Protein 6U3W (pdb70)

Secondary structure (DSSP, 8-state):
-HHHHHHHH---HHHHHHHT-HHHHHHHHHHHH-B---GGGHHHHHHHHHHTEEEE--SSTTSPPEEEE-BSS-TTS-GGG--B----HHHHHHHHHHHHHHHHTT-HHHHHHHHHHHHHHHHT--B-SHHHHHHHHHHHHHHHHHHHHHHHHHHHHTPPTT-HHHHHHHHHHHTTS---HHHHHHHHHHHHHHHHHTTBHHHHHHHHHHHHTT--SSHHHHHHHHHHHHHHHH--BSS--S--TTS-EEE-TTT--EEETTS-EEE-TTT--EEEGGGTTSBPTTTSSBBTT--------B-/--TTHHHHHHHHTT-HHHHHHHHHTTTT---HHHHHHHHHHHHHTT----S-SSSHHHHHHHHHHHHHHH---HHHHHHHTTS---HHHHHHHHHHHHHTT-HHHHHHHHHHTTS-TTSTTHHHHHHHHHHHHHHTT-HHHHHHHHHHHHHT---TTHHHHHHHHHHHHHHHTT-STTTHHHHHHHHHHHHS-SHHHHHHHHHHHHHTT-HHHHHHHHHHHHSHHHHTTTHHHHHHHHHHHHHHHHHHHHHHT---HHHHHHHHHH-TTSHHHHHHHHHHHHHHHHHHHT-

Organism: Saccharomyces cerevisiae (strain ATCC 204508 / S288c) (NCBI:txid559292)

CATH classification: 1.25.40.10

Sequence (594 aa):
METAIWIKNSKLPAVLVAAGAFDAAVQALSKQVGVVKLEPLKKYFTNIYEGCRTYIPSTPCELPAQLGYVRAYDDTVSEDQILPYVPGLDVVNEKMNEGYKNFKLNKPDIAIECFREAIYRITLLMVDDAEDEKLAHKILETAREYILGLSIELERRSLKEGNTVRMLELAAYFTKAKLSPIHRTNALQVAMSQHFKHKNFLQASYFAGEFLKIISSGPRAEQARKIKNKADSMASDAIPIDFDPYAKFDICAATYKPIYEDTPSVSDPLTGSKYVITEKDKIDRIAMISKIGAPASGLRIRVPMDYFNIKQNYYTGNFVQCLQEIEKFSKVTDNTLLFYKAKTLLALGQYQSQDPTSKLGKVLDLYVQFLDTKNIEELENLLKDKQNSPYELYLLATAQAILGDLDKSLETCVEGIDNDEAEGTTELLLLAIEVALLNNNVSTASTIFDNYTNAIVSGDNEMILNLAESYIKFATNKETATSNFYYYEELSQTFPTWKTQLGLLNLHLQQRNIAEAQGIVELLLSDYYSVEQKENAVLYKPTFLANQITLALMQGLDTEDLTNQLVKLDHEHAFIKHHQEIDAKFDELVRKYD

InterPro domains:
  IPR001680 WD40 repeat [PF00400] (43-81)
  IPR001680 WD40 repeat [PF00400] (86-123)
  IPR001680 WD40 repeat [PF00400] (128-165)
  IPR001680 WD40 repeat [PF00400] (203-236)
  IPR001680 WD40 repeat [PF00400] (246-281)
  IPR001680 WD40 repeat [PS50082] (49-90)
  IPR001680 WD40 repeat [PS50082] (91-132)
  IPR001680 WD40 repeat [PS50082] (133-174)
  IPR001680 WD40 repeat [PS50082] (205-246)
  IPR001680 WD40 repeat [PS50082] (249-290)
  IPR001680 WD40 repeat [SM00320] (4-39)
  IPR001680 WD40 repeat [SM00320] (42-81)
  IPR001680 WD40 repeat [SM00320] (84-123)
  IPR001680 WD40 repeat [SM00320] (126-165)
  IPR001680 WD40 repeat [SM00320] (198-237)
  IPR001680 WD40 repeat [SM00320] (242-281)
  IPR001680 WD40 repeat [SM00320] (284-322)
  IPR006692 COPA/B, second beta-propeller domain [PF04053] (343-586)
  IPR010714 Coatomer, alpha subunit, C-terminal [PF06957] (829-1199)
  IPR011044 Quinoprotein amine dehydrogenase, beta chain-like [SSF50969] (445-598)

Radius of gyration: 31.62 Å; Cα contacts (8 Å, |Δi|>4): 936; chains: 2; bounding box: 93×69×72 Å

Foldseek 3Di:
DLLVLACVLDQQLLSCLLSVVPVSSQVQCCFAQFFDACVVLPVVSVCSNVVFKDWAADVVNVPGTDIDGHFCDPPPDDSSRGHGNQDAVVVLVVLQVVLVVCLVVVNLVVSLVSLLVSLSSLLNAADADPVSVVVSLVSLLQSLLSLLLSVLVVVLVPDDPVVLQSNLLSLQQSLVRPHDLVSSLVSLLSNLVSQLVQQALVSNLVSLVSNCVSPPDDDSVVVSVVSNVVSVVSVDGPHDHPDDPPADFHAASPPGDTAHPPQDWWARSRSGHIHHPVQAQPAGPSNRGRGTRDNHNHRDRHD/DCLCQQLLLCVVLVVLVVNLVSLCVCPPDDDLVSQLSNQVSCVLLVRHDQDPCPDLLSVLSVLLVVCVPVLDCVVLCVSPPPHDDALSSLLSSLVSCVLNVNLVVSLVSLVVHQPDPPGPNNLVSLLVNLVSCVVVVNLVVSVVSLVVSVVPDCDPRSVVSSVNSVLVSCLSVVNPLVHDSLCVLVVSCVVPPAPRSLVSNLSSCVVVLVLVVNVVSLVVCVDCVNVPVVVRNCLVCVLVSLVSVQSSCVSVVHDNPVSVVVNCVSPVPPPSNVVVVVVVVVVVVVVVVPD

Structure (mmCIF, N/CA/C/O backbone):
data_6U3W
#
_entry.id   6U3W
#
_cell.length_a   72.264
_cell.length_b   84.594
_cell.length_c   117.842
_cell.angle_alpha   90.000
_cell.angle_beta   90.000
_cell.angle_gamma   90.000
#
_symmetry.space_group_name_H-M   'P 21 21 21'
#
loop_
_entity.id
_entity.type
_entity.pdbx_description
1 polymer 'Coatomer subunit alpha'
2 polymer 'Coatomer subunit epsilon'
3 non-polymer GLYCEROL
4 water water
#
loop_
_atom_site.group_PDB
_atom_site.id
_atom_site.type_symbol
_atom_site.label_atom_id
_atom_site.label_alt_id
_atom_site.label_comp_id
_atom_site.label_asym_id
_atom_site.label_entity_id
_atom_site.label_seq_id
_atom_site.pdbx_PDB_ins_code
_atom_site.Cartn_x
_atom_site.Cartn_y
_atom_site.Cartn_z
_atom_site.occupancy
_atom_site.B_iso_or_equiv
_atom_site.auth_seq_id
_atom_site.auth_comp_id
_atom_site.auth_asym_id
_atom_site.auth_atom_id
_atom_site.pdbx_PDB_model_num
ATOM 1 N N . MET A 1 1 ? 22.49380 107.90266 126.20135 1.000 52.68425 899 MET A N 1
ATOM 2 C CA . MET A 1 1 ? 23.32152 108.88545 125.51180 1.000 48.93499 899 MET A CA 1
ATOM 3 C C . MET A 1 1 ? 24.78468 108.49123 125.53258 1.000 45.86091 899 MET A C 1
ATOM 4 O O . MET A 1 1 ? 25.56573 108.98691 124.72398 1.000 49.57381 899 MET A O 1
ATOM 9 N N . GLU A 1 2 ? 25.15301 107.61329 126.47150 1.000 43.78203 900 GLU A N 1
ATOM 10 C CA . GLU A 1 2 ? 26.55607 107.23844 126.64245 1.000 45.09547 900 GLU A CA 1
ATOM 11 C C . GLU A 1 2 ? 27.10542 106.56582 125.38635 1.000 41.54590 900 GLU A C 1
ATOM 12 O O . GLU A 1 2 ? 28.17036 106.93431 124.87338 1.000 40.46701 900 GLU A O 1
ATOM 18 N N . THR A 1 3 ? 26.36970 105.58295 124.87767 1.000 40.97491 901 THR A N 1
ATOM 19 C CA . THR A 1 3 ? 26.77518 104.82352 123.70469 1.000 39.40721 901 THR A CA 1
ATOM 20 C C . THR A 1 3 ? 27.06093 105.73529 122.50775 1.000 43.78720 901 THR A C 1
ATOM 21 O O . THR A 1 3 ? 28.04676 105.53361 121.78073 1.000 41.48311 901 THR A O 1
ATOM 25 N N . ALA A 1 4 ? 26.22763 106.76359 122.30175 1.000 39.26794 902 ALA A N 1
ATOM 26 C CA . ALA A 1 4 ? 26.44311 107.65946 121.17009 1.000 42.15890 902 ALA A CA 1
ATOM 27 C C . ALA A 1 4 ? 27.61906 108.59728 121.40933 1.000 41.34742 902 ALA A C 1
ATOM 28 O O . ALA A 1 4 ? 28.30114 108.97995 120.45236 1.000 41.09648 902 ALA A O 1
ATOM 30 N N . ILE A 1 5 ? 27.88456 108.95893 122.67034 1.000 40.47320 903 ILE A N 1
ATOM 31 C CA . ILE A 1 5 ? 29.12681 109.65773 122.98779 1.000 47.74597 903 ILE A CA 1
ATOM 32 C C . ILE A 1 5 ? 30.31535 108.80131 122.56903 1.000 42.09806 903 ILE A C 1
ATOM 33 O O . ILE A 1 5 ? 31.20700 109.25466 121.84030 1.000 39.16446 903 ILE A O 1
ATOM 38 N N . TRP A 1 6 ? 30.31398 107.53467 123.00185 1.000 45.07456 904 TRP A N 1
ATOM 39 C CA . TRP A 1 6 ? 31.37544 106.58881 122.65493 1.000 41.25472 904 TRP A CA 1
ATOM 40 C C . TRP A 1 6 ? 31.62090 106.55893 121.15346 1.000 40.79658 904 TRP A C 1
ATOM 41 O O . TRP A 1 6 ? 32.74467 106.76725 120.68733 1.000 39.08471 904 TRP A O 1
ATOM 52 N N . ILE A 1 7 ? 30.56212 106.32256 120.38085 1.000 38.47168 905 ILE A N 1
ATOM 53 C CA . ILE A 1 7 ? 30.73016 106.18965 118.93676 1.000 38.99320 905 ILE A CA 1
ATOM 54 C C . ILE A 1 7 ? 31.21221 107.49973 118.31766 1.000 43.15971 905 ILE A C 1
ATOM 55 O O . ILE A 1 7 ? 32.01831 107.49133 117.37764 1.000 42.48047 905 ILE A O 1
ATOM 60 N N . LYS A 1 8 ? 30.74480 108.64815 118.83174 1.000 43.43582 906 LYS A N 1
ATOM 61 C CA . LYS A 1 8 ? 31.22510 109.91567 118.29609 1.000 41.44367 906 LYS A CA 1
ATOM 62 C C . LYS A 1 8 ? 32.70788 110.11697 118.57763 1.000 41.18602 906 LYS A C 1
ATOM 63 O O . LYS A 1 8 ? 33.40039 110.77541 117.78943 1.000 41.38723 906 LYS A O 1
ATOM 69 N N . ASN A 1 9 ? 33.21450 109.56373 119.68470 1.000 40.93887 907 ASN A N 1
ATOM 70 C CA . ASN A 1 9 ? 34.61018 109.78604 120.06051 1.000 42.57902 907 ASN A CA 1
ATOM 71 C C . ASN A 1 9 ? 35.58840 108.81829 119.40196 1.000 41.48440 907 ASN A C 1
ATOM 72 O O . ASN A 1 9 ? 36.77071 109.14528 119.25858 1.000 40.37748 907 ASN A O 1
ATOM 77 N N . SER A 1 10 ? 35.13764 107.63906 118.99849 1.000 40.52089 908 SER A N 1
ATOM 78 C CA . SER A 1 10 ? 36.04430 106.68617 118.37890 1.000 44.65375 908 SER A CA 1
ATOM 79 C C . SER A 1 10 ? 35.24971 105.64923 117.60742 1.000 42.15899 908 SER A C 1
ATOM 80 O O . SER A 1 10 ? 34.23553 105.14687 118.09645 1.000 37.22472 908 SER A O 1
ATOM 83 N N . LYS A 1 11 ? 35.72047 105.34404 116.40032 1.000 40.34744 909 LYS A N 1
ATOM 84 C CA . LYS A 1 11 ? 35.15859 104.27387 115.59140 1.000 40.95832 909 LYS A CA 1
ATOM 85 C C . LYS A 1 11 ? 35.98724 102.99648 115.65509 1.000 36.41097 909 LYS A C 1
ATOM 86 O O . LYS A 1 11 ? 35.83456 102.13666 114.78616 1.000 34.31528 909 LYS A O 1
ATOM 92 N N . LEU A 1 12 ? 36.87217 102.86655 116.64245 1.000 35.86197 910 LEU A N 1
ATOM 93 C CA . LEU A 1 12 ? 37.61426 101.62404 116.81077 1.000 35.61066 910 LEU A CA 1
ATOM 94 C C . LEU A 1 12 ? 36.64022 100.46068 116.95273 1.000 38.69599 910 LEU A C 1
ATOM 95 O O . LEU A 1 12 ? 35.59904 100.60413 117.60793 1.000 34.74424 910 LEU A O 1
ATOM 100 N N . PRO A 1 13 ? 36.93648 99.30576 116.34059 1.000 39.10633 911 PRO A N 1
ATOM 101 C CA . PRO A 1 13 ? 36.06679 98.13231 116.53037 1.000 34.61957 911 PRO A CA 1
ATOM 102 C C . PRO A 1 13 ? 35.75483 97.83886 117.99116 1.000 35.63105 911 PRO A C 1
ATOM 103 O O . PRO A 1 13 ? 34.61501 97.47594 118.30101 1.000 37.18842 911 PRO A O 1
ATOM 107 N N . ALA A 1 14 ? 36.72314 97.99934 118.89768 1.000 32.48110 912 ALA A N 1
ATOM 108 C CA . ALA A 1 14 ? 36.44389 97.79157 120.31777 1.000 38.50258 912 ALA A CA 1
ATOM 109 C C . ALA A 1 14 ? 35.32254 98.70994 120.79921 1.000 38.43737 912 ALA A C 1
ATOM 110 O O . ALA A 1 14 ? 34.42433 98.27773 121.53550 1.000 37.85346 912 ALA A O 1
ATOM 112 N N . VAL A 1 15 ? 35.33644 99.97030 120.35630 1.000 36.02180 913 VAL A N 1
ATOM 113 C CA . VAL A 1 15 ? 34.36680 100.95202 120.84331 1.000 39.33317 913 VAL A CA 1
ATOM 114 C C . VAL A 1 15 ? 32.99465 100.69806 120.23687 1.000 36.39900 913 VAL A C 1
ATOM 115 O O . VAL A 1 15 ? 31.97419 100.75587 120.93389 1.000 37.74940 913 VAL A O 1
ATOM 119 N N . LEU A 1 16 ? 32.95484 100.41237 118.93362 1.000 36.21749 914 LEU A N 1
ATOM 120 C CA . LEU A 1 16 ? 31.73453 99.96755 118.26641 1.000 37.83905 914 LEU A CA 1
ATOM 121 C C . LEU A 1 16 ? 31.11154 98.77052 118.97897 1.000 39.54495 914 LEU A C 1
ATOM 122 O O . LEU A 1 16 ? 29.89018 98.71080 119.17735 1.000 38.94102 914 LEU A O 1
ATOM 127 N N . VAL A 1 17 ? 31.94101 97.79669 119.35505 1.000 36.61105 915 VAL A N 1
ATOM 128 C CA . VAL A 1 17 ? 31.43579 96.61777 120.04121 1.000 37.07972 915 VAL A CA 1
ATOM 129 C C . VAL A 1 17 ? 30.83122 97.01461 121.37795 1.000 36.01610 915 VAL A C 1
ATOM 130 O O . VAL A 1 17 ? 29.69103 96.65140 121.69373 1.000 36.10750 915 VAL A O 1
ATOM 134 N N . ALA A 1 18 ? 31.57497 97.79954 122.16284 1.000 36.16536 916 ALA A N 1
ATOM 135 C CA . ALA A 1 18 ? 31.06772 98.26516 123.45055 1.000 34.61137 916 ALA A CA 1
ATOM 136 C C . ALA A 1 18 ? 29.75334 99.01371 123.29613 1.000 37.22515 916 ALA A C 1
ATOM 137 O O . ALA A 1 18 ? 28.85473 98.87845 124.12866 1.000 39.23099 916 ALA A O 1
ATOM 139 N N . ALA A 1 19 ? 29.61297 99.79619 122.22860 1.000 36.43675 917 ALA A N 1
ATOM 140 C CA . ALA A 1 19 ? 28.37605 100.52620 122.00459 1.000 36.72895 917 ALA A CA 1
ATOM 141 C C . ALA A 1 19 ? 27.21631 99.63344 121.56552 1.000 41.33765 917 ALA A C 1
ATOM 142 O O . ALA A 1 19 ? 26.07274 100.10383 121.54094 1.000 41.84626 917 ALA A O 1
ATOM 144 N N . GLY A 1 20 ? 27.46520 98.37052 121.22250 1.000 38.19498 918 GLY A N 1
ATOM 145 C CA . GLY A 1 20 ? 26.42867 97.54459 120.64219 1.000 36.08866 918 GLY A CA 1
ATOM 146 C C . GLY A 1 20 ? 26.33638 97.63907 119.14100 1.000 34.69778 918 GLY A C 1
ATOM 147 O O . GLY A 1 20 ? 25.44290 97.02505 118.54325 1.000 33.34567 918 GLY A O 1
ATOM 148 N N . ALA A 1 21 ? 27.22891 98.39362 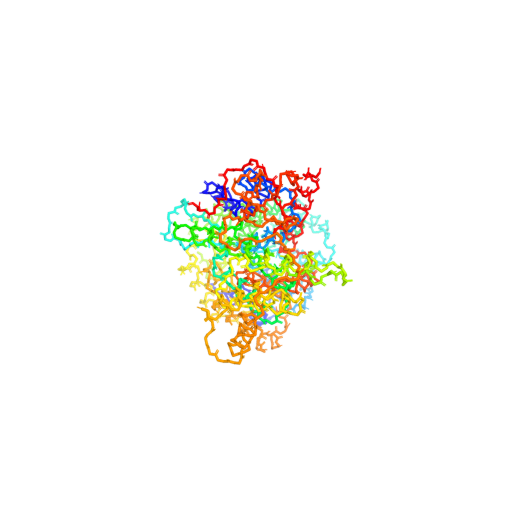118.50878 1.000 35.03449 919 ALA A N 1
ATOM 149 C CA . ALA A 1 21 ? 27.22817 98.50711 117.05681 1.000 37.39715 919 ALA A CA 1
ATOM 150 C C . ALA A 1 21 ? 28.03048 97.34796 116.45723 1.000 39.27209 919 ALA A C 1
ATOM 151 O O . ALA A 1 21 ? 29.07412 97.52336 115.81735 1.000 37.48521 919 ALA A O 1
ATOM 153 N N . PHE A 1 22 ? 27.51172 96.13272 116.71337 1.000 41.87523 920 PHE A N 1
ATOM 154 C CA . PHE A 1 22 ? 28.16614 94.90302 116.25868 1.000 41.23396 920 PHE A CA 1
ATOM 155 C C . PHE A 1 22 ? 28.35551 94.89300 114.74712 1.000 41.40311 920 PHE A C 1
ATOM 156 O O . PHE A 1 22 ? 29.40489 94.45573 114.24738 1.000 39.99773 920 PHE A O 1
ATOM 164 N N . ASP A 1 23 ? 27.35225 95.37409 113.99908 1.000 40.75511 921 ASP A N 1
ATOM 165 C CA . ASP A 1 23 ? 27.44008 95.30684 112.54580 1.000 43.70270 921 ASP A CA 1
ATOM 166 C C . ASP A 1 23 ? 28.54172 96.21624 112.02860 1.000 41.77861 921 ASP A C 1
ATOM 167 O O . ASP A 1 23 ? 29.33214 95.81826 111.16183 1.000 42.35430 921 ASP A O 1
ATOM 172 N N . ALA A 1 24 ? 28.59954 97.44601 112.54464 1.000 38.75661 922 ALA A N 1
ATOM 173 C CA . ALA A 1 24 ? 29.63420 98.38091 112.12150 1.000 39.71142 922 ALA A CA 1
ATOM 174 C C . ALA A 1 24 ? 31.02130 97.86745 112.49887 1.000 38.88757 922 ALA A C 1
ATOM 175 O O . ALA A 1 24 ? 31.98526 98.05867 111.75009 1.000 42.53043 922 ALA A O 1
ATOM 177 N N . ALA A 1 25 ? 31.13113 97.19393 113.65078 1.000 35.22787 923 ALA A N 1
ATOM 178 C CA . ALA A 1 25 ? 32.40186 96.60586 114.07512 1.000 40.83314 923 ALA A CA 1
ATOM 179 C C . ALA A 1 25 ? 32.83664 95.47352 113.15290 1.000 37.14587 923 ALA A C 1
ATOM 180 O O . ALA A 1 25 ? 34.02046 95.34656 112.82976 1.000 37.61785 923 ALA A O 1
ATOM 182 N N . VAL A 1 26 ? 31.89872 94.62279 112.74683 1.000 39.42155 924 VAL A N 1
ATOM 183 C CA . VAL A 1 26 ? 32.22903 93.55005 111.81804 1.000 38.39721 924 VAL A CA 1
ATOM 184 C C . VAL A 1 26 ? 32.67122 94.12292 110.46940 1.000 42.63094 924 VAL A C 1
ATOM 185 O O . VAL A 1 26 ? 33.65506 93.65780 109.86977 1.000 40.00643 924 VAL A O 1
ATOM 189 N N . GLN A 1 27 ? 31.98507 95.16765 109.98754 1.000 39.85782 925 GLN A N 1
ATOM 190 C CA . GLN A 1 27 ? 32.39180 95.78244 108.72030 1.000 42.31232 925 GLN A CA 1
ATOM 191 C C . GLN A 1 27 ? 33.78211 96.40305 108.82080 1.000 41.02066 925 GLN A C 1
ATOM 192 O O . GLN A 1 27 ? 34.60647 96.28341 107.89029 1.000 43.36631 925 GLN A O 1
ATOM 198 N N . ALA A 1 28 ? 34.06861 97.05622 109.95195 1.000 39.88786 926 ALA A N 1
ATOM 199 C CA . ALA A 1 28 ? 35.38796 97.64606 110.14563 1.000 41.38552 926 ALA A CA 1
ATOM 200 C C . ALA A 1 28 ? 36.46710 96.57201 110.21351 1.000 39.12935 926 ALA A C 1
ATOM 201 O O . ALA A 1 28 ? 37.55493 96.73760 109.64506 1.000 40.26406 926 ALA A O 1
ATOM 203 N N . LEU A 1 29 ? 36.18968 95.46020 110.89427 1.000 36.73678 927 LEU A N 1
ATOM 204 C CA . LEU A 1 29 ? 37.18795 94.39535 110.93814 1.000 39.82127 927 LEU A CA 1
ATOM 205 C C . LEU A 1 29 ? 37.40916 93.78525 109.56053 1.000 39.85109 927 LEU A C 1
ATOM 206 O O . LEU A 1 29 ? 38.53927 93.40008 109.22599 1.000 39.10275 927 LEU A O 1
ATOM 211 N N . SER A 1 30 ? 36.35498 93.72886 108.74442 1.000 36.86492 928 SER A N 1
ATOM 212 C CA . SER A 1 30 ? 36.48383 93.20566 107.39539 1.000 34.63404 928 SER A CA 1
ATOM 213 C C . SER A 1 30 ? 37.45359 94.03613 106.58064 1.000 40.96397 928 SER A C 1
ATOM 214 O O . SER A 1 30 ? 38.34899 93.49249 105.92083 1.000 40.04496 928 SER A O 1
ATOM 217 N N . LYS A 1 31 ? 37.28348 95.36273 106.61133 1.000 36.51603 929 LYS A N 1
ATOM 218 C CA . LYS A 1 31 ? 38.18323 96.22896 105.84598 1.000 37.76541 929 LYS A CA 1
ATOM 219 C C . LYS A 1 31 ? 39.58300 96.28528 106.44282 1.000 37.59349 929 LYS A C 1
ATOM 220 O O . LYS A 1 31 ? 40.55971 96.47267 105.70740 1.000 37.49325 929 LYS A O 1
ATOM 226 N N . GLN A 1 32 ? 39.70551 96.18318 107.76439 1.000 34.66489 930 GLN A N 1
ATOM 227 C CA . GLN A 1 32 ? 40.98429 96.47600 108.39153 1.000 35.59298 930 GLN A CA 1
ATOM 228 C C . GLN A 1 32 ? 41.88939 95.26305 108.49585 1.000 35.70520 930 GLN A C 1
ATOM 229 O O . GLN A 1 32 ? 43.08996 95.37767 108.23400 1.000 36.27128 930 GLN A O 1
ATOM 235 N N . VAL A 1 33 ? 41.35221 94.10328 108.86228 1.000 34.67972 931 VAL A N 1
ATOM 236 C CA . VAL A 1 33 ? 42.20623 92.93650 109.06011 1.000 34.95289 931 VAL A CA 1
ATOM 237 C C . VAL A 1 33 ? 41.61738 91.72931 108.35038 1.000 30.50945 931 VAL A C 1
ATOM 238 O O . VAL A 1 33 ? 41.98775 90.58684 108.62496 1.000 36.50333 931 VAL A O 1
ATOM 242 N N . GLY A 1 34 ? 40.71909 91.97830 107.40857 1.000 35.62728 932 GLY A N 1
ATOM 243 C CA . GLY A 1 34 ? 40.23557 90.90554 106.56611 1.000 36.52867 932 GLY A CA 1
ATOM 244 C C . GLY A 1 34 ? 39.40815 89.86942 107.28072 1.000 30.99066 932 GLY A C 1
ATOM 245 O O . GLY A 1 34 ? 39.34116 88.73021 106.81757 1.000 29.80696 932 GLY A O 1
ATOM 246 N N . VAL A 1 35 ? 38.77039 90.23476 108.39902 1.000 32.38814 933 VAL A N 1
ATOM 247 C CA . VAL A 1 35 ? 37.98806 89.26447 109.16384 1.000 37.79720 933 VAL A CA 1
ATOM 248 C C . VAL A 1 35 ? 36.79223 88.79885 108.34748 1.000 35.66739 933 VAL A C 1
ATOM 249 O O . VAL A 1 35 ? 36.10477 89.60055 107.70468 1.000 39.43358 933 VAL A O 1
ATOM 253 N N . VAL A 1 36 ? 36.52650 87.49446 108.39394 1.000 41.12125 934 VAL A N 1
ATOM 254 C CA . VAL A 1 36 ? 35.57462 86.85937 107.49476 1.000 39.71363 934 VAL A CA 1
ATOM 255 C C . VAL A 1 36 ? 34.76378 85.77977 108.21559 1.000 40.22065 934 VAL A C 1
ATOM 256 O O . VAL A 1 36 ? 33.58279 85.59107 107.91263 1.000 43.07753 934 VAL A O 1
ATOM 260 N N . LYS A 1 37 ? 35.36474 85.06788 109.17885 1.000 39.55929 935 LYS A N 1
ATOM 261 C CA . LYS A 1 37 ? 34.64414 84.06778 109.97345 1.000 40.23680 935 LYS A CA 1
ATOM 262 C C . LYS A 1 37 ? 34.46023 84.63091 111.37192 1.000 43.47134 935 LYS A C 1
ATOM 263 O O . LYS A 1 37 ? 35.44193 84.97707 112.04021 1.000 42.95400 935 LYS A O 1
ATOM 269 N N . LEU A 1 38 ? 33.20983 84.72277 111.81081 1.000 43.42156 936 LEU A N 1
ATOM 270 C CA . LEU A 1 38 ? 32.89416 85.52338 112.97988 1.000 40.40418 936 LEU A CA 1
ATOM 271 C C . LEU A 1 38 ? 32.80709 84.72334 114.25777 1.000 36.66616 936 LEU A C 1
ATOM 272 O O . LEU A 1 38 ? 33.14606 85.25696 115.31664 1.000 40.56072 936 LEU A O 1
ATOM 277 N N . GLU A 1 39 ? 32.37597 83.46417 114.18132 1.000 40.14125 937 GLU A N 1
ATOM 278 C CA . GLU A 1 39 ? 32.10489 82.66440 115.37888 1.000 41.52838 937 GLU A CA 1
ATOM 279 C C . GLU A 1 39 ? 33.21609 82.72226 116.41828 1.000 39.38500 937 GLU A C 1
ATOM 280 O O . GLU A 1 39 ? 32.90735 82.99532 117.59206 1.000 38.67571 937 GLU A O 1
ATOM 286 N N . PRO A 1 40 ? 34.50008 82.52387 116.07801 1.000 35.55458 938 PRO A N 1
ATOM 287 C CA . PRO A 1 40 ? 35.54057 82.56270 117.12408 1.000 39.65473 938 PRO A CA 1
ATOM 288 C C . PRO A 1 40 ? 35.64180 83.90383 117.87023 1.000 37.58450 938 PRO A C 1
ATOM 289 O O . PRO A 1 40 ? 36.27859 83.94062 118.92954 1.000 37.44225 938 PRO A O 1
ATOM 293 N N . LEU A 1 41 ? 35.02444 84.97879 117.37085 1.000 35.61278 939 LEU A N 1
ATOM 294 C CA . LEU A 1 41 ? 35.03320 86.27511 118.03830 1.000 38.80023 939 LEU A CA 1
ATOM 295 C C . LEU A 1 41 ? 33.81441 86.52466 118.91582 1.000 38.74240 939 LEU A C 1
ATOM 296 O O . LEU A 1 41 ? 33.80706 87.51677 119.65021 1.000 36.47963 939 LEU A O 1
ATOM 301 N N . LYS A 1 42 ? 32.79180 85.66816 118.85922 1.000 36.53356 940 LYS A N 1
ATOM 302 C CA . LYS A 1 42 ? 31.55248 85.94807 119.57929 1.000 37.50429 940 LYS A CA 1
ATOM 303 C C . LYS A 1 42 ? 31.82566 86.30262 121.03773 1.000 40.24952 940 LYS A C 1
ATOM 304 O O . LYS A 1 42 ? 31.48539 87.39658 121.50826 1.000 40.75394 940 LYS A O 1
ATOM 310 N N . LYS A 1 43 ? 32.48098 85.38911 121.75494 1.000 40.82121 941 LYS A N 1
ATOM 311 C CA . LYS A 1 43 ? 32.78117 85.58974 123.16806 1.000 36.35577 941 LYS A CA 1
ATOM 312 C C . LYS A 1 43 ? 33.45442 86.93861 123.39592 1.000 40.63841 941 LYS A C 1
ATOM 313 O O . LYS A 1 43 ? 33.08210 87.68681 124.30560 1.000 43.21081 941 LYS A O 1
ATOM 319 N N . TYR A 1 44 ? 34.38333 87.30442 122.51817 1.000 36.18726 942 TYR A N 1
ATOM 320 C CA . TYR A 1 44 ? 35.12619 88.53949 122.71656 1.000 40.21190 942 TYR A CA 1
ATOM 321 C C . TYR A 1 44 ? 34.22928 89.75893 122.54245 1.000 42.33203 942 TYR A C 1
ATOM 322 O O . TYR A 1 44 ? 34.23227 90.64731 123.40937 1.000 43.99267 942 TYR A O 1
ATOM 331 N N . PHE A 1 45 ? 33.38026 89.77112 121.50174 1.000 35.76272 943 PHE A N 1
ATOM 332 C CA . PHE A 1 45 ? 32.35975 90.81345 121.39804 1.000 36.28272 943 PHE A CA 1
ATOM 333 C C . PHE A 1 45 ? 31.57001 90.87737 122.69036 1.000 39.04703 943 PHE A C 1
ATOM 334 O O . PHE A 1 45 ? 31.48589 91.92483 123.34318 1.000 41.07313 943 PHE A O 1
ATOM 342 N N . THR A 1 46 ? 31.08336 89.71466 123.12340 1.000 39.71208 944 THR A N 1
ATOM 343 C CA . THR A 1 46 ? 30.30964 89.61785 124.35062 1.000 40.60142 944 THR A CA 1
ATOM 344 C C . THR A 1 46 ? 31.09912 90.17105 125.52385 1.000 41.36817 944 THR A C 1
ATOM 345 O O . THR A 1 46 ? 30.61493 91.05886 126.24590 1.000 41.47733 944 THR A O 1
ATOM 349 N N . ASN A 1 47 ? 32.35539 89.71571 125.67187 1.000 36.59769 945 ASN A N 1
ATOM 350 C CA . ASN A 1 47 ? 33.15512 90.12813 126.81720 1.000 39.60937 945 ASN A CA 1
ATOM 351 C C . ASN A 1 47 ? 33.25686 91.64368 126.87073 1.000 36.93412 945 ASN A C 1
ATOM 352 O O . ASN A 1 47 ? 33.15002 92.23477 127.94714 1.000 35.61489 945 ASN A O 1
ATOM 357 N N . ILE A 1 48 ? 33.45337 92.29060 125.71616 1.000 34.84981 946 ILE A N 1
ATOM 358 C CA . ILE A 1 48 ? 33.63618 93.73945 125.72850 1.000 38.14002 946 ILE A CA 1
ATOM 359 C C . ILE A 1 48 ? 32.34844 94.42138 126.16066 1.000 35.10436 946 ILE A C 1
ATOM 360 O O . ILE A 1 48 ? 32.34684 95.25046 127.08008 1.000 33.50409 946 ILE A O 1
ATOM 365 N N . TYR A 1 49 ? 31.22168 94.00170 125.57121 1.000 36.85289 947 TYR A N 1
ATOM 366 C CA . TYR A 1 49 ? 29.95665 94.69145 125.81052 1.000 38.26267 947 TYR A CA 1
ATOM 367 C C . TYR A 1 49 ? 29.55006 94.59076 127.26969 1.000 37.48032 947 TYR A C 1
ATOM 368 O O . TYR A 1 49 ? 29.07413 95.56741 127.86166 1.000 35.91154 947 TYR A O 1
ATOM 377 N N . GLU A 1 50 ? 29.72510 93.41414 127.86694 1.000 34.57680 948 GLU A N 1
ATOM 378 C CA . GLU A 1 50 ? 29.35152 93.24513 129.25843 1.000 33.98442 948 GLU A CA 1
ATOM 379 C C . GLU A 1 50 ? 30.43679 93.72743 130.21277 1.000 41.97924 948 GLU A C 1
ATOM 380 O O . GLU A 1 50 ? 30.14084 93.98674 131.38880 1.000 40.63047 948 GLU A O 1
ATOM 386 N N . GLY A 1 51 ? 31.67225 93.91980 129.72771 1.000 39.29779 949 GLY A N 1
ATOM 387 C CA . GLY A 1 51 ? 32.72420 94.34869 130.63051 1.000 37.19685 949 GLY A CA 1
ATOM 388 C C . GLY A 1 51 ? 32.66044 95.81396 131.01920 1.000 43.93378 949 GLY A C 1
ATOM 389 O O . GLY A 1 51 ? 33.22710 96.19274 132.04719 1.000 38.51145 949 GLY A O 1
ATOM 390 N N . CYS A 1 52 ? 31.98399 96.64845 130.22430 1.000 37.85895 950 CYS A N 1
ATOM 391 C CA . CYS A 1 52 ? 31.88236 98.07356 130.51049 1.000 38.48212 950 CYS A CA 1
ATOM 392 C C . CYS A 1 52 ? 30.50216 98.47416 131.03204 1.000 39.53204 950 CYS A C 1
ATOM 393 O O . CYS A 1 52 ? 30.12716 99.64532 130.92507 1.000 39.99689 950 CYS A O 1
ATOM 396 N N . ARG A 1 53 ? 29.75418 97.52680 131.60610 1.000 38.83622 951 ARG A N 1
ATOM 397 C CA . ARG A 1 53 ? 28.38700 97.71156 132.07188 1.000 34.62630 951 ARG A CA 1
ATOM 398 C C . ARG A 1 53 ? 28.23539 97.09496 133.45524 1.000 40.74840 951 ARG A C 1
ATOM 399 O O . ARG A 1 53 ? 28.80084 96.03375 133.72853 1.000 42.38083 951 ARG A O 1
ATOM 407 N N . THR A 1 54 ? 27.45958 97.74335 134.32420 1.000 37.93012 952 THR A N 1
ATOM 408 C CA . THR A 1 54 ? 27.20968 97.18029 135.64552 1.000 38.50184 952 THR A CA 1
ATOM 409 C C . THR A 1 54 ? 25.80728 97.58191 136.09010 1.000 39.45964 952 THR A C 1
ATOM 410 O O . THR A 1 54 ? 25.21228 98.51005 135.54400 1.000 39.79039 952 THR A O 1
ATOM 414 N N . TYR A 1 55 ? 25.26582 96.85798 137.07450 1.000 44.82889 953 TYR A N 1
ATOM 415 C CA . TYR A 1 55 ? 23.84494 96.94849 137.41081 1.000 40.77826 953 TYR A CA 1
ATOM 416 C C . TYR A 1 55 ? 23.65232 97.21211 138.89380 1.000 40.21809 953 TYR A C 1
ATOM 417 O O . TYR A 1 55 ? 24.15549 96.45740 139.72994 1.000 43.46624 953 TYR A O 1
ATOM 426 N N . ILE A 1 56 ? 22.91859 98.27858 139.20545 1.000 35.75673 954 ILE A N 1
ATOM 427 C CA . ILE A 1 56 ? 22.64727 98.71648 140.57688 1.000 35.55019 954 ILE A CA 1
ATOM 428 C C . ILE A 1 56 ? 21.19133 98.40377 140.90640 1.000 34.69535 954 ILE A C 1
ATOM 429 O O . ILE A 1 56 ? 20.32152 98.52332 140.03158 1.000 34.30558 954 ILE A O 1
ATOM 434 N N . PRO A 1 57 ? 20.87194 97.98129 142.12626 1.000 39.38425 955 PRO A N 1
ATOM 435 C CA . PRO A 1 57 ? 19.46839 97.66200 142.43734 1.000 39.42113 955 PRO A CA 1
ATOM 436 C C . PRO A 1 57 ? 18.58432 98.90168 142.42084 1.000 34.12190 955 PRO A C 1
ATOM 437 O O . PRO A 1 57 ? 18.99194 99.98056 142.84484 1.000 36.72076 955 PRO A O 1
ATOM 441 N N . SER A 1 58 ? 17.35869 98.72956 141.93572 1.000 33.88287 956 SER A N 1
ATOM 442 C CA . SER A 1 58 ? 16.36036 99.78721 141.92598 1.000 38.35950 956 SER A CA 1
ATOM 443 C C . SER A 1 58 ? 15.53682 99.75453 143.21747 1.000 38.43571 956 SER A C 1
ATOM 444 O O . SER A 1 58 ? 15.66976 98.85269 144.04566 1.000 39.06786 956 SER A O 1
ATOM 447 N N . THR A 1 59 ? 14.68870 100.76740 143.38167 1.000 31.03286 957 THR A N 1
ATOM 448 C CA . THR A 1 59 ? 13.83551 100.93482 144.55788 1.000 35.24812 957 THR A CA 1
ATOM 449 C C . THR A 1 59 ? 12.39545 101.03450 144.07512 1.000 38.37168 957 THR A C 1
ATOM 450 O O . THR A 1 59 ? 11.99097 102.08735 143.55015 1.000 36.84257 957 THR A O 1
ATOM 454 N N . PRO A 1 60 ? 11.58962 99.96302 144.19367 1.000 36.47402 958 PRO A N 1
ATOM 455 C CA . PRO A 1 60 ? 11.85853 98.66283 144.80338 1.000 35.26010 958 PRO A CA 1
ATOM 456 C C . PRO A 1 60 ? 12.63398 97.69569 143.91247 1.000 44.01798 958 PRO A C 1
ATOM 457 O O . PRO A 1 60 ? 12.87049 97.93809 142.71048 1.000 42.75347 958 PRO A O 1
ATOM 461 N N . CYS A 1 61 ? 12.98357 96.56523 144.52671 1.000 39.87791 959 CYS A N 1
ATOM 462 C CA . CYS A 1 61 ? 13.81732 95.56106 143.88302 1.000 44.35438 959 CYS A CA 1
ATOM 463 C C . CYS A 1 61 ? 13.10348 94.86024 142.71970 1.000 45.28660 959 CYS A C 1
ATOM 464 O O . CYS A 1 61 ? 13.77309 94.40665 141.78424 1.000 42.35510 959 CYS A O 1
ATOM 467 N N . GLU A 1 62 ? 11.76389 94.75188 142.76412 1.000 40.49701 960 GLU A N 1
ATOM 468 C CA . GLU A 1 62 ? 10.98522 94.25622 141.62049 1.000 39.84719 960 GLU A CA 1
ATOM 469 C C . GLU A 1 62 ? 11.22621 95.06220 140.34080 1.000 41.08855 960 GLU A C 1
ATOM 470 O O . GLU A 1 62 ? 11.02042 94.55336 139.23680 1.000 45.02796 960 GLU A O 1
ATOM 476 N N . LEU A 1 63 ? 11.55608 96.33277 140.46157 1.000 39.91874 961 LEU A N 1
ATOM 477 C CA . LEU A 1 63 ? 11.84719 97.12008 139.27933 1.000 42.21148 961 LEU A CA 1
ATOM 478 C C . LEU A 1 63 ? 13.15083 96.61904 138.66456 1.000 41.07634 961 LEU A C 1
ATOM 479 O O . LEU A 1 63 ? 14.07716 96.25602 139.39563 1.000 42.06071 961 LEU A O 1
ATOM 484 N N . PRO A 1 64 ? 13.24640 96.55125 137.34236 1.000 34.05365 962 PRO A N 1
ATOM 485 C CA . PRO A 1 64 ? 14.50892 96.13087 136.72499 1.000 37.46327 962 PRO A CA 1
ATOM 486 C C . PRO A 1 64 ? 15.67235 96.96748 137.25593 1.000 41.28888 962 PRO A C 1
ATOM 487 O O . PRO A 1 64 ? 15.54292 98.18265 137.45059 1.000 35.64739 962 PRO A O 1
ATOM 491 N N . ALA A 1 65 ? 16.79943 96.29708 137.53267 1.000 33.27412 963 ALA A N 1
ATOM 492 C CA . ALA A 1 65 ? 18.00190 96.99320 137.98685 1.000 37.36597 963 ALA A CA 1
ATOM 493 C C . ALA A 1 65 ? 18.44592 98.02759 136.95240 1.000 35.56131 963 ALA A C 1
ATOM 494 O O . ALA A 1 65 ? 18.16773 97.90004 135.75994 1.000 35.77524 963 ALA A O 1
ATOM 496 N N . GLN A 1 66 ? 19.15109 99.05815 137.41826 1.000 32.57678 964 GLN A N 1
ATOM 497 C CA . GLN A 1 66 ? 19.53198 100.17844 136.57735 1.000 31.69298 964 GLN A CA 1
ATOM 498 C C . GLN A 1 66 ? 20.95379 99.99590 136.05225 1.000 37.92598 964 GLN A C 1
ATOM 499 O O . GLN A 1 66 ? 21.83948 99.51962 136.77568 1.000 35.86077 964 GLN A O 1
ATOM 505 N N . LEU A 1 67 ? 21.15046 100.36935 134.77751 1.000 33.64803 965 LEU A N 1
ATOM 506 C CA . LEU A 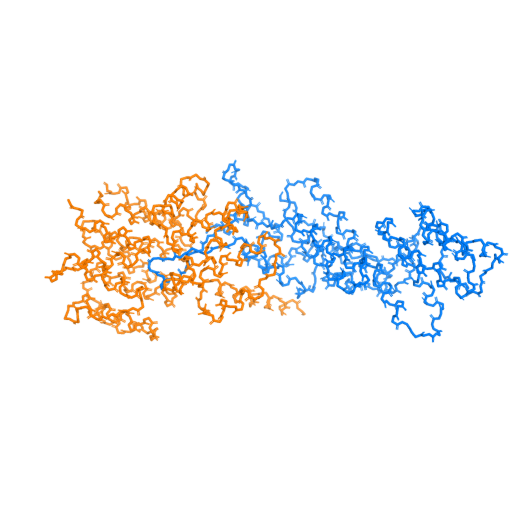1 67 ? 22.40276 100.18115 134.05123 1.000 34.40598 965 LEU A CA 1
ATOM 507 C C . LEU A 1 67 ? 23.31021 101.39875 134.19906 1.000 39.67753 965 LEU A C 1
ATOM 508 O O . LEU A 1 67 ? 22.87631 102.53765 133.99415 1.000 38.46200 965 LEU A O 1
ATOM 513 N N . GLY A 1 68 ? 24.56807 101.15509 134.57508 1.000 41.41678 966 GLY A N 1
ATOM 514 C CA . GLY A 1 68 ? 25.58976 102.17814 134.54744 1.000 38.90079 966 GLY A CA 1
ATOM 515 C C . GLY A 1 68 ? 26.77968 101.68476 133.74142 1.000 39.95399 966 GLY A C 1
ATOM 516 O O . GLY A 1 68 ? 26.90324 100.49228 133.44202 1.000 39.02908 966 GLY A O 1
ATOM 517 N N . TYR A 1 69 ? 27.66067 102.61333 133.40407 1.000 40.90301 967 TYR A N 1
ATOM 518 C CA . TYR A 1 69 ? 28.75207 102.31664 132.48488 1.000 44.92033 967 TYR A CA 1
ATOM 519 C C . TYR A 1 69 ? 30.09234 102.50285 133.17055 1.000 42.53386 967 TYR A C 1
ATOM 520 O O . TYR A 1 69 ? 30.26452 103.40738 133.99888 1.000 39.47624 967 TYR A O 1
ATOM 529 N N . VAL A 1 70 ? 31.03173 101.62391 132.83608 1.000 41.72505 968 VAL A N 1
ATOM 530 C CA . VAL A 1 70 ? 32.41997 101.78612 133.23861 1.000 37.71963 968 VAL A CA 1
ATOM 531 C C . VAL A 1 70 ? 33.16774 102.43442 132.08218 1.000 41.81469 968 VAL A C 1
ATOM 532 O O . VAL A 1 70 ? 33.22549 101.89102 130.96898 1.000 36.93820 968 VAL A O 1
ATOM 536 N N . ARG A 1 71 ? 33.72401 103.60546 132.34656 1.000 41.19049 969 ARG A N 1
ATOM 537 C CA . ARG A 1 71 ? 34.44119 104.35465 131.33958 1.000 39.98847 969 ARG A CA 1
ATOM 538 C C . ARG A 1 71 ? 35.91759 103.98909 131.36279 1.000 41.73290 969 ARG A C 1
ATOM 539 O O . ARG A 1 71 ? 36.41312 103.33114 132.28343 1.000 45.21723 969 ARG A O 1
ATOM 547 N N . ALA A 1 72 ? 36.61868 104.43794 130.32174 1.000 38.19448 970 ALA A N 1
ATOM 548 C CA . ALA A 1 72 ? 38.03755 104.16078 130.19337 1.000 39.78753 970 ALA A CA 1
ATOM 549 C C . ALA A 1 72 ? 38.85906 104.99151 131.17252 1.000 45.62373 970 ALA A C 1
ATOM 550 O O . ALA A 1 72 ? 39.81544 104.48479 131.77260 1.000 45.35971 970 ALA A O 1
ATOM 552 N N . TYR A 1 73 ? 38.49334 106.25946 131.36003 1.000 44.32719 971 TYR A N 1
ATOM 553 C CA . TYR A 1 73 ? 39.24863 107.19985 132.17643 1.000 47.02286 971 TYR A CA 1
ATOM 554 C C . TYR A 1 73 ? 38.37234 107.80364 133.26967 1.000 46.65288 971 TYR A C 1
ATOM 555 O O . TYR A 1 73 ? 37.14198 107.78738 133.19230 1.000 45.57211 971 TYR A O 1
ATOM 564 N N . ASP A 1 74 ? 39.00901 108.38815 134.28091 1.000 51.91821 972 ASP A N 1
ATOM 565 C CA . ASP A 1 74 ? 38.23123 109.17915 135.22518 1.000 52.68753 972 ASP A CA 1
ATOM 566 C C . ASP A 1 74 ? 37.83551 110.51424 134.58383 1.000 53.05434 972 ASP A C 1
ATOM 567 O O . ASP A 1 74 ? 38.19856 110.82266 133.44507 1.000 53.56397 972 ASP A O 1
ATOM 572 N N . ASP A 1 75 ? 37.08318 111.32620 135.33227 1.000 56.81250 973 ASP A N 1
ATOM 573 C CA . ASP A 1 75 ? 36.44447 112.51270 134.76456 1.000 57.87690 973 ASP A CA 1
ATOM 574 C C . ASP A 1 75 ? 37.40997 113.64522 134.42635 1.000 57.14717 973 ASP A C 1
ATOM 575 O O . ASP A 1 75 ? 36.96683 114.64282 133.84473 1.000 59.64996 973 ASP A O 1
ATOM 580 N N . THR A 1 76 ? 38.69732 113.52606 134.75750 1.000 56.38770 974 THR A N 1
ATOM 581 C CA . THR A 1 76 ? 39.66404 114.59545 134.50907 1.000 58.82032 974 THR A CA 1
ATOM 582 C C . THR A 1 76 ? 40.10181 114.70661 133.05615 1.000 63.32169 974 THR A C 1
ATOM 583 O O . THR A 1 76 ? 40.98701 115.52273 132.77022 1.000 64.35066 974 THR A O 1
ATOM 587 N N . VAL A 1 77 ? 39.54325 113.91827 132.14254 1.000 55.96237 975 VAL A N 1
ATOM 588 C CA . VAL A 1 77 ? 39.91598 113.99923 130.74048 1.000 56.25390 975 VAL A CA 1
ATOM 589 C C . VAL A 1 77 ? 38.81696 114.74775 129.99074 1.000 56.83043 975 VAL A C 1
ATOM 590 O O . VAL A 1 77 ? 37.67328 114.84323 130.44662 1.000 53.33982 975 VAL A O 1
ATOM 594 N N . SER A 1 78 ? 39.17129 115.29068 128.81926 1.000 55.85253 976 SER A N 1
ATOM 595 C CA . SER A 1 78 ? 38.23983 116.08362 128.02252 1.000 51.51229 976 SER A CA 1
ATOM 596 C C . SER A 1 78 ? 37.06023 115.22474 127.56907 1.000 50.47455 976 SER A C 1
ATOM 597 O O . SER A 1 78 ? 37.08794 113.99306 127.64299 1.000 51.32456 976 SER A O 1
ATOM 600 N N . GLU A 1 79 ? 36.00160 115.90057 127.10325 1.000 49.99538 977 GLU A N 1
ATOM 601 C CA . GLU A 1 79 ? 34.76283 115.20640 126.75354 1.000 47.48149 977 GLU A CA 1
ATOM 602 C C . GLU A 1 79 ? 34.93691 114.29971 125.53279 1.000 49.58041 977 GLU A C 1
ATOM 603 O O . GLU A 1 79 ? 34.19231 113.32778 125.36914 1.000 49.16168 977 GLU A O 1
ATOM 609 N N . ASP A 1 80 ? 35.89919 114.59152 124.66546 1.000 44.37492 978 ASP A N 1
ATOM 610 C CA . ASP A 1 80 ? 36.10395 113.73462 123.50997 1.000 52.47637 978 ASP A CA 1
ATOM 611 C C . ASP A 1 80 ? 36.91077 112.47892 123.84747 1.000 49.60076 978 ASP A C 1
ATOM 612 O O . ASP A 1 80 ? 37.19350 111.67949 122.95242 1.000 48.66422 978 ASP A O 1
ATOM 617 N N . GLN A 1 81 ? 37.26611 112.28175 125.11626 1.000 44.69256 979 GLN A N 1
ATOM 618 C CA . GLN A 1 81 ? 37.86401 111.04574 125.59667 1.000 46.52317 979 GLN A CA 1
ATOM 619 C C . GLN A 1 81 ? 36.91910 110.24637 126.49518 1.000 43.48586 979 GLN A C 1
ATOM 620 O O . GLN A 1 81 ? 37.37319 109.40305 127.27800 1.000 44.77005 979 GLN A O 1
ATOM 626 N N . ILE A 1 82 ? 35.61925 110.52148 126.42955 1.000 43.39001 980 ILE A N 1
ATOM 627 C CA . ILE A 1 82 ? 34.62389 109.70452 127.11570 1.000 41.90681 980 ILE A CA 1
ATOM 628 C C . ILE A 1 82 ? 34.48253 108.42387 126.29944 1.000 40.95783 980 ILE A C 1
ATOM 629 O O . ILE A 1 82 ? 33.93277 108.43842 125.19434 1.000 34.67876 980 ILE A O 1
ATOM 634 N N . LEU A 1 83 ? 35.02278 107.32590 126.82735 1.000 38.88223 981 LEU A N 1
ATOM 635 C CA . LEU A 1 83 ? 35.25199 106.08796 126.09400 1.000 38.63034 981 LEU A CA 1
ATOM 636 C C . LEU A 1 83 ? 34.96389 104.89046 126.99291 1.000 40.19745 981 LEU A C 1
ATOM 637 O O . LEU A 1 83 ? 35.09838 104.98652 128.21989 1.000 38.03105 981 LEU A O 1
ATOM 642 N N . PRO A 1 84 ? 34.57137 103.75104 126.41890 1.000 37.47084 982 PRO A N 1
ATOM 643 C CA . PRO A 1 84 ? 34.26937 102.58855 127.26111 1.000 36.23580 982 PRO A CA 1
ATOM 644 C C . PRO A 1 84 ? 35.53421 102.00744 127.87128 1.000 36.11302 982 PRO A C 1
ATOM 645 O O . PRO A 1 84 ? 36.62807 102.12909 127.32270 1.000 37.17913 982 PRO A O 1
ATOM 649 N N . TYR A 1 85 ? 35.38141 101.38449 129.03336 1.000 38.71974 983 TYR A N 1
ATOM 650 C CA . TYR A 1 85 ? 36.47660 100.60642 129.59829 1.000 38.07229 983 TYR A CA 1
ATOM 651 C C . TYR A 1 85 ? 36.62986 99.30255 128.82079 1.000 41.32661 983 TYR A C 1
ATOM 652 O O . TYR A 1 85 ? 35.68423 98.51691 128.73267 1.000 38.82169 983 TYR A O 1
ATOM 661 N N . VAL A 1 86 ? 37.82287 99.06200 128.27214 1.000 41.36809 984 VAL A N 1
ATOM 662 C CA . VAL A 1 86 ? 38.12223 97.84017 127.53988 1.000 40.49682 984 VAL A CA 1
ATOM 663 C C . VAL A 1 86 ? 39.38374 97.22566 128.13987 1.000 40.37158 984 VAL A C 1
ATOM 664 O O . VAL A 1 86 ? 40.43151 97.87707 128.16858 1.000 38.38271 984 VAL A O 1
ATOM 668 N N . PRO A 1 87 ? 39.33085 95.98937 128.63677 1.000 41.49392 985 PRO A N 1
ATOM 669 C CA . PRO A 1 87 ? 40.53351 95.36084 129.20441 1.000 42.70464 985 PRO A CA 1
ATOM 670 C C . PRO A 1 87 ? 41.70201 95.39474 128.22651 1.000 40.61848 985 PRO A C 1
ATOM 671 O O . PRO A 1 87 ? 41.52662 95.30486 127.00978 1.000 38.36047 985 PRO A O 1
ATOM 675 N N . GLY A 1 88 ? 42.90445 95.55861 128.77211 1.000 43.52135 986 GLY A N 1
ATOM 676 C CA . GLY A 1 88 ? 44.03653 95.97674 127.97291 1.000 37.64355 986 GLY A CA 1
ATOM 677 C C . GLY A 1 88 ? 45.12556 94.93795 127.84153 1.000 38.99853 986 GLY A C 1
ATOM 678 O O . GLY A 1 88 ? 44.86339 93.73070 127.87817 1.000 37.95666 986 GLY A O 1
ATOM 679 N N . LEU A 1 89 ? 46.35931 95.41611 127.68714 1.000 37.70133 987 LEU A N 1
ATOM 680 C CA . LEU A 1 89 ? 47.49372 94.53958 127.44816 1.000 36.53597 987 LEU A CA 1
ATOM 681 C C . LEU A 1 89 ? 47.85438 93.66016 128.64034 1.000 40.13862 987 LEU A C 1
ATOM 682 O O . LEU A 1 89 ? 48.48411 92.61424 128.44050 1.000 37.93338 987 LEU A O 1
ATOM 687 N N . ASP A 1 90 ? 47.50387 94.04744 129.87072 1.000 34.39666 988 ASP A N 1
ATOM 688 C CA . ASP A 1 90 ? 47.91604 93.21530 131.00067 1.000 40.42248 988 ASP A CA 1
ATOM 689 C C . ASP A 1 90 ? 47.17633 91.87523 131.00016 1.000 37.30239 988 ASP A C 1
ATOM 690 O O . ASP A 1 90 ? 47.76950 90.82458 131.27803 1.000 43.11051 988 ASP A O 1
ATOM 695 N N . VAL A 1 91 ? 45.90457 91.87420 130.61562 1.000 35.06828 989 VAL A N 1
ATOM 696 C CA . VAL A 1 91 ? 45.21126 90.60379 130.45571 1.000 42.68984 989 VAL A CA 1
ATOM 697 C C . VAL A 1 91 ? 45.78538 89.82412 129.27035 1.000 38.59229 989 VAL A C 1
ATOM 698 O O . VAL A 1 91 ? 45.91521 88.59327 129.32457 1.000 34.91629 989 VAL A O 1
ATOM 702 N N . VAL A 1 92 ? 46.13494 90.52691 128.18780 1.000 34.27796 990 VAL A N 1
ATOM 703 C CA . VAL A 1 92 ? 46.73989 89.87219 127.03212 1.000 35.22206 990 VAL A CA 1
ATOM 704 C C . VAL A 1 92 ? 48.01259 89.14269 127.44597 1.000 37.85666 990 VAL A C 1
ATOM 705 O O . VAL A 1 92 ? 48.24018 87.98532 127.06238 1.000 36.43541 990 VAL A O 1
ATOM 709 N N . ASN A 1 93 ? 48.86084 89.81837 128.24002 1.000 36.61574 991 ASN A N 1
ATOM 710 C CA . ASN A 1 93 ? 50.08250 89.20821 128.75574 1.000 37.39790 991 ASN A CA 1
ATOM 711 C C . ASN A 1 93 ? 49.77620 88.02134 129.65370 1.000 36.13804 991 ASN A C 1
ATOM 712 O O . ASN A 1 93 ? 50.52788 87.04370 129.65491 1.000 36.93936 991 ASN A O 1
ATOM 717 N N . GLU A 1 94 ? 48.68893 88.08463 130.43242 1.000 31.73287 992 GLU A N 1
ATOM 718 C CA . GLU A 1 94 ? 48.31001 86.91639 131.23249 1.000 34.98422 992 GLU A CA 1
ATOM 719 C C . GLU A 1 94 ? 48.00952 85.71612 130.34535 1.000 34.73902 992 GLU A C 1
ATOM 720 O O . GLU A 1 94 ? 48.46796 84.59837 130.61161 1.000 39.62157 992 GLU A O 1
ATOM 726 N N . LYS A 1 95 ? 47.22482 85.93171 129.29354 1.000 30.97438 993 LYS A N 1
ATOM 727 C CA . LYS A 1 95 ? 46.91298 84.85525 128.36415 1.000 32.93137 993 LYS A CA 1
ATOM 728 C C . LYS A 1 95 ? 48.17231 84.31096 127.70704 1.000 36.28974 993 LYS A C 1
ATOM 729 O O . LYS A 1 95 ? 48.33618 83.08993 127.58748 1.000 34.65866 993 LYS A O 1
ATOM 735 N N . MET A 1 96 ? 49.08641 85.19766 127.29833 1.000 30.85050 994 MET A N 1
ATOM 736 C CA . MET A 1 96 ? 50.36713 84.72894 126.76441 1.000 37.50759 994 MET A CA 1
ATOM 737 C C . MET A 1 96 ? 51.13542 83.90160 127.78973 1.000 37.20284 994 MET A C 1
ATOM 738 O O . MET A 1 96 ? 51.76050 82.89665 127.43699 1.000 36.92411 994 MET A O 1
ATOM 743 N N . ASN A 1 97 ? 51.12868 84.32319 129.06153 1.000 37.31903 995 ASN A N 1
ATOM 744 C CA . ASN A 1 97 ? 51.87874 83.58122 130.07147 1.000 40.02817 995 ASN A CA 1
ATOM 745 C C . ASN A 1 97 ? 51.27252 82.21130 130.30362 1.000 36.08846 995 ASN A C 1
ATOM 746 O O . ASN A 1 97 ? 52.00172 81.23749 130.49738 1.000 38.55011 995 ASN A O 1
ATOM 751 N N . GLU A 1 98 ? 49.94225 82.11757 130.27923 1.000 35.96932 996 GLU A N 1
ATOM 752 C CA . GLU A 1 98 ? 49.31297 80.80787 130.34698 1.000 37.67411 996 GLU A CA 1
ATOM 753 C C . GLU A 1 98 ? 49.70232 79.97511 129.14235 1.000 37.88955 996 GLU A C 1
ATOM 754 O O . GLU A 1 98 ? 49.86125 78.75350 129.25738 1.000 38.15040 996 GLU A O 1
ATOM 760 N N . GLY A 1 99 ? 49.88650 80.62626 127.98690 1.000 36.63674 997 GLY A N 1
ATOM 761 C CA . GLY A 1 99 ? 50.34064 79.90402 126.81119 1.000 33.09452 997 GLY A CA 1
ATOM 762 C C . GLY A 1 99 ? 51.71687 79.31151 127.01839 1.000 35.59283 997 GLY A C 1
ATOM 763 O O . GLY A 1 99 ? 51.95530 78.13451 126.73578 1.000 33.39320 997 GLY A O 1
ATOM 764 N N . TYR A 1 100 ? 52.63080 80.12559 127.54241 1.000 35.61391 998 TYR A N 1
ATOM 765 C CA . TYR A 1 100 ? 53.99372 79.68473 127.82400 1.000 33.28273 998 TYR A CA 1
ATOM 766 C C . TYR A 1 100 ? 54.01203 78.56920 128.85991 1.000 36.17068 998 TYR A C 1
ATOM 767 O O . TYR A 1 100 ? 54.79180 77.61407 128.75279 1.000 34.67229 998 TYR A O 1
ATOM 776 N N . LYS A 1 101 ? 53.17143 78.69167 129.88465 1.000 37.86284 999 LYS A N 1
ATOM 777 C CA . LYS A 1 101 ? 53.05736 77.65446 130.89859 1.000 35.91108 999 LYS A CA 1
ATOM 778 C C . LYS A 1 101 ? 52.61776 76.33680 130.28138 1.000 39.04969 999 LYS A C 1
ATOM 779 O O . LYS A 1 101 ? 53.22815 75.29024 130.52806 1.000 44.91775 999 LYS A O 1
ATOM 785 N N . ASN A 1 102 ? 51.57375 76.36511 129.45383 1.000 34.39827 1000 ASN A N 1
ATOM 786 C CA . ASN A 1 102 ? 51.14541 75.12575 128.81505 1.000 38.13040 1000 ASN A CA 1
ATOM 787 C C . ASN A 1 102 ? 52.16225 74.61269 127.79148 1.000 39.41971 1000 ASN A C 1
ATOM 788 O O . ASN A 1 102 ? 52.20797 73.40661 127.52084 1.000 36.20696 1000 ASN A O 1
ATOM 793 N N . PHE A 1 103 ? 52.96465 75.50588 127.21048 1.000 36.24547 1001 PHE A N 1
ATOM 794 C CA . PHE A 1 103 ? 54.03648 75.09377 126.31850 1.000 35.09237 1001 PHE A CA 1
ATOM 795 C C . PHE A 1 103 ? 55.08833 74.28297 127.07261 1.000 40.11914 1001 PHE A C 1
ATOM 796 O O . PHE A 1 103 ? 55.49394 73.20357 126.62611 1.000 38.28263 1001 PHE A O 1
ATOM 804 N N . LYS A 1 104 ? 55.53959 74.79567 128.22336 1.000 41.78194 1002 LYS A N 1
ATOM 805 C CA . LYS A 1 104 ? 56.55831 74.10271 129.00941 1.000 41.25006 1002 LYS A CA 1
ATOM 806 C C . LYS A 1 104 ? 56.04918 72.76481 129.53560 1.000 43.08116 1002 LYS A C 1
ATOM 807 O O . LYS A 1 104 ? 56.81157 71.79640 129.61917 1.000 43.07961 1002 LYS A O 1
ATOM 813 N N . LEU A 1 105 ? 54.77004 72.69172 129.90500 1.000 41.58203 1003 LEU A N 1
ATOM 814 C CA . LEU A 1 105 ? 54.15147 71.44887 130.36050 1.000 39.30719 1003 LEU A CA 1
ATOM 815 C C . LEU A 1 105 ? 53.76501 70.51743 129.22755 1.000 39.55028 1003 LEU A C 1
ATOM 816 O O . LEU A 1 105 ? 53.09079 69.51559 129.47762 1.000 38.10752 1003 LEU A O 1
ATOM 821 N N . ASN A 1 106 ? 54.16319 70.82157 127.99644 1.000 39.83744 1004 ASN A N 1
ATOM 822 C CA . ASN A 1 106 ? 53.88847 69.94800 126.86004 1.000 38.81933 1004 ASN A CA 1
ATOM 823 C C . ASN A 1 106 ? 52.38465 69.70277 126.69531 1.000 40.15976 1004 ASN A C 1
ATOM 824 O O . ASN A 1 106 ? 51.92674 68.57290 126.48658 1.000 40.20169 1004 ASN A O 1
ATOM 829 N N . LYS A 1 107 ? 51.59714 70.77713 126.78765 1.000 40.87703 1005 LYS A N 1
ATOM 830 C CA . LYS A 1 107 ? 50.16778 70.73776 126.48202 1.000 40.01940 1005 LYS A CA 1
ATOM 831 C C . LYS A 1 107 ? 49.93514 71.68494 125.30726 1.000 36.38562 1005 LYS A C 1
ATOM 832 O O . LYS A 1 107 ? 49.43182 72.80256 125.48204 1.000 36.37068 1005 LYS A O 1
ATOM 838 N N . PRO A 1 108 ? 50.26235 71.25041 124.08690 1.000 35.46183 1006 PRO A N 1
ATOM 839 C CA . PRO A 1 108 ? 50.30129 72.19996 122.95959 1.000 34.68169 1006 PRO A CA 1
ATOM 840 C C . PRO A 1 108 ? 48.94042 72.69459 122.50204 1.000 38.59573 1006 PRO A C 1
ATOM 841 O O . PRO A 1 108 ? 48.83477 73.86173 122.09447 1.000 35.56957 1006 PRO A O 1
ATOM 845 N N . ASP A 1 109 ? 47.90612 71.84361 122.53181 1.000 33.94955 1007 ASP A N 1
ATOM 846 C CA . ASP A 1 109 ? 46.55700 72.28989 122.18878 1.000 35.37668 1007 ASP A CA 1
ATOM 847 C C . ASP A 1 109 ? 46.09166 73.40209 123.11462 1.000 36.66001 1007 ASP A C 1
ATOM 848 O O . ASP A 1 109 ? 45.48024 74.38749 122.67047 1.000 36.02958 1007 ASP A O 1
ATOM 853 N N . ILE A 1 110 ? 46.35158 73.25895 124.41152 1.000 33.77967 1008 ILE A N 1
ATOM 854 C CA . ILE A 1 110 ? 45.89179 74.27976 125.34195 1.000 32.92430 1008 ILE A CA 1
ATOM 855 C C . ILE A 1 110 ? 46.72586 75.54569 125.17691 1.000 34.68715 1008 ILE A C 1
ATOM 856 O O . ILE A 1 110 ? 46.19386 76.66327 125.20240 1.000 37.18555 1008 ILE A O 1
ATOM 861 N N . ALA A 1 111 ? 48.03670 75.39264 124.95877 1.000 32.94809 1009 ALA A N 1
ATOM 862 C CA . ALA A 1 111 ? 48.87464 76.54563 124.63871 1.000 31.29140 1009 ALA A CA 1
ATOM 863 C C . ALA A 1 111 ? 48.32296 77.30361 123.43619 1.000 31.19410 1009 ALA A C 1
ATOM 864 O O . ALA A 1 111 ? 48.20969 78.53247 123.46172 1.000 32.34612 1009 ALA A O 1
ATOM 866 N N . ILE A 1 112 ? 47.96195 76.57369 122.37814 1.000 31.57854 1010 ILE A N 1
ATOM 867 C CA . ILE A 1 112 ? 47.40080 77.19242 121.18239 1.000 31.76126 1010 ILE A CA 1
ATOM 868 C C . ILE A 1 112 ? 46.13321 77.96454 121.51892 1.000 32.94411 1010 ILE A C 1
ATOM 869 O O . ILE A 1 112 ? 45.92194 79.07551 121.01959 1.000 34.17943 1010 ILE A O 1
ATOM 874 N N . GLU A 1 113 ? 45.25114 77.37343 122.33114 1.000 32.69524 1011 GLU A N 1
ATOM 875 C CA . GLU A 1 113 ? 44.05348 78.09443 122.76220 1.000 34.25640 1011 GLU A CA 1
ATOM 876 C C . GLU A 1 113 ? 44.41727 79.41106 123.43942 1.000 34.64206 1011 GLU A C 1
ATOM 877 O O . GLU A 1 113 ? 43.78824 80.44371 123.18209 1.000 31.35491 1011 GLU A O 1
ATOM 883 N N . CYS A 1 114 ? 45.44044 79.39299 124.30165 1.000 30.89098 1012 CYS A N 1
ATOM 884 C CA . CYS A 1 114 ? 45.83541 80.61415 125.00123 1.000 31.49957 1012 CYS A CA 1
ATOM 885 C C . CYS A 1 114 ? 46.37817 81.66700 124.03193 1.000 34.61869 1012 CYS A C 1
ATOM 886 O O . CYS A 1 114 ? 46.04725 82.85522 124.14971 1.000 35.02883 1012 CYS A O 1
ATOM 889 N N . PHE A 1 115 ? 47.21280 81.24757 123.06538 1.000 33.22652 1013 PHE A N 1
ATOM 890 C CA . PHE A 1 115 ? 47.79672 82.20699 122.12779 1.000 32.58170 1013 PHE A CA 1
ATOM 891 C C . PHE A 1 115 ? 46.72257 82.75232 121.19700 1.000 33.24336 1013 PHE A C 1
ATOM 892 O O . PHE A 1 115 ? 46.72262 83.94674 120.85165 1.000 33.82466 1013 PHE A O 1
ATOM 900 N N . ARG A 1 116 ? 45.76374 81.90217 120.83076 1.000 27.69215 1014 ARG A N 1
ATOM 901 C CA . ARG A 1 116 ? 44.65052 82.36583 120.02360 1.000 33.36606 1014 ARG A CA 1
ATOM 902 C C . ARG A 1 116 ? 43.81127 83.37016 120.78380 1.000 31.71029 1014 ARG A C 1
ATOM 903 O O . ARG A 1 116 ? 43.40371 84.39507 120.22292 1.000 32.42358 1014 ARG A O 1
ATOM 911 N N . GLU A 1 117 ? 43.54981 83.10438 122.06158 1.000 31.87986 1015 GLU A N 1
ATOM 912 C CA . GLU A 1 117 ? 42.79390 84.07223 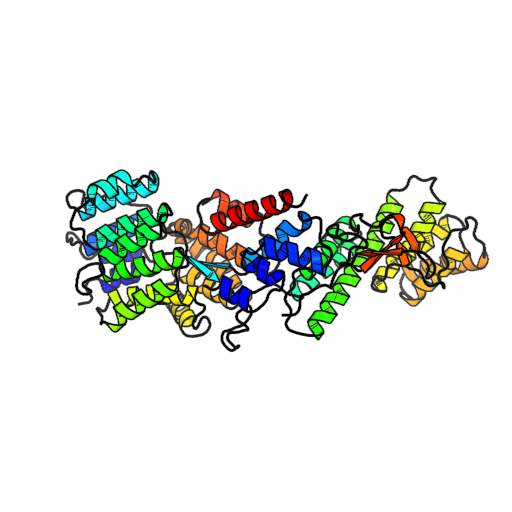122.84382 1.000 35.40060 1015 GLU A CA 1
ATOM 913 C C . GLU A 1 117 ? 43.52297 85.41407 122.90428 1.000 33.04627 1015 GLU A C 1
ATOM 914 O O . GLU A 1 117 ? 42.90064 86.47720 122.77164 1.000 31.41188 1015 GLU A O 1
ATOM 920 N N . ALA A 1 118 ? 44.83745 85.39542 123.10373 1.000 27.02656 1016 ALA A N 1
ATOM 921 C CA . ALA A 1 118 ? 45.52350 86.68140 123.15048 1.000 36.80560 1016 ALA A CA 1
ATOM 922 C C . ALA A 1 118 ? 45.43134 87.40693 121.80829 1.000 31.95932 1016 ALA A C 1
ATOM 923 O O . ALA A 1 118 ? 45.28445 88.63963 121.77480 1.000 30.27304 1016 ALA A O 1
ATOM 925 N N . ILE A 1 119 ? 45.46741 86.65530 120.69859 1.000 29.74510 1017 ILE A N 1
ATOM 926 C CA . ILE A 1 119 ? 45.28931 87.26547 119.37926 1.000 31.25721 1017 ILE A CA 1
ATOM 927 C C . ILE A 1 119 ? 43.89911 87.89985 119.25286 1.000 32.67393 1017 ILE A C 1
ATOM 928 O O . ILE A 1 119 ? 43.75380 89.02692 118.76726 1.000 33.11467 1017 ILE A O 1
ATOM 933 N N . TYR A 1 120 ? 42.85483 87.18508 119.67969 1.000 35.02419 1018 TYR A N 1
ATOM 934 C CA . TYR A 1 120 ? 41.49896 87.73084 119.58317 1.000 34.31590 1018 TYR A CA 1
ATOM 935 C C . TYR A 1 120 ? 41.33512 88.97835 120.45103 1.000 34.00554 1018 TYR A C 1
ATOM 936 O O . TYR A 1 120 ? 40.66008 89.93745 120.05147 1.000 36.13128 1018 TYR A O 1
ATOM 945 N N . ARG A 1 121 ? 41.94397 88.98466 121.64341 1.000 32.24064 1019 ARG A N 1
ATOM 946 C CA . ARG A 1 121 ? 41.91292 90.17525 122.48883 1.000 33.17938 1019 ARG A CA 1
ATOM 947 C C . ARG A 1 121 ? 42.64014 91.34852 121.83786 1.000 36.25755 1019 ARG A C 1
ATOM 948 O O . ARG A 1 121 ? 42.19884 92.49888 121.96482 1.000 36.81067 1019 ARG A O 1
ATOM 956 N N . ILE A 1 122 ? 43.76319 91.08706 121.15550 1.000 32.70830 1020 ILE A N 1
ATOM 957 C CA . ILE A 1 122 ? 44.49725 92.17740 120.50853 1.000 31.97870 1020 ILE A CA 1
ATOM 958 C C . ILE A 1 122 ? 43.70207 92.72890 119.32735 1.000 31.25925 1020 ILE A C 1
ATOM 959 O O . ILE A 1 122 ? 43.70627 93.93467 119.05813 1.000 35.20307 1020 ILE A O 1
ATOM 964 N N . THR A 1 123 ? 43.00093 91.85859 118.61223 1.000 30.68589 1021 THR A N 1
ATOM 965 C CA . THR A 1 123 ? 42.17044 92.30064 117.49938 1.000 34.76238 1021 THR A CA 1
ATOM 966 C C . THR A 1 123 ? 41.12855 93.32502 117.93213 1.000 35.19566 1021 THR A C 1
ATOM 967 O O . THR A 1 123 ? 40.72006 94.16817 117.13152 1.000 35.18391 1021 THR A O 1
ATOM 971 N N . LEU A 1 124 ? 40.69193 93.26695 119.18165 1.000 33.58397 1022 LEU A N 1
ATOM 972 C CA . LEU A 1 124 ? 39.72400 94.19554 119.73715 1.000 34.20854 1022 LEU A CA 1
ATOM 973 C C . LEU A 1 124 ? 40.32587 95.00304 120.88511 1.000 36.67643 1022 LEU A C 1
ATOM 974 O O . LEU A 1 124 ? 39.69204 95.19433 121.92652 1.000 37.91000 1022 LEU A O 1
ATOM 979 N N . LEU A 1 125 ? 41.55895 95.48086 120.72473 1.000 33.78839 1023 LEU A N 1
ATOM 980 C CA . LEU A 1 125 ? 42.14745 96.31443 121.76989 1.000 37.34954 1023 LEU A CA 1
ATOM 981 C C . LEU A 1 125 ? 41.75008 97.77341 121.59695 1.000 34.42824 1023 LEU A C 1
ATOM 982 O O . LEU A 1 125 ? 41.36846 98.21625 120.51471 1.000 30.88034 1023 LEU A O 1
ATOM 987 N N . MET A 1 126 ? 41.89351 98.53084 122.68595 1.000 35.72216 1024 MET A N 1
ATOM 988 C CA . MET A 1 126 ? 41.87340 99.99086 122.65511 1.000 39.27991 1024 MET A CA 1
ATOM 989 C C . MET A 1 126 ? 43.06847 100.49569 123.45223 1.000 39.16469 1024 MET A C 1
ATOM 990 O O . MET A 1 126 ? 43.06056 100.42743 124.68429 1.000 42.06931 1024 MET A O 1
ATOM 995 N N . VAL A 1 127 ? 44.08938 100.99798 122.76306 1.000 40.09877 1025 VAL A N 1
ATOM 996 C CA . VAL A 1 127 ? 45.20351 101.67496 123.41133 1.000 37.15069 1025 VAL A CA 1
ATOM 997 C C . VAL A 1 127 ? 45.18338 103.15510 123.02942 1.000 39.75782 1025 VAL A C 1
ATOM 998 O O . VAL A 1 127 ? 44.52945 103.57183 122.06973 1.000 43.98804 1025 VAL A O 1
ATOM 1002 N N . ASP A 1 128 ? 45.93262 103.95578 123.78447 1.000 43.30004 1026 ASP A N 1
ATOM 1003 C CA . ASP A 1 128 ? 45.95446 105.41360 123.62727 1.000 47.34129 1026 ASP A CA 1
ATOM 1004 C C . ASP A 1 128 ? 47.38151 105.92383 123.52441 1.000 50.06855 1026 ASP A C 1
ATOM 1005 O O . ASP A 1 128 ? 47.71553 106.99272 124.03779 1.000 54.28032 1026 ASP A O 1
ATOM 1010 N N . ASP A 1 129 ? 48.23242 105.18322 122.82689 1.000 49.75221 1027 ASP A N 1
ATOM 1011 C CA . ASP A 1 129 ? 49.65145 105.17557 123.13362 1.000 49.35406 1027 ASP A CA 1
ATOM 1012 C C . ASP A 1 129 ? 50.43778 104.51487 121.99735 1.000 50.16600 1027 ASP A C 1
ATOM 1013 O O . ASP A 1 129 ? 50.07943 103.41582 121.56730 1.000 49.57534 1027 ASP A O 1
ATOM 1018 N N . ALA A 1 130 ? 51.49636 105.15862 121.48789 1.000 49.39124 1028 ALA A N 1
ATOM 1019 C CA . ALA A 1 130 ? 52.26795 104.55018 120.40092 1.000 46.55642 1028 ALA A CA 1
ATOM 1020 C C . ALA A 1 130 ? 53.03579 103.32212 120.87543 1.000 46.91305 1028 ALA A C 1
ATOM 1021 O O . ALA A 1 130 ? 53.13908 102.32566 120.14207 1.000 43.14737 1028 ALA A O 1
ATOM 1023 N N . GLU A 1 131 ? 53.56653 103.37543 122.10521 1.000 43.25060 1029 GLU A N 1
ATOM 1024 C CA . GLU A 1 131 ? 54.31605 102.25379 122.65918 1.000 46.51161 1029 GLU A CA 1
ATOM 1025 C C . GLU A 1 131 ? 53.42341 101.04110 122.91825 1.000 48.41876 1029 GLU A C 1
ATOM 1026 O O . GLU A 1 131 ? 53.83990 99.90263 122.67064 1.000 44.72240 1029 GLU A O 1
ATOM 1032 N N . ASP A 1 132 ? 52.20701 101.25521 123.44196 1.000 43.98468 1030 ASP A N 1
ATOM 1033 C CA . ASP A 1 132 ? 51.28745 100.13628 123.63026 1.000 39.09431 1030 ASP A CA 1
ATOM 1034 C C . ASP A 1 132 ? 50.85094 99.55816 122.30358 1.000 41.07978 1030 ASP A C 1
ATOM 1035 O O . ASP A 1 132 ? 50.65275 98.34391 122.20203 1.000 38.84705 1030 ASP A O 1
ATOM 1040 N N . GLU A 1 133 ? 50.73566 100.39981 121.26995 1.000 38.46034 1031 GLU A N 1
ATOM 1041 C CA . GLU A 1 133 ? 50.35744 99.90187 119.95029 1.000 42.34819 1031 GLU A CA 1
ATOM 1042 C C . GLU A 1 133 ? 51.44392 99.00057 119.37025 1.000 39.55933 1031 GLU A C 1
ATOM 1043 O O . GLU A 1 133 ? 51.15933 97.89896 118.86456 1.000 41.40322 1031 GLU A O 1
ATOM 1049 N N . LYS A 1 134 ? 52.69681 99.45497 119.43424 1.000 36.45437 1032 LYS A N 1
ATOM 1050 C CA . LYS A 1 134 ? 53.80271 98.61826 118.98522 1.000 40.35357 1032 LYS A CA 1
ATOM 1051 C C . LYS A 1 134 ? 53.89019 97.34138 119.80501 1.000 37.99367 1032 LYS A C 1
ATOM 1052 O O . LYS A 1 134 ? 54.10685 96.25882 119.24925 1.000 44.19058 1032 LYS A O 1
ATOM 1058 N N . LEU A 1 135 ? 53.71012 97.43823 121.12267 1.000 34.99667 1033 LEU A N 1
ATOM 1059 C CA . LEU A 1 135 ? 53.77394 96.23872 121.94737 1.000 38.75405 1033 LEU A CA 1
ATOM 1060 C C . LEU A 1 135 ? 52.67648 95.25622 121.56050 1.000 40.41229 1033 LEU A C 1
ATOM 1061 O O . LEU A 1 135 ? 52.90573 94.03732 121.52815 1.000 39.33497 1033 LEU A O 1
ATOM 1066 N N . ALA A 1 136 ? 51.48360 95.77262 121.23802 1.000 36.14994 1034 ALA A N 1
ATOM 1067 C CA . ALA A 1 136 ? 50.38056 94.90656 120.83723 1.000 37.64227 1034 ALA A CA 1
ATOM 1068 C C . ALA A 1 136 ? 50.71116 94.17216 119.54445 1.000 34.36197 1034 ALA A C 1
ATOM 1069 O O . ALA A 1 136 ? 50.44209 92.97184 119.41499 1.000 33.79701 1034 ALA A O 1
ATOM 1071 N N . HIS A 1 137 ? 51.33667 94.86929 118.59542 1.000 31.60786 1035 HIS A N 1
ATOM 1072 C CA . HIS A 1 137 ? 51.70657 94.21041 117.34625 1.000 36.57332 1035 HIS A CA 1
ATOM 1073 C C . HIS A 1 137 ? 52.77004 93.14582 117.57637 1.000 35.04050 1035 HIS A C 1
ATOM 1074 O O . HIS A 1 137 ? 52.68654 92.04171 117.01828 1.000 38.03757 1035 HIS A O 1
ATOM 1081 N N . LYS A 1 138 ? 53.76010 93.44234 118.41197 1.000 31.30253 1036 LYS A N 1
ATOM 1082 C CA . LYS A 1 138 ? 54.79833 92.45171 118.65426 1.000 35.37171 1036 LYS A CA 1
ATOM 1083 C C . LYS A 1 138 ? 54.23658 91.21955 119.369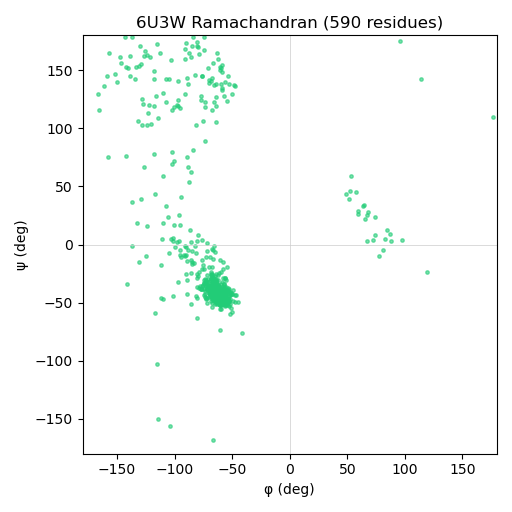38 1.000 36.93677 1036 LYS A C 1
ATOM 1084 O O . LYS A 1 138 ? 54.60668 90.08106 119.04496 1.000 33.45873 1036 LYS A O 1
ATOM 1090 N N . ILE A 1 139 ? 53.31474 91.40998 120.31689 1.000 34.46787 1037 ILE A N 1
ATOM 1091 C CA . ILE A 1 139 ? 52.73471 90.23545 120.95948 1.000 34.04332 1037 ILE A CA 1
ATOM 1092 C C . ILE A 1 139 ? 51.91800 89.43571 119.95787 1.000 31.01510 1037 ILE A C 1
ATOM 1093 O O . ILE A 1 139 ? 51.90654 88.20057 119.98355 1.000 31.23784 1037 ILE A O 1
ATOM 1098 N N . LEU A 1 140 ? 51.19871 90.12333 119.08021 1.000 32.32342 1038 LEU A N 1
ATOM 1099 C CA . LEU A 1 140 ? 50.39296 89.41893 118.09633 1.000 33.27934 1038 LEU A CA 1
ATOM 1100 C C . LEU A 1 140 ? 51.27163 88.53133 117.21836 1.000 33.22639 1038 LEU A C 1
ATOM 1101 O O . LEU A 1 140 ? 50.94601 87.35695 116.97167 1.000 34.78532 1038 LEU A O 1
ATOM 1106 N N . GLU A 1 141 ? 52.40800 89.06729 116.77458 1.000 32.68892 1039 GLU A N 1
ATOM 1107 C CA . GLU A 1 141 ? 53.32142 88.29841 115.93492 1.000 32.28980 1039 GLU A CA 1
ATOM 1108 C C . GLU A 1 141 ? 53.93632 87.14254 116.70239 1.000 33.17128 1039 GLU A C 1
ATOM 1109 O O . GLU A 1 141 ? 54.11577 86.04694 116.14117 1.000 31.37249 1039 GLU A O 1
ATOM 1115 N N . THR A 1 142 ? 54.25440 87.36405 117.98793 1.000 30.00094 1040 THR A N 1
ATOM 1116 C CA . THR A 1 142 ? 54.79746 86.29134 118.82252 1.000 28.80113 1040 THR A CA 1
ATOM 1117 C C . THR A 1 142 ? 53.80118 85.14506 118.95232 1.000 30.89089 1040 THR A C 1
ATOM 1118 O O . THR A 1 142 ? 54.14784 83.97490 118.72817 1.000 30.15606 1040 THR A O 1
ATOM 1122 N N . ALA A 1 143 ? 52.55312 85.46817 119.31436 1.000 33.70638 1041 ALA A N 1
ATOM 1123 C CA . ALA A 1 143 ? 51.52869 84.43710 119.43834 1.000 30.52455 1041 ALA A CA 1
ATOM 1124 C C . ALA A 1 143 ? 51.37127 83.68274 118.12690 1.000 30.40839 1041 ALA A C 1
ATOM 1125 O O . ALA A 1 143 ? 51.20562 82.45333 118.11872 1.000 31.34450 1041 ALA A O 1
ATOM 1127 N N . ARG A 1 144 ? 51.45490 84.38698 116.99896 1.000 28.08569 1042 ARG A N 1
ATOM 1128 C CA . ARG A 1 144 ? 51.37347 83.65534 115.73990 1.000 32.15929 1042 ARG A CA 1
ATOM 1129 C C . ARG A 1 144 ? 52.54926 82.69201 115.57734 1.000 32.02517 1042 ARG A C 1
ATOM 1130 O O . ARG A 1 144 ? 52.36855 81.55483 115.13492 1.000 33.98537 1042 ARG A O 1
ATOM 1138 N N . GLU A 1 145 ? 53.75756 83.12417 115.93612 1.000 30.61007 1043 GLU A N 1
ATOM 1139 C CA . GLU A 1 145 ? 54.91425 82.24693 115.78419 1.000 31.81545 1043 GLU A CA 1
ATOM 1140 C C . GLU A 1 145 ? 54.79800 81.00971 116.68070 1.000 30.49275 1043 GLU A C 1
ATOM 1141 O O . GLU A 1 145 ? 55.17682 79.90223 116.27103 1.000 31.97528 1043 GLU A O 1
ATOM 1147 N N . TYR A 1 146 ? 54.24624 81.17417 117.89341 1.000 26.09147 1044 TYR A N 1
ATOM 1148 C CA . TYR A 1 146 ? 54.05202 80.02743 118.77915 1.000 25.62187 1044 TYR A CA 1
ATOM 1149 C C . TYR A 1 146 ? 52.97462 79.09185 118.24156 1.000 30.83566 1044 TYR A C 1
ATOM 1150 O O . TYR A 1 146 ? 53.14161 77.86689 118.26448 1.000 32.33070 1044 TYR A O 1
ATOM 1159 N N . ILE A 1 147 ? 51.88039 79.64270 117.71910 1.000 28.79188 1045 ILE A N 1
ATOM 1160 C CA . ILE A 1 147 ? 50.85706 78.78586 117.13300 1.000 30.25489 1045 ILE A CA 1
ATOM 1161 C C . ILE A 1 147 ? 51.42222 78.04113 115.93230 1.000 33.71701 1045 ILE A C 1
ATOM 1162 O O . ILE A 1 147 ? 51.19612 76.83607 115.76949 1.000 31.49483 1045 ILE A O 1
ATOM 1167 N N . LEU A 1 148 ? 52.18085 78.73703 115.08336 1.000 32.85816 1046 LEU A N 1
ATOM 1168 C CA . LEU A 1 148 ? 52.73967 78.09393 113.89806 1.000 33.43094 1046 LEU A CA 1
ATOM 1169 C C . LEU A 1 148 ? 53.66671 76.93443 114.28576 1.000 35.00072 1046 LEU A C 1
ATOM 1170 O O . LEU A 1 148 ? 53.50443 75.80483 113.80318 1.000 29.29822 1046 LEU A O 1
ATOM 1175 N N . GLY A 1 149 ? 54.63496 77.19437 115.17430 1.000 34.11585 1047 GLY A N 1
ATOM 1176 C CA . GLY A 1 149 ? 55.52748 76.12534 115.61046 1.000 31.27214 1047 GLY A CA 1
ATOM 1177 C C . GLY A 1 149 ? 54.79047 74.95669 116.24461 1.000 33.42325 1047 GLY A C 1
ATOM 1178 O O . GLY A 1 149 ? 55.06299 73.78878 115.93169 1.000 38.51806 1047 GLY A O 1
ATOM 1179 N N . LEU A 1 150 ? 53.84710 75.24910 117.15060 1.000 30.36888 1048 LEU A N 1
ATOM 1180 C CA . LEU A 1 150 ? 53.07088 74.17862 117.77619 1.000 33.73590 1048 LEU A CA 1
ATOM 1181 C C . LEU A 1 150 ? 52.26879 73.38007 116.74847 1.000 36.15867 1048 LEU A C 1
ATOM 1182 O O . LEU A 1 150 ? 52.11811 72.15632 116.87807 1.000 35.77636 1048 LEU A O 1
ATOM 1187 N N . SER A 1 151 ? 51.76133 74.04533 115.71062 1.000 31.61761 1049 SER A N 1
ATOM 1188 C CA . SER A 1 151 ? 50.97629 73.34423 114.70869 1.000 32.33627 1049 SER A CA 1
ATOM 1189 C C . SER A 1 151 ? 51.86744 72.47943 113.83138 1.000 35.25038 1049 SER A C 1
ATOM 1190 O O . SER A 1 151 ? 51.47568 71.36964 113.44367 1.000 35.28870 1049 SER A O 1
ATOM 1193 N N . ILE A 1 152 ? 53.08027 72.95246 113.54619 1.000 32.27254 1050 ILE A N 1
ATOM 1194 C CA . ILE A 1 152 ? 54.04964 72.11470 112.85491 1.000 29.71676 1050 ILE A CA 1
ATOM 1195 C C . ILE A 1 152 ? 54.33953 70.86598 113.67622 1.000 34.48602 1050 ILE A C 1
ATOM 1196 O O . ILE A 1 152 ? 54.37340 69.74604 113.14941 1.000 38.68826 1050 ILE A O 1
ATOM 1201 N N . GLU A 1 153 ? 54.53599 71.03462 114.98329 1.000 34.33306 1051 GLU A N 1
ATOM 1202 C CA . GLU A 1 153 ? 54.87440 69.88514 115.80895 1.000 32.36874 1051 GLU A CA 1
ATOM 1203 C C . GLU A 1 153 ? 53.68950 68.92497 115.95140 1.000 37.56963 1051 GLU A C 1
ATOM 1204 O O . GLU A 1 153 ? 53.87714 67.70057 115.96005 1.000 38.34450 1051 GLU A O 1
ATOM 1210 N N . LEU A 1 154 ? 52.46439 69.45339 116.05846 1.000 37.55456 1052 LEU A N 1
ATOM 1211 C CA . LEU A 1 154 ? 51.28529 68.58950 116.13045 1.000 31.22474 1052 LEU A CA 1
ATOM 1212 C C . LEU A 1 154 ? 51.10753 67.81260 114.83957 1.000 34.30940 1052 LEU A C 1
ATOM 1213 O O . LEU A 1 154 ? 50.70935 66.64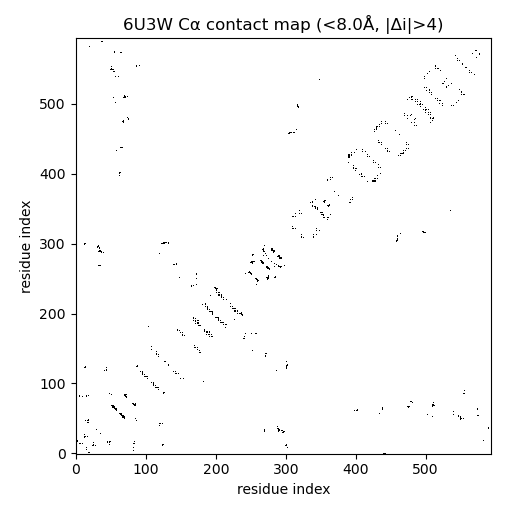307 114.86161 1.000 38.32008 1052 LEU A O 1
ATOM 1218 N N . GLU A 1 155 ? 51.39367 68.44408 113.70011 1.000 37.37275 1053 GLU A N 1
ATOM 1219 C CA . GLU A 1 155 ? 51.37804 67.71420 112.43889 1.000 36.97339 1053 GLU A CA 1
ATOM 1220 C C . GLU A 1 155 ? 52.42319 66.60794 112.45319 1.000 38.56030 1053 GLU A C 1
ATOM 1221 O O . GLU A 1 155 ? 52.12885 65.45158 112.12743 1.000 39.65460 1053 GLU A O 1
ATOM 1227 N N . ARG A 1 156 ? 53.65267 66.94965 112.84672 1.000 36.33191 1054 ARG A N 1
ATOM 1228 C CA . ARG A 1 156 ? 54.71112 65.94858 112.93351 1.000 41.13204 1054 ARG A CA 1
ATOM 1229 C C . ARG A 1 156 ? 54.25800 64.75278 113.76447 1.000 38.48224 1054 ARG A C 1
ATOM 1230 O O . ARG A 1 156 ? 54.40786 63.60130 113.34454 1.000 40.85284 1054 ARG A O 1
ATOM 1238 N N . ARG A 1 157 ? 53.66397 65.01484 114.93371 1.000 38.74077 1055 ARG A N 1
ATOM 1239 C CA . ARG A 1 157 ? 53.25302 63.93415 115.82892 1.000 38.67170 1055 ARG A CA 1
ATOM 1240 C C . ARG A 1 157 ? 52.16293 63.08187 115.19852 1.000 40.28748 1055 ARG A C 1
ATOM 1241 O O . ARG A 1 157 ? 52.14167 61.86292 115.37302 1.000 43.65462 1055 ARG A O 1
ATOM 1249 N N . SER A 1 158 ? 51.25766 63.70288 114.45402 1.000 40.39982 1056 SER A N 1
ATOM 1250 C CA . SER A 1 158 ? 50.13644 62.99847 113.85016 1.000 44.41496 1056 SER A CA 1
ATOM 1251 C C . SER A 1 158 ? 50.56272 62.00681 112.77208 1.000 46.85771 1056 SER A C 1
ATOM 1252 O O . SER A 1 158 ? 49.71427 61.30271 112.22027 1.000 50.52218 1056 SER A O 1
ATOM 1255 N N . LEU A 1 159 ? 51.85050 61.95787 112.43775 1.000 46.43447 1057 LEU A N 1
ATOM 1256 C CA . LEU A 1 159 ? 52.27815 61.26938 111.22489 1.000 53.07447 1057 LEU A CA 1
ATOM 1257 C C . LEU A 1 159 ? 52.40277 59.76220 111.42404 1.000 57.27557 1057 LEU A C 1
ATOM 1258 O O . LEU A 1 159 ? 52.78867 59.27567 112.49183 1.000 54.13148 1057 LEU A O 1
ATOM 1263 N N . LYS A 1 160 ? 52.08215 59.02874 110.35763 1.000 63.60354 1058 LYS A N 1
ATOM 1264 C CA . LYS A 1 160 ? 52.29220 57.58880 110.30847 1.000 74.45198 1058 LYS A CA 1
ATOM 1265 C C . LYS A 1 160 ? 53.76893 57.28297 110.07117 1.000 79.35454 1058 LYS A C 1
ATOM 1266 O O . LYS A 1 160 ? 54.37865 57.81772 109.13643 1.000 77.88553 1058 LYS A O 1
ATOM 1268 N N . GLU A 1 161 ? 54.34506 56.43488 110.92889 1.000 82.99737 1059 GLU A N 1
ATOM 1269 C CA . GLU A 1 161 ? 55.72037 55.99269 110.73463 1.000 80.68439 1059 GLU A CA 1
ATOM 1270 C C . GLU A 1 161 ? 55.87067 55.34435 109.36373 1.000 89.23701 1059 GLU A C 1
ATOM 1271 O O . GLU A 1 161 ? 55.10683 54.44071 108.99725 1.000 87.91010 1059 GLU A O 1
ATOM 1277 N N . GLY A 1 162 ? 56.86352 55.81686 108.61001 1.000 85.26782 1060 GLY A N 1
ATOM 1278 C CA . GLY A 1 162 ? 56.95429 55.60109 107.17581 1.000 76.45796 1060 GLY A CA 1
ATOM 1279 C C . GLY A 1 162 ? 56.93256 56.88519 106.37061 1.000 73.42281 1060 GLY A C 1
ATOM 1280 O O . GLY A 1 162 ? 57.42533 56.90100 105.23051 1.000 70.88727 1060 GLY A O 1
ATOM 1281 N N . ASN A 1 163 ? 56.36620 57.95977 106.92631 1.000 69.90449 1061 ASN A N 1
ATOM 1282 C CA . ASN A 1 163 ? 56.53137 59.32694 106.42286 1.000 61.27604 1061 ASN A CA 1
ATOM 1283 C C . ASN A 1 163 ? 57.76504 59.98185 107.02637 1.000 55.80850 1061 ASN A C 1
ATOM 1284 O O . ASN A 1 163 ? 57.68284 61.06137 107.61499 1.000 49.32378 1061 ASN A O 1
ATOM 1289 N N . THR A 1 164 ? 58.91526 59.31567 106.88996 1.000 53.45307 1062 THR A N 1
ATOM 1290 C CA . THR A 1 164 ? 60.10552 59.73324 107.62332 1.000 53.96176 1062 THR A CA 1
ATOM 1291 C C . THR A 1 164 ? 60.65781 61.05336 107.09638 1.000 45.40634 1062 THR A C 1
ATOM 1292 O O . THR A 1 164 ? 61.04143 61.91600 107.89395 1.000 45.91230 1062 THR A O 1
ATOM 1296 N N . VAL A 1 165 ? 60.69403 61.23646 105.76813 1.000 45.45903 1063 VAL A N 1
ATOM 1297 C CA . VAL A 1 165 ? 61.16295 62.50191 105.18639 1.000 43.03138 1063 VAL A CA 1
ATOM 1298 C C . VAL A 1 165 ? 60.25885 63.65881 105.61374 1.000 46.96849 1063 VAL A C 1
ATOM 1299 O O . VAL A 1 165 ? 60.74020 64.71112 106.05408 1.000 44.44085 1063 VAL A O 1
ATOM 1303 N N . ARG A 1 166 ? 58.93323 63.49085 105.47363 1.000 43.53690 1064 ARG A N 1
ATOM 1304 C CA . ARG A 1 166 ? 58.01717 64.53923 105.91960 1.000 42.47548 1064 ARG A CA 1
ATOM 1305 C C . ARG A 1 166 ? 58.20867 64.83497 107.40155 1.000 38.18592 1064 ARG A C 1
ATOM 1306 O O . ARG A 1 166 ? 58.19095 65.99512 107.82347 1.000 39.90411 1064 ARG A O 1
ATOM 1314 N N . MET A 1 167 ? 58.43763 63.79800 108.19573 1.000 39.11811 1065 MET A N 1
ATOM 1315 C CA . MET A 1 167 ? 58.56779 63.96293 109.63756 1.000 41.40546 1065 MET A CA 1
ATOM 1316 C C . MET A 1 167 ? 59.82675 64.74785 109.99601 1.000 38.60361 1065 MET A C 1
ATOM 1317 O O . MET A 1 167 ? 59.79265 65.64199 110.85637 1.000 37.84698 1065 MET A O 1
ATOM 1322 N N . LEU A 1 168 ? 60.94210 64.42492 109.34380 1.000 41.44384 1066 LEU A N 1
ATOM 1323 C CA . LEU A 1 168 ? 62.19528 65.12081 109.59761 1.000 40.48702 1066 LEU A CA 1
ATOM 1324 C C . LEU A 1 168 ? 62.14075 66.55994 109.08931 1.000 37.29943 1066 LEU A C 1
ATOM 1325 O O . LEU A 1 168 ? 62.69561 67.46890 109.72075 1.000 37.32583 1066 LEU A O 1
ATOM 1330 N N . GLU A 1 169 ? 61.46470 66.78852 107.95990 1.000 35.56633 1067 GLU A N 1
ATOM 1331 C CA . GLU A 1 169 ? 61.24524 68.15274 107.49431 1.000 37.34549 1067 GLU A CA 1
ATOM 1332 C C . GLU A 1 169 ? 60.46862 68.95788 108.52561 1.000 38.57635 1067 GLU A C 1
ATOM 1333 O O . GLU A 1 169 ? 60.83638 70.09587 108.83727 1.000 36.67134 1067 GLU A O 1
ATOM 1339 N N . LEU A 1 170 ? 59.39322 68.38225 109.07787 1.000 34.38537 1068 LEU A N 1
ATOM 1340 C CA . LEU A 1 170 ? 58.60750 69.12081 110.06770 1.000 32.70575 1068 LEU A CA 1
ATOM 1341 C C . LEU A 1 170 ? 59.42142 69.39878 111.32140 1.000 31.58873 1068 LEU A C 1
ATOM 1342 O O . LEU A 1 170 ? 59.36929 70.50596 111.87622 1.000 36.13323 1068 LEU A O 1
ATOM 1347 N N . ALA A 1 171 ? 60.15624 68.39437 111.80258 1.000 35.59243 1069 ALA A N 1
ATOM 1348 C CA . ALA A 1 171 ? 61.04256 68.59787 112.94209 1.000 33.90533 1069 ALA A CA 1
ATOM 1349 C C . ALA A 1 171 ? 61.99506 69.75792 112.68817 1.000 35.58060 1069 ALA A C 1
ATOM 1350 O O . ALA A 1 171 ? 62.25882 70.56709 113.58276 1.000 36.63525 1069 ALA A O 1
ATOM 1352 N N . ALA A 1 172 ? 62.50989 69.86223 111.46207 1.000 30.89235 1070 ALA A N 1
ATOM 1353 C CA . ALA A 1 172 ? 63.40494 70.96109 111.13945 1.000 35.46269 1070 ALA A CA 1
ATOM 1354 C C . ALA A 1 172 ? 62.66417 72.29128 111.09384 1.000 33.83319 1070 ALA A C 1
ATOM 1355 O O . ALA A 1 172 ? 63.15188 73.29312 111.63085 1.000 35.58473 1070 ALA A O 1
ATOM 1357 N N . TYR A 1 173 ? 61.49486 72.32858 110.44614 1.000 33.24478 1071 TYR A N 1
ATOM 1358 C CA . TYR A 1 173 ? 60.79102 73.60117 110.26909 1.000 33.31382 1071 TYR A CA 1
ATOM 1359 C C . TYR A 1 173 ? 60.29128 74.14800 111.60108 1.000 33.57611 1071 TYR A C 1
ATOM 1360 O O . TYR A 1 173 ? 60.18761 75.36188 111.76365 1.000 35.03264 1071 TYR A O 1
ATOM 1369 N N . PHE A 1 174 ? 59.98998 73.26669 112.55871 1.000 35.12075 1072 PHE A N 1
ATOM 1370 C CA . PHE A 1 174 ? 59.66370 73.68225 113.92296 1.000 32.39761 1072 PHE A CA 1
ATOM 1371 C C . PHE A 1 174 ? 60.73958 74.60375 114.50191 1.000 33.50387 1072 PHE A C 1
ATOM 1372 O O . PHE A 1 174 ? 60.43030 75.58109 115.19928 1.000 33.64538 1072 PHE A O 1
ATOM 1380 N N . THR A 1 175 ? 62.00888 74.32883 114.20557 1.000 33.91736 1073 THR A N 1
ATOM 1381 C CA . THR A 1 175 ? 63.08113 75.19909 114.69134 1.000 38.21238 1073 THR A CA 1
ATOM 1382 C C . THR A 1 175 ? 63.04004 76.59158 114.06410 1.000 37.24340 1073 THR A C 1
ATOM 1383 O O . THR A 1 175 ? 63.72324 77.49212 114.55722 1.000 38.68268 1073 THR A O 1
ATOM 1387 N N . LYS A 1 176 ? 62.24777 76.79567 113.01040 1.000 35.56196 1074 LYS A N 1
ATOM 1388 C CA . LYS A 1 176 ? 62.19144 78.08823 112.35108 1.000 32.28570 1074 LYS A CA 1
ATOM 1389 C C . LYS A 1 176 ? 61.22244 79.04763 113.02420 1.000 35.38848 1074 LYS A C 1
ATOM 1390 O O . LYS A 1 176 ? 61.30486 80.25798 112.77689 1.000 38.30300 1074 LYS A O 1
ATOM 1396 N N . ALA A 1 177 ? 60.31827 78.54422 113.86267 1.000 31.83259 1075 ALA A N 1
ATOM 1397 C CA . ALA A 1 177 ? 59.39420 79.40830 114.58007 1.000 31.32086 1075 ALA A CA 1
ATOM 1398 C C . ALA A 1 177 ? 60.15515 80.31980 115.53534 1.000 36.27417 1075 ALA A C 1
ATOM 1399 O O . ALA A 1 177 ? 61.07328 79.88156 116.23482 1.000 33.58450 1075 ALA A O 1
ATOM 1401 N N . LYS A 1 178 ? 59.74503 81.59192 115.58308 1.000 31.52083 1076 LYS A N 1
ATOM 1402 C CA . LYS A 1 178 ? 60.46518 82.61461 116.34405 1.000 35.26811 1076 LYS A CA 1
ATOM 1403 C C . LYS A 1 178 ? 59.95397 82.65332 117.78386 1.000 36.39407 1076 LYS A C 1
ATOM 1404 O O . LYS A 1 178 ? 59.34802 83.62633 118.25209 1.000 34.47351 1076 LYS A O 1
ATOM 1410 N N . LEU A 1 179 ? 60.22438 81.55750 118.48878 1.000 30.97063 1077 LEU A N 1
ATOM 1411 C CA . LEU A 1 179 ? 59.94931 81.47745 119.91065 1.000 35.81896 1077 LEU A CA 1
ATOM 1412 C C . LEU A 1 179 ? 61.05843 82.18652 120.67463 1.000 34.99833 1077 LEU A C 1
ATOM 1413 O O . LEU A 1 179 ? 62.08481 82.56422 120.10977 1.000 36.23777 1077 LEU A O 1
ATOM 1418 N N . SER A 1 180 ? 60.84227 82.38087 121.97188 1.000 34.31021 1078 SER A N 1
ATOM 1419 C CA . SER A 1 180 ? 61.94176 82.80155 122.82628 1.000 39.28841 1078 SER A CA 1
ATOM 1420 C C . SER A 1 180 ? 63.04536 81.73854 122.77967 1.000 37.13147 1078 SER A C 1
ATOM 1421 O O . SER A 1 180 ? 62.77301 80.56679 122.50365 1.000 36.30706 1078 SER A O 1
ATOM 1424 N N . PRO A 1 181 ? 64.30671 82.12150 123.00367 1.000 40.16173 1079 PRO A N 1
ATOM 1425 C CA . PRO A 1 181 ? 65.38877 81.12036 122.90749 1.000 37.29706 1079 PRO A CA 1
ATOM 1426 C C . PRO A 1 181 ? 65.15862 79.88946 123.77418 1.000 39.52644 1079 PRO A C 1
ATOM 1427 O O . PRO A 1 181 ? 65.34472 78.75070 123.30841 1.000 39.27044 1079 PRO A O 1
ATOM 1431 N N . ILE A 1 182 ? 64.73515 80.08285 125.02446 1.000 35.87733 1080 ILE A N 1
ATOM 1432 C CA . ILE A 1 182 ? 64.53143 78.93323 125.89038 1.000 36.29038 1080 ILE A CA 1
ATOM 1433 C C . ILE A 1 182 ? 63.44527 78.03184 125.32594 1.000 39.08954 1080 ILE A C 1
ATOM 1434 O O . ILE A 1 182 ? 63.50205 76.80616 125.47731 1.000 42.13019 1080 ILE A O 1
ATOM 1439 N N . HIS A 1 183 ? 62.46946 78.60406 124.62335 1.000 40.07115 1081 HIS A N 1
ATOM 1440 C CA . HIS A 1 183 ? 61.44501 77.76863 124.01060 1.000 35.98093 1081 HIS A CA 1
ATOM 1441 C C . HIS A 1 183 ? 61.91816 77.15763 122.70150 1.000 36.97521 1081 HIS A C 1
ATOM 1442 O O . HIS A 1 183 ? 61.56061 76.01434 122.40859 1.000 37.78642 1081 HIS A O 1
ATOM 1449 N N . ARG A 1 184 ? 62.71726 77.89625 121.90700 1.000 33.24395 1082 ARG A N 1
ATOM 1450 C CA . ARG A 1 184 ? 63.31023 77.31518 120.70311 1.000 37.88626 1082 ARG A CA 1
ATOM 1451 C C . ARG A 1 184 ? 64.11406 76.07994 121.04392 1.000 36.37402 1082 ARG A C 1
ATOM 1452 O O . ARG A 1 184 ? 64.27625 75.19385 120.20040 1.000 37.25147 1082 ARG A O 1
ATOM 1460 N N . THR A 1 185 ? 64.65476 76.04351 122.25957 1.000 32.59637 1083 THR A N 1
ATOM 1461 C CA . THR A 1 185 ? 65.35716 74.86774 122.76956 1.000 37.72061 1083 THR A CA 1
ATOM 1462 C C . THR A 1 185 ? 64.53150 73.57946 122.63657 1.000 37.05370 1083 THR A C 1
ATOM 1463 O O . THR A 1 185 ? 65.06233 72.55030 122.21348 1.000 40.33244 1083 THR A O 1
ATOM 1467 N N . ASN A 1 186 ? 63.22965 73.62064 122.95964 1.000 34.78930 1084 ASN A N 1
ATOM 1468 C CA . ASN A 1 186 ? 62.36843 72.44582 122.77606 1.000 38.54966 1084 ASN A CA 1
ATOM 1469 C C . ASN A 1 186 ? 62.37377 71.96766 121.32846 1.000 37.34342 1084 ASN A C 1
ATOM 1470 O O . ASN A 1 186 ? 62.50236 70.76778 121.04856 1.000 36.12776 1084 ASN A O 1
ATOM 1475 N N . ALA A 1 187 ? 62.21079 72.90179 120.39163 1.000 36.45224 1085 ALA A N 1
ATOM 1476 C CA . ALA A 1 187 ? 62.17651 72.52723 118.98959 1.000 33.73189 1085 ALA A CA 1
ATOM 1477 C C . ALA A 1 187 ? 63.52953 71.98532 118.54260 1.000 37.75414 1085 ALA A C 1
ATOM 1478 O O . ALA A 1 187 ? 63.59144 70.99119 117.80344 1.000 37.85431 1085 ALA A O 1
ATOM 1480 N N . LEU A 1 188 ? 64.62212 72.62277 118.98962 1.000 35.66212 1086 LEU A N 1
ATOM 1481 C CA . LEU A 1 188 ? 65.95373 72.18056 118.58781 1.000 38.77900 1086 LEU A CA 1
ATOM 1482 C C . LEU A 1 188 ? 66.23271 70.78386 119.11373 1.000 36.82145 1086 LEU A C 1
ATOM 1483 O O . LEU A 1 188 ? 66.83271 69.96233 118.42321 1.000 37.05793 1086 LEU A O 1
ATOM 1488 N N . GLN A 1 189 ? 65.76779 70.49386 120.3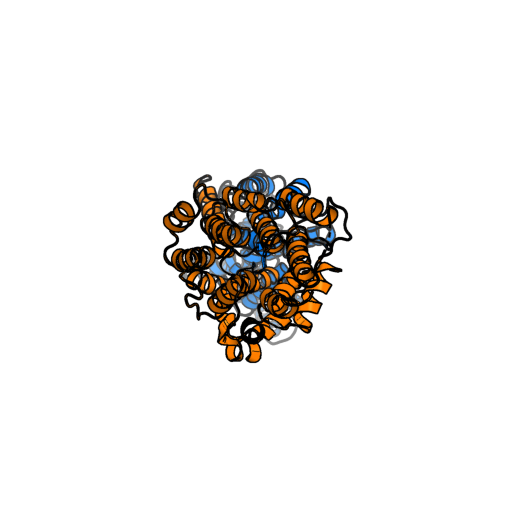2500 1.000 38.18694 1087 GLN A N 1
ATOM 1489 C CA . GLN A 1 189 ? 65.95002 69.17853 120.92610 1.000 41.89067 1087 GLN A CA 1
ATOM 1490 C C . GLN A 1 189 ? 65.21492 68.10542 120.12287 1.000 45.45090 1087 GLN A C 1
ATOM 1491 O O . GLN A 1 189 ? 65.79078 67.05211 119.79397 1.000 41.35487 1087 GLN A O 1
ATOM 1497 N N . VAL A 1 190 ? 63.94270 68.37542 119.77438 1.000 42.93752 1088 VAL A N 1
ATOM 1498 C CA . VAL A 1 190 ? 63.19112 67.48427 118.88223 1.000 37.81703 1088 VAL A CA 1
ATOM 1499 C C . VAL A 1 190 ? 63.95789 67.23980 117.58431 1.000 42.54412 1088 VAL A C 1
ATOM 1500 O O . VAL A 1 190 ? 64.14345 66.09126 117.14693 1.000 40.80494 1088 VAL A O 1
ATOM 1504 N N . ALA A 1 191 ? 64.37790 68.32348 116.92521 1.000 35.52587 1089 ALA A N 1
ATOM 1505 C CA . ALA A 1 191 ? 64.95735 68.18204 115.59203 1.000 42.88185 1089 ALA A CA 1
ATOM 1506 C C . ALA A 1 191 ? 66.27316 67.41523 115.65612 1.000 40.87406 1089 ALA A C 1
ATOM 1507 O O . ALA A 1 191 ? 66.49479 66.47602 114.88005 1.000 38.85312 1089 ALA A O 1
ATOM 1509 N N . MET A 1 192 ? 67.14257 67.80828 116.59214 1.000 37.95140 1090 MET A N 1
ATOM 1510 C CA . MET A 1 192 ? 68.41528 67.14082 116.82733 1.000 39.97009 1090 MET A CA 1
ATOM 1511 C C . MET A 1 192 ? 68.23273 65.64859 117.03061 1.000 42.32868 1090 MET A C 1
ATOM 1512 O O . MET A 1 192 ? 68.88242 64.83481 116.36194 1.000 44.19493 1090 MET A O 1
ATOM 1517 N N . SER A 1 193 ? 67.36453 65.25876 117.95732 1.000 36.39448 1091 SER A N 1
ATOM 1518 C CA . SER A 1 193 ? 67.38332 63.84135 118.27636 1.000 42.91818 1091 SER A CA 1
ATOM 1519 C C . SER A 1 193 ? 66.62258 63.02421 117.23703 1.000 44.60927 1091 SER A C 1
ATOM 1520 O O . SER A 1 193 ? 66.97465 61.85969 117.00092 1.000 45.32539 1091 SER A O 1
ATOM 1523 N N . GLN A 1 194 ? 65.62738 63.61412 116.56193 1.000 42.69263 1092 GLN A N 1
ATOM 1524 C CA . GLN A 1 194 ? 64.96739 62.87936 115.49203 1.000 40.67581 1092 GLN A CA 1
ATOM 1525 C C . GLN A 1 194 ? 65.90370 62.69347 114.30714 1.000 43.04981 1092 GLN A C 1
ATOM 1526 O O . GLN A 1 194 ? 65.96396 61.60368 113.72720 1.000 40.32026 1092 GLN A O 1
ATOM 1532 N N . HIS A 1 195 ? 66.65495 63.73514 113.93566 1.000 42.61610 1093 HIS A N 1
ATOM 1533 C CA . HIS A 1 195 ? 67.59391 63.56600 112.83360 1.000 42.55287 1093 HIS A CA 1
ATOM 1534 C C . HIS A 1 195 ? 68.73236 62.62122 113.21633 1.000 44.87696 1093 HIS A C 1
ATOM 1535 O O . HIS A 1 195 ? 69.20912 61.84656 112.37638 1.000 43.40971 1093 HIS A O 1
ATOM 1542 N N . PHE A 1 196 ? 69.16159 62.64508 114.47946 1.000 44.02741 1094 PHE A N 1
ATOM 1543 C CA . PHE A 1 196 ? 70.20121 61.72435 114.92378 1.000 46.37610 1094 PHE A CA 1
ATOM 1544 C C . PHE A 1 196 ? 69.71802 60.27821 114.86060 1.000 45.79257 1094 PHE A C 1
ATOM 1545 O O . PHE A 1 196 ? 70.39191 59.40702 114.29759 1.000 41.20366 1094 PHE A O 1
ATOM 1553 N N . LYS A 1 197 ? 68.55049 60.01211 115.45390 1.000 47.58853 1095 LYS A N 1
ATOM 1554 C CA . LYS A 1 197 ? 67.89531 58.71161 115.35319 1.000 43.67396 1095 LYS A CA 1
ATOM 1555 C C . LYS A 1 197 ? 67.85217 58.18688 113.91564 1.000 48.51475 1095 LYS A C 1
ATOM 1556 O O . LYS A 1 197 ? 68.12498 57.00703 113.66915 1.000 46.82846 1095 LYS A O 1
ATOM 1562 N N . HIS A 1 198 ? 67.51984 59.04092 112.94568 1.000 48.17217 1096 HIS A N 1
ATOM 1563 C CA . HIS A 1 198 ? 67.36771 58.58315 111.56968 1.000 46.15330 1096 HIS A CA 1
ATOM 1564 C C . HIS A 1 198 ? 68.62538 58.78695 110.73069 1.000 45.19124 1096 HIS A C 1
ATOM 1565 O O . HIS A 1 198 ? 68.54343 58.88108 109.50171 1.000 48.38608 1096 HIS A O 1
ATOM 1572 N N . LYS A 1 199 ? 69.79361 58.83165 111.37347 1.000 48.79353 1097 LYS A N 1
ATOM 1573 C CA . LYS A 1 199 ? 71.08880 58.80264 110.68991 1.000 46.91491 1097 LYS A CA 1
ATOM 1574 C C . LYS A 1 199 ? 71.33983 60.07164 109.88915 1.000 45.04196 1097 LYS A C 1
ATOM 1575 O O . LYS A 1 199 ? 72.05991 60.05401 108.88601 1.000 44.63492 1097 LYS A O 1
ATOM 1581 N N . ASN A 1 200 ? 70.74458 61.18369 110.31482 1.000 42.75919 1098 ASN A N 1
ATOM 1582 C CA . ASN A 1 200 ? 71.01050 62.47069 109.68633 1.000 41.22322 1098 ASN A CA 1
ATOM 1583 C C . ASN A 1 200 ? 71.96033 63.22498 110.60570 1.000 45.12338 1098 ASN A C 1
ATOM 1584 O O . ASN A 1 200 ? 71.57070 64.10776 111.38157 1.000 43.23960 1098 ASN A O 1
ATOM 1589 N N . PHE A 1 201 ? 73.23945 62.85556 110.49950 1.000 39.19532 1099 PHE A N 1
ATOM 1590 C CA . PHE A 1 201 ? 74.23712 63.35236 111.43396 1.000 44.13865 1099 PHE A CA 1
ATOM 1591 C C . PHE A 1 201 ? 74.63596 64.79590 111.14517 1.000 44.56941 1099 PHE A C 1
ATOM 1592 O O . PHE A 1 201 ? 74.84774 65.56388 112.08980 1.000 47.64972 1099 PHE A O 1
ATOM 1600 N N . LEU A 1 202 ? 74.69463 65.20999 109.87924 1.000 40.94152 1100 LEU A N 1
ATOM 1601 C CA . LEU A 1 202 ? 74.96900 66.62040 109.60064 1.000 47.16574 1100 LEU A CA 1
ATOM 1602 C C . LEU A 1 202 ? 73.86672 67.51223 110.17436 1.000 42.09948 1100 LEU A C 1
ATOM 1603 O O . LEU A 1 202 ? 74.13905 68.52540 110.84462 1.000 39.92740 1100 LEU A O 1
ATOM 1608 N N . GLN A 1 203 ? 72.60966 67.13766 109.92674 1.000 41.59754 1101 GLN A N 1
ATOM 1609 C CA . GLN A 1 203 ? 71.49169 67.87902 110.50014 1.000 45.72182 1101 GLN A CA 1
ATOM 1610 C C . GLN A 1 203 ? 71.58205 67.89736 112.01994 1.000 42.88585 1101 GLN A C 1
ATOM 1611 O O . GLN A 1 203 ? 71.49429 68.96729 112.64821 1.000 35.45311 1101 GLN A O 1
ATOM 1617 N N . ALA A 1 204 ? 71.76648 66.70803 112.61883 1.000 39.36992 1102 ALA A N 1
ATOM 1618 C CA . ALA A 1 204 ? 71.84475 66.59280 114.07067 1.000 40.10175 1102 ALA A CA 1
ATOM 1619 C C . ALA A 1 204 ? 72.91456 67.51024 114.63920 1.000 37.25909 1102 ALA A C 1
ATOM 1620 O O . ALA A 1 204 ? 72.70478 68.15225 115.67151 1.000 38.30471 1102 ALA A O 1
ATOM 1622 N N . SER A 1 205 ? 74.06707 67.58725 113.98214 1.000 37.45521 1103 SER A N 1
ATOM 1623 C CA . SER A 1 205 ? 75.12789 68.44765 114.48932 1.000 40.17494 1103 SER A CA 1
ATOM 1624 C C . SER A 1 205 ? 74.72661 69.91189 114.41793 1.000 37.91961 1103 SER A C 1
ATOM 1625 O O . SER A 1 205 ? 75.00438 70.68172 115.34220 1.000 37.15620 1103 SER A O 1
ATOM 1628 N N . TYR A 1 206 ? 74.06047 70.32035 113.33860 1.000 36.56996 1104 TYR A N 1
ATOM 1629 C CA . TYR A 1 206 ? 73.59725 71.70524 113.29969 1.000 40.58902 1104 TYR A CA 1
ATOM 1630 C C . TYR A 1 206 ? 72.62929 72.00796 114.45206 1.000 37.96496 1104 TYR A C 1
ATOM 1631 O O . TYR A 1 206 ? 72.76280 73.02951 115.15618 1.000 34.84182 1104 TYR A O 1
ATOM 1640 N N . PHE A 1 207 ? 71.62982 71.13653 114.63924 1.000 34.48233 1105 PHE A N 1
ATOM 1641 C CA . PHE A 1 207 ? 70.62193 71.38636 115.66604 1.000 37.11730 1105 PHE A CA 1
ATOM 1642 C C . PHE A 1 207 ? 71.24356 71.36860 117.05165 1.000 34.38689 1105 PHE A C 1
ATOM 1643 O O . PHE A 1 207 ? 70.90666 72.20887 117.89337 1.000 32.88961 1105 PHE A O 1
ATOM 1651 N N . ALA A 1 208 ? 72.19199 70.45187 117.28905 1.000 35.82692 1106 ALA A N 1
ATOM 1652 C CA . ALA A 1 208 ? 72.88442 70.40040 118.57782 1.000 38.93741 1106 ALA A CA 1
ATOM 1653 C C . ALA A 1 208 ? 73.69371 71.66318 118.82308 1.000 35.28371 1106 ALA A C 1
ATOM 1654 O O . ALA A 1 208 ? 73.69780 72.19075 119.93806 1.000 36.51635 1106 ALA A O 1
ATOM 1656 N N . GLY A 1 209 ? 74.39871 72.15605 117.80011 1.000 38.28853 1107 GLY A N 1
ATOM 1657 C CA . GLY A 1 209 ? 75.15148 73.39242 117.97116 1.000 38.34679 1107 GLY A CA 1
ATOM 1658 C C . GLY A 1 209 ? 74.25219 74.56982 118.29677 1.000 38.68509 1107 GLY A C 1
ATOM 1659 O O . GLY A 1 209 ? 74.53759 75.35789 119.19852 1.000 39.41829 1107 GLY A O 1
ATOM 1660 N N . GLU A 1 210 ? 73.13950 74.69214 117.57270 1.000 36.36578 1108 GLU A N 1
ATOM 1661 C CA . GLU A 1 210 ? 72.19119 75.75107 117.87841 1.000 35.77565 1108 GLU A CA 1
ATOM 1662 C C . GLU A 1 210 ? 71.63781 75.60499 119.28897 1.000 38.72002 1108 GLU A C 1
ATOM 1663 O O . GLU A 1 210 ? 71.43453 76.60249 119.99179 1.000 38.50859 1108 GLU A O 1
ATOM 1669 N N . PHE A 1 211 ? 71.38357 74.37077 119.72599 1.000 37.05058 1109 PHE A N 1
ATOM 1670 C CA . PHE A 1 211 ? 70.94662 74.16295 121.10385 1.000 39.79870 1109 PHE A CA 1
ATOM 1671 C C . PHE A 1 211 ? 71.99590 74.68077 122.08617 1.000 43.33148 1109 PHE A C 1
ATOM 1672 O O . PHE A 1 211 ? 71.68130 75.43003 123.02235 1.000 39.70554 1109 PHE A O 1
ATOM 1680 N N . LEU A 1 212 ? 73.26103 74.29798 121.87388 1.000 42.95258 1110 LEU A N 1
ATOM 1681 C CA . LEU A 1 212 ? 74.30490 74.60413 122.84394 1.000 45.30120 1110 LEU A CA 1
ATOM 1682 C C . LEU A 1 212 ? 74.60997 76.09581 122.94307 1.000 43.45411 1110 LEU A C 1
ATOM 1683 O O . LEU A 1 212 ? 75.17425 76.52837 123.95259 1.000 44.14025 1110 LEU A O 1
ATOM 1688 N N . LYS A 1 213 ? 74.25158 76.90020 121.94926 1.000 40.60627 1111 LYS A N 1
ATOM 1689 C CA . LYS A 1 213 ? 74.50523 78.32331 122.11155 1.000 48.51150 1111 LYS A CA 1
ATOM 1690 C C . LYS A 1 213 ? 73.38099 79.03913 122.84774 1.000 45.19076 1111 LYS A C 1
ATOM 1691 O O . LYS A 1 213 ? 73.46442 80.25389 123.03985 1.000 51.56717 1111 LYS A O 1
ATOM 1697 N N . ILE A 1 214 ? 72.35840 78.31695 123.29123 1.000 42.76969 1112 ILE A N 1
ATOM 1698 C CA . ILE A 1 214 ? 71.34220 78.84318 124.19203 1.000 43.66387 1112 ILE A CA 1
ATOM 1699 C C . ILE A 1 214 ? 71.46367 78.22523 125.58329 1.000 45.10213 1112 ILE A C 1
ATOM 1700 O O . ILE A 1 214 ? 71.41352 78.92680 126.58945 1.000 43.83365 1112 ILE A O 1
ATOM 1705 N N . ILE A 1 215 ? 71.61215 76.90570 125.65497 1.000 46.11364 1113 ILE A N 1
ATOM 1706 C CA . ILE A 1 215 ? 71.77919 76.18411 126.91334 1.000 46.30315 1113 ILE A CA 1
ATOM 1707 C C . ILE A 1 215 ? 73.13711 75.50454 126.86963 1.000 48.02466 1113 ILE A C 1
ATOM 1708 O O . ILE A 1 215 ? 73.38350 74.66077 125.99931 1.000 49.35880 1113 ILE A O 1
ATOM 1713 N N . SER A 1 216 ? 74.01458 75.85935 127.80553 1.000 49.04478 1114 SER A N 1
ATOM 1714 C CA . SER A 1 216 ? 75.37890 75.35530 127.78133 1.000 51.62727 1114 SER A CA 1
ATOM 1715 C C . SER A 1 216 ? 75.70663 74.40319 128.92231 1.000 55.15263 1114 SER A C 1
ATOM 1716 O O . SER A 1 216 ? 76.70078 73.67585 128.82507 1.000 60.87539 1114 SER A O 1
ATOM 1719 N N . SER A 1 217 ? 74.90923 74.38178 129.98984 1.000 51.10785 1115 SER A N 1
ATOM 1720 C CA . SER A 1 217 ? 75.13459 73.48276 131.11241 1.000 53.79113 1115 SER A CA 1
ATOM 1721 C C . SER A 1 217 ? 73.84088 72.74635 131.44180 1.000 55.11505 1115 SER A C 1
ATOM 1722 O O . SER A 1 217 ? 72.76748 73.06078 130.92089 1.000 56.17090 1115 SER A O 1
ATOM 1725 N N . GLY A 1 218 ? 73.95299 71.75456 132.32260 1.000 55.20374 1116 GLY A N 1
ATOM 1726 C CA . GLY A 1 218 ? 72.84530 70.89007 132.64464 1.000 50.73797 1116 GLY A CA 1
ATOM 1727 C C . GLY A 1 218 ? 72.90310 69.61956 131.82170 1.000 55.31354 1116 GLY A C 1
ATOM 1728 O O . GLY A 1 218 ? 73.74768 69.46394 130.93005 1.000 51.85685 1116 GLY A O 1
ATOM 1729 N N . PRO A 1 219 ? 71.99070 68.68522 132.09976 1.000 54.85605 1117 PRO A N 1
ATOM 1730 C CA . PRO A 1 219 ? 72.06890 67.37258 131.43655 1.000 50.99595 1117 PRO A CA 1
ATOM 1731 C C . PRO A 1 219 ? 71.64450 67.38985 129.97590 1.000 55.91286 1117 PRO A C 1
ATOM 1732 O O . PRO A 1 219 ? 72.13923 66.56420 129.19142 1.000 56.43511 1117 PRO A O 1
ATOM 1736 N N . ARG A 1 220 ? 70.73296 68.28768 129.58144 1.000 53.02401 1118 ARG A N 1
ATOM 1737 C CA . ARG A 1 220 ? 70.38477 68.38289 128.16619 1.000 53.80820 1118 ARG A CA 1
ATOM 1738 C C . ARG A 1 220 ? 71.53689 68.95960 127.35578 1.000 50.51700 1118 ARG A C 1
ATOM 1739 O O . ARG A 1 220 ? 71.76637 68.53824 126.22071 1.000 51.31989 1118 ARG A O 1
ATOM 1747 N N . ALA A 1 221 ? 72.28596 69.90901 127.92206 1.000 49.28150 1119 ALA A N 1
ATOM 1748 C CA . ALA A 1 221 ? 73.44583 70.43128 127.20830 1.000 50.81756 1119 ALA A CA 1
ATOM 1749 C C . ALA A 1 221 ? 74.48205 69.33573 126.98801 1.000 51.95187 1119 ALA A C 1
ATOM 1750 O O . ALA A 1 221 ? 75.14051 69.28759 125.94332 1.000 49.29435 1119 ALA A O 1
ATOM 1752 N N . GLU A 1 222 ? 74.61725 68.42409 127.95082 1.000 55.04178 1120 GLU A N 1
ATOM 1753 C CA . GLU A 1 222 ? 75.61223 67.36440 127.82736 1.000 58.10300 1120 GLU A CA 1
ATOM 1754 C C . GLU A 1 222 ? 75.14635 66.29103 126.86161 1.000 55.87921 1120 GLU A C 1
ATOM 1755 O O . GLU A 1 222 ? 75.95263 65.73615 126.10090 1.000 56.05659 1120 GLU A O 1
ATOM 1761 N N . GLN A 1 223 ? 73.84936 65.98158 126.88960 1.000 54.77390 1121 GLN A N 1
ATOM 1762 C CA . GLN A 1 223 ? 73.28569 65.12006 125.86094 1.000 52.03867 1121 GLN A CA 1
ATOM 1763 C C . GLN A 1 223 ? 73.53628 65.71842 124.48213 1.000 52.07044 1121 GLN A C 1
ATOM 1764 O O . GLN A 1 223 ? 73.97200 65.02096 123.55656 1.000 52.52037 1121 GLN A O 1
ATOM 1770 N N . ALA A 1 224 ? 73.28691 67.02457 124.33828 1.000 47.58639 1122 ALA A N 1
ATOM 1771 C CA . ALA A 1 224 ? 73.49644 67.69499 123.06027 1.000 48.56095 1122 ALA A CA 1
ATOM 1772 C C . ALA A 1 224 ? 74.95610 67.62445 122.63294 1.000 48.36517 1122 ALA A C 1
ATOM 1773 O O . ALA A 1 224 ? 75.25230 67.39999 121.45282 1.000 45.05392 1122 ALA A O 1
ATOM 1775 N N . ARG A 1 225 ? 75.88209 67.79007 123.58222 1.000 49.50614 1123 ARG A N 1
ATOM 1776 C CA . ARG A 1 225 ? 77.30201 67.75107 123.23961 1.000 51.77277 1123 ARG A CA 1
ATOM 1777 C C . ARG A 1 225 ? 77.73503 66.35827 122.79145 1.000 48.97038 1123 ARG A C 1
ATOM 1778 O O . ARG A 1 225 ? 78.46807 66.21813 121.80637 1.000 45.82366 1123 ARG A O 1
ATOM 1786 N N . LYS A 1 226 ? 77.28168 65.31214 123.47263 1.000 47.69051 1124 LYS A N 1
ATOM 1787 C CA . LYS A 1 226 ? 77.67806 63.97982 123.02654 1.000 50.68416 1124 LYS A CA 1
ATOM 1788 C C . LYS A 1 226 ? 77.01835 63.61603 121.69710 1.000 49.47774 1124 LYS A C 1
ATOM 1789 O O . LYS A 1 226 ? 77.65267 62.99505 120.82820 1.000 52.52837 1124 LYS A O 1
ATOM 1795 N N . ILE A 1 227 ? 75.76493 64.03433 121.49392 1.000 50.92395 1125 ILE A N 1
ATOM 1796 C CA . ILE A 1 227 ? 75.12797 63.85871 120.18721 1.000 46.60947 1125 ILE A CA 1
ATOM 1797 C C . ILE A 1 227 ? 75.92937 64.56873 119.10385 1.000 44.90836 1125 ILE A C 1
ATOM 1798 O O . ILE A 1 227 ? 76.18689 64.00568 118.03391 1.000 46.62060 1125 ILE A O 1
ATOM 1803 N N . LYS A 1 228 ? 76.34837 65.81103 119.36990 1.000 41.21758 1126 LYS A N 1
ATOM 1804 C CA . LYS A 1 228 ? 77.12946 66.56229 118.39351 1.000 43.47164 1126 LYS A CA 1
ATOM 1805 C C . LYS A 1 228 ? 78.49048 65.91434 118.12607 1.000 44.84012 1126 LYS A C 1
ATOM 1806 O O . LYS A 1 228 ? 78.95734 65.89668 116.98675 1.000 42.11314 1126 LYS A O 1
ATOM 1812 N N . ASN A 1 229 ? 79.15375 65.39930 119.16109 1.000 47.47880 1127 ASN A N 1
ATOM 1813 C CA . ASN A 1 229 ? 80.43850 64.72945 118.96096 1.000 45.71622 1127 ASN A CA 1
ATOM 1814 C C . ASN A 1 229 ? 80.28945 63.52561 118.04774 1.000 46.36116 1127 ASN A C 1
ATOM 1815 O O . ASN A 1 229 ? 81.02309 63.38006 117.05637 1.000 50.76003 1127 ASN A O 1
ATOM 1820 N N . LYS A 1 230 ? 79.33309 62.64897 118.36341 1.000 44.50358 1128 LYS A N 1
ATOM 1821 C CA . LYS A 1 230 ? 79.10946 61.48577 117.51170 1.000 42.68589 1128 LYS A CA 1
ATOM 1822 C C . LYS A 1 230 ? 78.77722 61.91119 116.08853 1.000 47.36811 1128 LYS A C 1
ATOM 1823 O O . LYS A 1 230 ? 79.35655 61.39268 115.12004 1.000 50.45242 1128 LYS A O 1
ATOM 1829 N N . ALA A 1 231 ? 77.85286 62.87408 115.94529 1.000 50.87016 1129 ALA A N 1
ATOM 1830 C CA . ALA A 1 231 ? 77.38404 63.28971 114.62597 1.000 46.13809 1129 ALA A CA 1
ATOM 1831 C C . ALA A 1 231 ? 78.50309 63.91547 113.81574 1.000 45.36426 1129 ALA A C 1
ATOM 1832 O O . ALA A 1 231 ? 78.60765 63.67212 112.60673 1.000 46.11411 1129 ALA A O 1
ATOM 1834 N N . ASP A 1 232 ? 79.35812 64.71787 114.46235 1.000 42.23806 1130 ASP A N 1
ATOM 1835 C CA . ASP A 1 232 ? 80.51067 65.27281 113.76405 1.000 45.91926 1130 ASP A CA 1
ATOM 1836 C C . ASP A 1 232 ? 81.44916 64.16137 113.32084 1.000 49.65119 1130 ASP A C 1
ATOM 1837 O O . ASP A 1 232 ? 82.05135 64.25491 112.24435 1.000 47.00734 1130 ASP A O 1
ATOM 1842 N N . SER A 1 233 ? 81.55237 63.08469 114.11453 1.000 44.76082 1131 SER A N 1
ATOM 1843 C CA . SER A 1 233 ? 82.38540 61.95657 113.70149 1.000 48.20012 1131 SER A CA 1
ATOM 1844 C C . SER A 1 233 ? 81.80180 61.23195 112.48778 1.000 49.67076 1131 SER A C 1
ATOM 1845 O O . SER A 1 233 ? 82.54963 60.78885 111.60825 1.000 48.10451 1131 SER A O 1
ATOM 1848 N N . MET A 1 234 ? 80.47473 61.08942 112.42327 1.000 51.22811 1132 MET A N 1
ATOM 1849 C CA . MET A 1 234 ? 79.85387 60.41083 111.27989 1.000 45.93494 1132 MET A CA 1
ATOM 1850 C C . MET A 1 234 ? 79.89973 61.27602 110.01907 1.000 46.45875 1132 MET A C 1
ATOM 1851 O O . MET A 1 234 ? 80.20838 60.78397 108.92713 1.000 48.54773 1132 MET A O 1
ATOM 1856 N N . ALA A 1 235 ? 79.54156 62.55504 110.15326 1.000 47.06249 1133 ALA A N 1
ATOM 1857 C CA . ALA A 1 235 ? 79.56299 63.55678 109.07734 1.000 50.12391 1133 ALA A CA 1
ATOM 1858 C C . ALA A 1 235 ? 78.81256 63.10283 107.82097 1.000 48.16025 1133 ALA A C 1
ATOM 1859 O O . ALA A 1 235 ? 79.27849 63.29086 106.69574 1.000 49.08952 1133 ALA A O 1
ATOM 1861 N N . SER A 1 236 ? 77.61195 62.54701 108.01110 1.000 45.70911 1134 SER A N 1
ATOM 1862 C CA . SER A 1 236 ? 76.80414 62.08856 106.88520 1.000 41.08304 1134 SER A CA 1
ATOM 1863 C C . SER A 1 236 ? 75.31466 62.26106 107.16636 1.000 47.43124 1134 SER A C 1
ATOM 1864 O O . SER A 1 236 ? 74.88075 62.29062 108.32063 1.000 49.34384 1134 SER A O 1
ATOM 1867 N N . ASP A 1 237 ? 74.53105 62.35361 106.09194 1.000 50.70308 1135 ASP A N 1
ATOM 1868 C CA . ASP A 1 237 ? 73.07240 62.37742 106.15883 1.000 48.44329 1135 ASP A CA 1
ATOM 1869 C C . ASP A 1 237 ? 72.52317 61.22410 105.32755 1.000 51.29102 1135 ASP A C 1
ATOM 1870 O O . ASP A 1 237 ? 72.74813 61.17361 104.11436 1.000 55.67514 1135 ASP A O 1
ATOM 1875 N N . ALA A 1 238 ? 71.77341 60.32116 105.96900 1.000 47.87535 1136 ALA A N 1
ATOM 1876 C CA . ALA A 1 238 ? 71.13596 59.23410 105.22962 1.000 47.87486 1136 ALA A CA 1
ATOM 1877 C C . ALA A 1 238 ? 69.95812 59.72596 104.39506 1.000 56.32341 1136 ALA A C 1
ATOM 1878 O O . ALA A 1 238 ? 69.68748 59.17216 103.32175 1.000 54.73002 1136 ALA A O 1
ATOM 1880 N N . ILE A 1 239 ? 69.24945 60.75179 104.86576 1.000 52.88848 1137 ILE A N 1
ATOM 1881 C CA . ILE A 1 239 ? 67.97461 61.16690 104.28535 1.000 47.45953 1137 ILE A CA 1
ATOM 1882 C C . ILE A 1 239 ? 68.02696 62.66134 103.99228 1.000 49.29055 1137 ILE A C 1
ATOM 1883 O O . ILE A 1 239 ? 67.90481 63.47205 104.92315 1.000 49.31491 1137 ILE A O 1
ATOM 1888 N N . PRO A 1 240 ? 68.20308 63.07710 102.73689 1.000 50.80024 1138 PRO A N 1
ATOM 1889 C CA . PRO A 1 240 ? 68.18813 64.51736 102.43177 1.000 51.13850 1138 PRO A CA 1
ATOM 1890 C C . PRO A 1 240 ? 66.78431 65.09294 102.57988 1.000 47.39533 1138 PRO A C 1
ATOM 1891 O O . PRO A 1 240 ? 65.79378 64.44957 102.22942 1.000 49.52381 1138 PRO A O 1
ATOM 1895 N N . ILE A 1 241 ? 66.70357 66.31739 103.10702 1.000 51.38933 1139 ILE A N 1
ATOM 1896 C CA . ILE A 1 241 ? 65.43453 67.00478 103.31259 1.000 45.35871 1139 ILE A CA 1
ATOM 1897 C C . ILE A 1 241 ? 65.54853 68.43111 102.79692 1.000 49.52599 1139 ILE A C 1
ATOM 1898 O O . ILE A 1 241 ? 66.63075 69.02345 102.78560 1.000 50.59567 1139 ILE A O 1
ATOM 1903 N N . ASP A 1 242 ? 64.41050 68.99190 102.38719 1.000 50.63919 1140 ASP A N 1
ATOM 1904 C CA . ASP A 1 242 ? 64.35248 70.36995 101.90690 1.000 42.37420 1140 ASP A CA 1
ATOM 1905 C C . ASP A 1 242 ? 64.47780 71.35740 103.05534 1.000 46.68910 1140 ASP A C 1
ATOM 1906 O O . ASP A 1 242 ? 63.46326 71.78824 103.61640 1.000 42.50542 1140 ASP A O 1
ATOM 1911 N N . PHE A 1 243 ? 65.71125 71.74683 103.38999 1.000 49.84139 1141 PHE A N 1
ATOM 1912 C CA . PHE A 1 243 ? 65.96589 72.63277 104.52414 1.000 41.33555 1141 PHE A CA 1
ATOM 1913 C C . PHE A 1 243 ? 67.38042 73.18692 104.46987 1.000 44.21402 1141 PHE A C 1
ATOM 1914 O O . PHE A 1 243 ? 68.35193 72.42841 104.55838 1.000 50.76979 1141 PHE A O 1
ATOM 1922 N N . ASP A 1 244 ? 67.51594 74.50019 104.31990 1.000 46.51257 1142 ASP A N 1
ATOM 1923 C CA . ASP A 1 244 ? 68.82201 75.15603 104.37927 1.000 47.63802 1142 ASP A CA 1
ATOM 1924 C C . ASP A 1 244 ? 68.77271 76.16734 105.50959 1.000 45.18908 1142 ASP A C 1
ATOM 1925 O O . ASP A 1 244 ? 68.19189 77.25681 105.35007 1.000 45.51357 1142 ASP A O 1
ATOM 1930 N N . PRO A 1 245 ? 69.38469 75.85995 106.65592 1.000 51.73955 1143 PRO A N 1
ATOM 1931 C CA . PRO A 1 245 ? 69.27353 76.75744 107.81844 1.000 47.68958 1143 PRO A CA 1
ATOM 1932 C C . PRO A 1 245 ? 69.79968 78.15656 107.57277 1.000 53.65743 1143 PRO A C 1
ATOM 1933 O O . PRO A 1 245 ? 69.36594 79.09042 108.26151 1.000 56.29366 1143 PRO A O 1
ATOM 1937 N N . TYR A 1 246 ? 70.69690 78.34860 106.60914 1.000 48.83317 1144 TYR A N 1
ATOM 1938 C CA . TYR A 1 246 ? 71.27400 79.66858 106.41330 1.000 53.74288 1144 TYR A CA 1
ATOM 1939 C C . TYR A 1 246 ? 70.54066 80.49348 105.36553 1.000 52.08550 1144 TYR A C 1
ATOM 1940 O O . TYR A 1 246 ? 70.79631 81.69864 105.26280 1.000 49.72544 1144 TYR A O 1
ATOM 1949 N N . ALA A 1 247 ? 69.62681 79.88983 104.60668 1.000 49.39575 1145 ALA A N 1
ATOM 1950 C CA . ALA A 1 247 ? 68.82760 80.66133 103.66704 1.000 50.32002 1145 ALA A CA 1
ATOM 1951 C C . ALA A 1 247 ? 67.76055 81.47755 104.40248 1.000 49.90977 1145 ALA A C 1
ATOM 1952 O O . ALA A 1 247 ? 67.49134 81.29105 105.59267 1.000 47.78159 1145 ALA A O 1
ATOM 1954 N N . LYS A 1 248 ? 67.15867 82.40893 103.67120 1.000 49.51669 1146 LYS A N 1
ATOM 1955 C CA . LYS A 1 248 ? 66.08049 83.23772 104.18817 1.000 47.40878 1146 LYS A CA 1
ATOM 1956 C C . LYS A 1 248 ? 64.75609 82.70911 103.65650 1.000 45.07118 1146 LYS A C 1
ATOM 1957 O O . LYS A 1 248 ? 64.52267 82.70763 102.44213 1.000 47.29697 1146 LYS A O 1
ATOM 1963 N N . PHE A 1 249 ? 63.90616 82.23704 104.56186 1.000 39.42948 1147 PHE A N 1
ATOM 1964 C CA . PHE A 1 249 ? 62.61254 81.70726 104.16547 1.000 40.69319 1147 PHE A CA 1
ATOM 1965 C C . PHE A 1 249 ? 61.67126 81.78504 105.35511 1.000 38.41115 1147 PHE A C 1
ATOM 1966 O O . PHE A 1 249 ? 62.09711 81.99308 106.49355 1.000 35.95508 1147 PHE A O 1
ATOM 1974 N N . ASP A 1 250 ? 60.38257 81.62835 105.06368 1.000 36.83799 1148 ASP A N 1
ATOM 1975 C CA . ASP A 1 250 ? 59.32009 81.46651 106.05148 1.000 34.48720 1148 ASP A CA 1
ATOM 1976 C C . ASP A 1 250 ? 58.70844 80.07915 105.89157 1.000 35.08419 1148 ASP A C 1
ATOM 1977 O O . ASP A 1 250 ? 59.02541 79.35108 104.95526 1.000 36.25356 1148 ASP A O 1
ATOM 1982 N N . ILE A 1 251 ? 57.81996 79.69547 106.80080 1.000 32.79804 1149 ILE A N 1
ATOM 1983 C CA . ILE A 1 251 ? 57.13824 78.40745 106.70385 1.000 34.52504 1149 ILE A CA 1
ATOM 1984 C C . ILE A 1 251 ? 55.67374 78.66029 106.37641 1.000 34.61106 1149 ILE A C 1
ATOM 1985 O O . ILE A 1 251 ? 55.01586 79.46472 107.04557 1.000 33.08082 1149 ILE A O 1
ATOM 1990 N N . CYS A 1 252 ? 55.15694 77.95941 105.36560 1.000 30.56253 1150 CYS A N 1
ATOM 1991 C CA . CYS A 1 252 ? 53.75256 78.09315 105.01054 1.000 27.41984 1150 CYS A CA 1
ATOM 1992 C C . CYS A 1 252 ? 52.86307 77.61565 106.14704 1.000 33.02092 1150 CYS A C 1
ATOM 1993 O O . CYS A 1 252 ? 52.92621 76.44656 106.53931 1.000 32.28261 1150 CYS A O 1
ATOM 1996 N N . ALA A 1 253 ? 52.02122 78.51871 106.67376 1.000 29.70001 1151 ALA A N 1
ATOM 1997 C CA . ALA A 1 253 ? 51.19460 78.14651 107.81465 1.000 29.33768 1151 ALA A CA 1
ATOM 1998 C C . ALA A 1 253 ? 50.06774 77.18527 107.45667 1.000 27.58962 1151 ALA A C 1
ATOM 1999 O O . ALA A 1 253 ? 49.30871 76.83212 108.34719 1.000 30.57432 1151 ALA A O 1
ATOM 2001 N N . ALA A 1 254 ? 49.93684 76.74976 106.20643 1.000 29.56908 1152 ALA A N 1
ATOM 2002 C CA . ALA A 1 254 ? 48.96274 75.73578 105.81282 1.000 32.55495 1152 ALA A CA 1
ATOM 2003 C C . ALA A 1 254 ? 49.60324 74.41357 105.39794 1.000 34.79334 1152 ALA A C 1
ATOM 2004 O O . ALA A 1 254 ? 49.15458 73.35275 105.84596 1.000 34.05492 1152 ALA A O 1
ATOM 2006 N N . THR A 1 255 ? 50.65609 74.44563 104.55777 1.000 32.43221 1153 THR A N 1
ATOM 2007 C CA . THR A 1 255 ? 51.30814 73.24155 104.04004 1.000 33.99083 1153 THR A CA 1
ATOM 2008 C C . THR A 1 255 ? 52.65315 72.93703 104.69621 1.000 39.85588 1153 THR A C 1
ATOM 2009 O O . THR A 1 255 ? 53.22924 71.87800 104.41717 1.000 34.41700 1153 THR A O 1
ATOM 2013 N N . TYR A 1 256 ? 53.16883 73.83757 105.53756 1.000 33.50038 1154 TYR A N 1
ATOM 2014 C CA . TYR A 1 256 ? 54.42295 73.65541 106.26736 1.000 32.38069 1154 TYR A CA 1
ATOM 2015 C C . TYR A 1 256 ? 55.56501 73.28834 105.32759 1.000 36.25760 1154 TYR A C 1
ATOM 2016 O O . TYR A 1 256 ? 56.21321 72.24557 105.45313 1.000 38.42654 1154 TYR A O 1
ATOM 2025 N N . LYS A 1 257 ? 55.81001 74.18733 104.38321 1.000 33.25002 1155 LYS A N 1
ATOM 2026 C CA . LYS A 1 257 ? 56.90673 74.07611 103.43760 1.000 36.72191 1155 LYS A CA 1
ATOM 2027 C C . LYS A 1 257 ? 57.64323 75.40417 103.41482 1.000 38.03523 1155 LYS A C 1
ATOM 2028 O O . LYS A 1 257 ? 57.05868 76.44269 103.72887 1.000 38.54287 1155 LYS A O 1
ATOM 2034 N N . PRO A 1 258 ? 58.92653 75.40877 103.08096 1.000 36.31880 1156 PRO A N 1
ATOM 2035 C CA . PRO A 1 258 ? 59.65209 76.67514 103.08083 1.000 37.34341 1156 PRO A CA 1
ATOM 2036 C C . PRO A 1 258 ? 59.17716 77.56540 101.94051 1.000 38.94990 1156 PRO A C 1
ATOM 2037 O O . PRO A 1 258 ? 58.92568 77.09915 100.82798 1.000 39.92789 1156 PRO A O 1
ATOM 2041 N N . ILE A 1 259 ? 59.04707 78.85225 102.23886 1.000 32.91856 1157 ILE A N 1
ATOM 2042 C CA . ILE A 1 259 ? 58.72094 79.89404 101.27487 1.000 37.37136 1157 ILE A CA 1
ATOM 2043 C C . ILE A 1 259 ? 59.94899 80.79072 101.19798 1.000 40.47780 1157 ILE A C 1
ATOM 2044 O O . ILE A 1 259 ? 60.25428 81.51767 102.15468 1.000 38.08849 1157 ILE A O 1
ATOM 2049 N N . TYR A 1 260 ? 60.67356 80.72123 100.08147 1.000 41.56377 1158 TYR A N 1
ATOM 2050 C CA . TYR A 1 260 ? 61.84693 81.56188 99.89586 1.000 45.31825 1158 TYR A CA 1
ATOM 2051 C C . TYR A 1 260 ? 61.43409 82.94275 99.37147 1.000 49.84131 1158 TYR A C 1
ATOM 2052 O O . TYR A 1 260 ? 60.25394 83.23703 99.16568 1.000 49.13654 1158 TYR A O 1
ATOM 2061 N N . GLU A 1 261 ? 62.41453 83.82553 99.18073 1.000 55.10234 1159 GLU A N 1
ATOM 2062 C CA . GLU A 1 261 ? 62.08115 85.17944 98.75263 1.000 54.96998 1159 GLU A CA 1
ATOM 2063 C C . GLU A 1 261 ? 61.53390 85.21010 97.33076 1.000 60.40752 1159 GLU A C 1
ATOM 2064 O O . GLU A 1 261 ? 60.71525 86.07581 97.00441 1.000 61.49505 1159 GLU A O 1
ATOM 2070 N N . ASP A 1 262 ? 61.95742 84.27914 96.47959 1.000 60.55600 1160 ASP A N 1
ATOM 2071 C CA . ASP A 1 262 ? 61.39637 84.16773 95.14041 1.000 60.95665 1160 ASP A CA 1
ATOM 2072 C C . ASP A 1 262 ? 60.11872 83.33582 95.09488 1.000 60.14252 1160 ASP A C 1
ATOM 2073 O O . ASP A 1 262 ? 59.49519 83.24863 94.03270 1.000 63.64989 1160 ASP A O 1
ATOM 2078 N N . THR A 1 263 ? 59.70979 82.72347 96.19733 1.000 59.96489 1161 THR A N 1
ATOM 2079 C CA . THR A 1 263 ? 58.50688 81.89426 96.18177 1.000 55.00620 1161 THR A CA 1
ATOM 2080 C C . THR A 1 263 ? 57.26720 82.78259 96.19937 1.000 53.52117 1161 THR A C 1
ATOM 2081 O O . THR A 1 263 ? 57.13549 83.62956 97.09468 1.000 49.68330 1161 THR A O 1
ATOM 2085 N N . PRO A 1 264 ? 56.35379 82.64062 95.23756 1.000 51.72899 1162 PRO A N 1
ATOM 2086 C CA . PRO A 1 264 ? 55.13006 83.45445 95.25396 1.000 47.94863 1162 PRO A CA 1
ATOM 2087 C C . PRO A 1 264 ? 54.28110 83.08855 96.46182 1.000 50.28783 1162 PRO A C 1
ATOM 2088 O O . PRO A 1 264 ? 53.91133 81.92289 96.64963 1.000 47.23876 1162 PRO A O 1
ATOM 2092 N N . SER A 1 265 ? 53.98397 84.08329 97.29294 1.000 43.02391 1163 SER A N 1
ATOM 2093 C CA . SER A 1 265 ? 53.23837 83.81415 98.50858 1.000 43.64258 1163 SER A CA 1
ATOM 2094 C C . SER A 1 265 ? 52.20488 84.90331 98.73065 1.000 43.32473 1163 SER A C 1
ATOM 2095 O O . SER A 1 265 ? 52.28239 85.98762 98.15151 1.000 39.76354 1163 SER A O 1
ATOM 2098 N N . VAL A 1 266 ? 51.22251 84.58085 99.58113 1.000 42.67304 1164 VAL A N 1
ATOM 2099 C CA . VAL A 1 266 ? 50.26668 85.55225 100.09445 1.000 37.30154 1164 VAL A CA 1
ATOM 2100 C C . VAL A 1 266 ? 50.28549 85.46406 101.61168 1.000 37.66840 1164 VAL A C 1
ATOM 2101 O O . VAL A 1 266 ? 50.76366 84.48964 102.19900 1.000 37.39932 1164 VAL A O 1
ATOM 2105 N N . SER A 1 267 ? 49.76592 86.49959 102.25605 1.000 30.43442 1165 SER A N 1
ATOM 2106 C CA . SER A 1 267 ? 49.81248 86.55174 103.70856 1.000 36.41872 1165 SER A CA 1
ATOM 2107 C C . SER A 1 267 ? 48.43810 86.83978 104.29572 1.000 34.35384 1165 SER A C 1
ATOM 2108 O O . SER A 1 267 ? 47.56545 87.43637 103.65394 1.000 33.56350 1165 SER A O 1
ATOM 2111 N N . ASP A 1 268 ? 48.27494 86.41374 105.53172 1.000 36.88933 1166 ASP A N 1
ATOM 2112 C CA . ASP A 1 268 ? 47.13142 86.79098 106.35451 1.000 38.27277 1166 ASP A CA 1
ATOM 2113 C C . ASP A 1 268 ? 47.27777 88.23573 106.80762 1.000 32.57797 1166 ASP A C 1
ATOM 2114 O O . ASP A 1 268 ? 48.23557 88.54743 107.52169 1.000 38.21685 1166 ASP A O 1
ATOM 2119 N N . PRO A 1 269 ? 46.36347 89.13752 106.44460 1.000 33.99968 1167 PRO A N 1
ATOM 2120 C CA . PRO A 1 269 ? 46.48190 90.53213 106.92174 1.000 34.43297 1167 PRO A CA 1
ATOM 2121 C C . PRO A 1 269 ? 46.39027 90.69784 108.43542 1.000 32.81872 1167 PRO A C 1
ATOM 2122 O O . PRO A 1 269 ? 46.94218 91.66177 108.96810 1.000 31.52593 1167 PRO A O 1
ATOM 2126 N N . LEU A 1 270 ? 45.71997 89.80092 109.15664 1.000 33.45818 1168 LEU A N 1
ATOM 2127 C CA . LEU A 1 270 ? 45.63067 89.98205 110.60122 1.000 32.95446 1168 LEU A CA 1
ATOM 2128 C C . LEU A 1 270 ? 46.89871 89.50751 111.30850 1.000 34.32829 1168 LEU A C 1
ATOM 2129 O O . LEU A 1 270 ? 47.60890 90.30027 111.93959 1.000 31.17270 1168 LEU A O 1
ATOM 2134 N N . THR A 1 271 ? 47.20291 88.21478 111.20960 1.000 30.70848 1169 THR A N 1
ATOM 2135 C CA . THR A 1 271 ? 48.32718 87.66839 111.94909 1.000 33.89097 1169 THR A CA 1
ATOM 2136 C C . THR A 1 271 ? 49.66117 87.80010 111.23054 1.000 32.70382 1169 THR A C 1
ATOM 2137 O O . THR A 1 271 ? 50.69570 87.59722 111.87055 1.000 32.42811 1169 THR A O 1
ATOM 2141 N N . GLY A 1 272 ? 49.67208 88.12324 109.93589 1.000 32.55295 1170 GLY A N 1
ATOM 2142 C CA . GLY A 1 272 ? 50.92201 88.20657 109.21051 1.000 28.96413 1170 GLY A CA 1
ATOM 2143 C C . GLY A 1 272 ? 51.58083 86.88329 108.87259 1.000 34.38459 1170 GLY A C 1
ATOM 2144 O O . GLY A 1 272 ? 52.72317 86.88509 108.40579 1.000 35.91225 1170 GLY A O 1
ATOM 2145 N N . SER A 1 273 ? 50.91576 85.75358 109.10487 1.000 32.21059 1171 SER A N 1
ATOM 2146 C CA . SER A 1 273 ? 51.43681 84.45931 108.68073 1.000 31.75015 1171 SER A CA 1
ATOM 2147 C C . SER A 1 273 ? 51.46967 84.36728 107.15296 1.000 34.04809 1171 SER A C 1
ATOM 2148 O O . SER A 1 273 ? 50.69195 85.01894 106.45105 1.000 33.40017 1171 SER A O 1
ATOM 2151 N N . LYS A 1 274 ? 52.33756 83.50266 106.63462 1.000 29.63374 1172 LYS A N 1
ATOM 2152 C CA . LYS A 1 274 ? 52.56320 83.43195 105.19555 1.000 33.04081 1172 LYS A CA 1
ATOM 2153 C C . LYS A 1 274 ? 52.18686 82.06940 104.61933 1.000 32.62442 1172 LYS A C 1
ATOM 2154 O O . LYS A 1 274 ? 52.32884 81.02750 105.27163 1.000 30.43253 1172 LYS A O 1
ATOM 2160 N N . TYR A 1 275 ? 51.74706 82.07893 103.36225 1.000 32.07781 1173 TYR A N 1
ATOM 2161 C CA . TYR A 1 275 ? 51.23958 80.88057 102.71930 1.000 30.96458 1173 TYR A CA 1
ATOM 2162 C C . TYR A 1 275 ? 51.70730 80.82904 101.27457 1.000 32.28148 1173 TYR A C 1
ATOM 2163 O O . TYR A 1 275 ? 51.92411 81.86773 100.64025 1.000 36.24314 1173 TYR A O 1
ATOM 2172 N N . VAL A 1 276 ? 51.83946 79.59605 100.76122 1.000 30.44337 1174 VAL A N 1
ATOM 2173 C CA . VAL A 1 276 ? 52.01586 79.39012 99.33031 1.000 33.52883 1174 VAL A CA 1
ATOM 2174 C C . VAL A 1 276 ? 50.77933 79.90261 98.59271 1.000 37.96545 1174 VAL A C 1
ATOM 2175 O O . VAL A 1 276 ? 49.68279 80.02789 99.15998 1.000 37.29953 1174 VAL A O 1
ATOM 2179 N N . ILE A 1 277 ? 50.95729 80.17280 97.29636 1.000 35.19133 1175 ILE A N 1
ATOM 2180 C CA . ILE A 1 277 ? 49.97542 80.98885 96.58571 1.000 41.40766 1175 ILE A CA 1
ATOM 2181 C C . ILE A 1 277 ? 48.63078 80.26260 96.45141 1.000 44.95517 1175 ILE A C 1
ATOM 2182 O O . ILE A 1 277 ? 47.57018 80.91246 96.38310 1.000 38.02990 1175 ILE A O 1
ATOM 2187 N N . THR A 1 278 ? 48.63364 78.91833 96.45253 1.000 37.21327 1176 THR A N 1
ATOM 2188 C CA . THR A 1 278 ? 47.36741 78.19347 96.32286 1.000 38.13549 1176 THR A CA 1
ATOM 2189 C C . THR A 1 278 ? 46.44640 78.34893 97.52997 1.000 40.03733 1176 THR A C 1
ATOM 2190 O O . THR A 1 278 ? 45.32143 77.85535 97.48005 1.000 46.30870 1176 THR A O 1
ATOM 2194 N N . GLU A 1 279 ? 46.86972 79.02892 98.59335 1.000 39.08596 1177 GLU A N 1
ATOM 2195 C CA . GLU A 1 279 ? 46.02173 79.24273 99.75962 1.000 40.89919 1177 GLU A CA 1
ATOM 2196 C C . GLU A 1 279 ? 45.27746 80.57496 99.73477 1.000 41.04480 1177 GLU A C 1
ATOM 2197 O O . GLU A 1 279 ? 44.48137 80.83776 100.65168 1.000 40.89207 1177 GLU A O 1
ATOM 2203 N N . LYS A 1 280 ? 45.53539 81.42471 98.73577 1.000 40.79902 1178 LYS A N 1
ATOM 2204 C CA . LYS A 1 280 ? 44.80095 82.67878 98.58032 1.000 41.68704 1178 LYS A CA 1
ATOM 2205 C C . LYS A 1 280 ? 43.30005 82.42771 98.68766 1.000 41.21403 1178 LYS A C 1
ATOM 2206 O O . LYS A 1 280 ? 42.79183 81.42178 98.18958 1.000 43.36683 1178 LYS A O 1
ATOM 2212 N N . ASP A 1 281 ? 42.60052 83.30840 99.39979 1.000 41.42484 1179 ASP A N 1
ATOM 2213 C CA . ASP A 1 281 ? 41.15558 83.29436 99.61584 1.000 40.64778 1179 ASP A CA 1
ATOM 2214 C C . ASP A 1 281 ? 40.70055 82.27637 100.66535 1.000 36.15094 1179 ASP A C 1
ATOM 2215 O O . ASP A 1 281 ? 39.52996 82.29981 101.03895 1.000 38.29466 1179 ASP A O 1
ATOM 2220 N N . LYS A 1 282 ? 41.56398 81.38130 101.14145 1.000 36.05978 1180 LYS A N 1
ATOM 2221 C CA . LYS A 1 282 ? 41.23526 80.49096 102.24787 1.000 36.58744 1180 LYS A CA 1
ATOM 2222 C C . LYS A 1 282 ? 41.39010 81.21348 103.59116 1.000 36.37894 1180 LYS A C 1
ATOM 2223 O O . LYS A 1 282 ? 41.91404 82.32411 103.67615 1.000 34.30342 1180 LYS A O 1
ATOM 2229 N N . ILE A 1 283 ? 40.94092 80.56213 104.65577 1.000 35.33643 1181 ILE A N 1
ATOM 2230 C CA . ILE A 1 283 ? 40.96720 81.15635 105.98699 1.000 32.16751 1181 ILE A CA 1
ATOM 2231 C C . ILE A 1 283 ? 42.29793 80.84473 106.64910 1.000 37.65522 1181 ILE A C 1
ATOM 2232 O O . ILE A 1 283 ? 42.83566 79.73350 106.54210 1.000 38.98240 1181 ILE A O 1
ATOM 2237 N N . ASP A 1 284 ? 42.84425 81.85912 107.31124 1.000 35.04641 1182 ASP A N 1
ATOM 2238 C CA . ASP A 1 284 ? 44.11691 81.73704 107.99220 1.000 33.97271 1182 ASP A CA 1
ATOM 2239 C C . ASP A 1 284 ? 44.06123 80.64933 109.06430 1.000 37.23400 1182 ASP A C 1
ATOM 2240 O O . ASP A 1 284 ? 43.09343 80.56137 109.82051 1.000 31.44127 1182 ASP A O 1
ATOM 2245 N N . ARG A 1 285 ? 45.13561 79.83669 109.14674 1.000 34.18248 1183 ARG A N 1
ATOM 2246 C CA . ARG A 1 285 ? 45.21110 78.74059 110.11842 1.000 35.06721 1183 ARG A CA 1
ATOM 2247 C C . ARG A 1 285 ? 45.57825 79.20776 111.52072 1.000 32.60382 1183 ARG A C 1
ATOM 2248 O O . ARG A 1 285 ? 45.28881 78.51040 112.49773 1.000 32.41465 1183 ARG A O 1
ATOM 2256 N N . ILE A 1 286 ? 46.24334 80.35374 111.63473 1.000 31.97728 1184 ILE A N 1
ATOM 2257 C CA . ILE A 1 286 ? 46.73391 80.81104 112.92708 1.000 32.44842 1184 ILE A CA 1
ATOM 2258 C C . ILE A 1 286 ? 45.57378 81.16822 113.84751 1.000 31.76245 1184 ILE A C 1
ATOM 2259 O O . ILE A 1 286 ? 45.50392 80.71175 114.99466 1.000 32.94300 1184 ILE A O 1
ATOM 2264 N N . ALA A 1 287 ? 44.64083 81.97890 113.36379 1.000 34.06802 1185 ALA A N 1
ATOM 2265 C CA . ALA A 1 287 ? 43.54244 82.43871 114.20214 1.000 34.20842 1185 ALA A CA 1
ATOM 2266 C C . ALA A 1 287 ? 42.17292 82.13370 113.61375 1.000 34.02680 1185 ALA A C 1
ATOM 2267 O O . ALA A 1 287 ? 41.15986 82.30638 114.30917 1.000 34.10285 1185 ALA A O 1
ATOM 2269 N N . MET A 1 288 ? 42.11621 81.69505 112.35881 1.000 31.28019 1186 MET A N 1
ATOM 2270 C CA . MET A 1 288 ? 40.90726 81.12358 111.76122 1.000 33.82806 1186 MET A CA 1
ATOM 2271 C C . MET A 1 288 ? 39.75101 82.11673 111.67768 1.000 32.15598 1186 MET A C 1
ATOM 2272 O O . MET A 1 288 ? 38.58600 81.72958 111.76342 1.000 32.72551 1186 MET A O 1
ATOM 2277 N N . ILE A 1 289 ? 40.04916 83.40130 111.47863 1.000 32.00549 1187 ILE A N 1
ATOM 2278 C CA . ILE A 1 289 ? 38.94717 84.35664 111.32623 1.000 36.10075 1187 ILE A CA 1
ATOM 2279 C C . ILE A 1 289 ? 39.12609 85.24802 110.10050 1.000 33.26002 1187 ILE A C 1
ATOM 2280 O O . ILE A 1 289 ? 38.16810 85.87971 109.64970 1.000 38.49692 1187 ILE A O 1
ATOM 2285 N N . SER A 1 290 ? 40.31979 85.29093 109.52130 1.000 30.49991 1188 SER A N 1
ATOM 2286 C CA . SER A 1 290 ? 40.57359 86.23427 108.44620 1.000 32.28580 1188 SER A CA 1
ATOM 2287 C C . SER A 1 290 ? 41.00818 85.52661 107.17050 1.000 34.05562 1188 SER A C 1
ATOM 2288 O O . SER A 1 290 ? 41.45836 84.37437 107.17892 1.000 36.06198 1188 SER A O 1
ATOM 2291 N N . LYS A 1 291 ? 40.87543 86.24725 106.06362 1.000 30.83948 1189 LYS A N 1
ATOM 2292 C CA . LYS A 1 291 ? 40.99726 85.67197 104.73042 1.000 33.43694 1189 LYS A CA 1
ATOM 2293 C C . LYS A 1 291 ? 42.40724 85.88583 104.18536 1.000 35.51292 1189 LYS A C 1
ATOM 2294 O O . LYS A 1 291 ? 42.88403 87.02374 104.09105 1.000 33.00828 1189 LYS A O 1
ATOM 2300 N N . ILE A 1 292 ? 43.06153 84.78924 103.81212 1.000 34.70623 1190 ILE A N 1
ATOM 2301 C CA . ILE A 1 292 ? 44.42845 84.85552 103.31832 1.000 33.08779 1190 ILE A CA 1
ATOM 2302 C C . ILE A 1 292 ? 44.48039 85.65122 102.02129 1.000 37.28556 1190 ILE A C 1
ATOM 2303 O O . ILE A 1 292 ? 43.74742 85.36806 101.06038 1.000 34.94193 1190 ILE A O 1
ATOM 2308 N N . GLY A 1 293 ? 45.35648 86.65769 101.98819 1.000 37.05768 1191 GLY A N 1
ATOM 2309 C CA . GLY A 1 293 ? 45.55106 87.46139 100.80121 1.000 33.75642 1191 GLY A CA 1
ATOM 2310 C C . GLY A 1 293 ? 44.56100 88.58799 100.60275 1.000 34.56694 1191 GLY A C 1
ATOM 2311 O O . GLY A 1 293 ? 44.62648 89.26491 99.57093 1.000 35.26516 1191 GLY A O 1
ATOM 2312 N N . ALA A 1 294 ? 43.66137 88.82553 101.55441 1.000 31.30465 1192 ALA A N 1
ATOM 2313 C CA . ALA A 1 294 ? 42.59720 89.79317 101.31745 1.000 33.91469 1192 ALA A CA 1
ATOM 2314 C C . ALA A 1 294 ? 43.13032 91.21491 101.42003 1.000 35.71133 1192 ALA A C 1
ATOM 2315 O O . ALA A 1 294 ? 44.04630 91.49252 102.19894 1.000 33.41100 1192 ALA A O 1
ATOM 2317 N N . PRO A 1 295 ? 42.60239 92.12729 100.61400 1.000 43.71270 1193 PRO A N 1
ATOM 2318 C CA . PRO A 1 295 ? 42.91714 93.54768 100.81385 1.000 35.98101 1193 PRO A CA 1
ATOM 2319 C C . PRO A 1 295 ? 42.50543 93.97156 102.21386 1.000 34.68518 1193 PRO A C 1
ATOM 2320 O O . PRO A 1 295 ? 41.40808 93.65057 102.66740 1.000 38.75420 1193 PRO A O 1
ATOM 2324 N N . ALA A 1 296 ? 43.40632 94.67081 102.91398 1.000 35.30999 1194 ALA A N 1
ATOM 2325 C CA . ALA A 1 296 ? 43.09804 95.15872 104.25008 1.000 36.32950 1194 ALA A CA 1
ATOM 2326 C C . ALA A 1 296 ? 43.89563 96.42973 104.53693 1.000 38.09782 1194 ALA A C 1
ATOM 2327 O O . ALA A 1 296 ? 45.03075 96.58894 104.08039 1.000 36.23189 1194 ALA A O 1
ATOM 2329 N N . SER A 1 297 ? 43.28847 97.33476 105.30811 1.000 34.86466 1195 SER A N 1
ATOM 2330 C CA . SER A 1 297 ? 43.87744 98.63962 105.58535 1.000 36.04584 1195 SER A CA 1
ATOM 2331 C C . SER A 1 297 ? 44.78563 98.65588 106.81412 1.000 32.91803 1195 SER A C 1
ATOM 2332 O O . SER A 1 297 ? 45.54891 99.61556 106.98024 1.000 31.36500 1195 SER A O 1
ATOM 2335 N N . GLY A 1 298 ? 44.73437 97.62617 107.65315 1.000 36.35099 1196 GLY A N 1
ATOM 2336 C CA . GLY A 1 298 ? 45.61356 97.43424 108.79797 1.000 31.78817 1196 GLY A CA 1
ATOM 2337 C C . GLY A 1 298 ? 44.88343 97.51316 110.12765 1.000 34.62252 1196 GLY A C 1
ATOM 2338 O O . GLY A 1 298 ? 43.98140 98.33695 110.31549 1.000 35.10207 1196 GLY A O 1
ATOM 2339 N N . LEU A 1 299 ? 45.30272 96.66450 111.07324 1.000 36.84501 1197 LEU A N 1
ATOM 2340 C CA . LEU A 1 299 ? 44.74604 96.64720 112.42020 1.000 31.02834 1197 LEU A CA 1
ATOM 2341 C C . LEU A 1 299 ? 44.65119 98.05359 113.02686 1.000 38.63109 1197 LEU A C 1
ATOM 2342 O O . LEU A 1 299 ? 45.58589 98.85654 112.93290 1.000 34.35180 1197 LEU A O 1
ATOM 2347 N N . ARG A 1 300 ? 43.51328 98.34055 113.67276 1.000 34.21125 1198 ARG A N 1
ATOM 2348 C CA . ARG A 1 300 ? 43.25199 99.62641 114.32742 1.000 35.55237 1198 ARG A CA 1
ATOM 2349 C C . ARG A 1 300 ? 42.91865 99.38483 115.79388 1.000 35.91500 1198 ARG A C 1
ATOM 2350 O O . ARG A 1 300 ? 41.86629 98.81849 116.10804 1.000 36.63769 1198 ARG A O 1
ATOM 2358 N N . ILE A 1 301 ? 43.79009 99.83672 116.69106 1.000 35.62387 1199 ILE A N 1
ATOM 2359 C CA . ILE A 1 301 ? 43.57317 99.64422 118.12071 1.000 36.94035 1199 ILE A CA 1
ATOM 2360 C C . ILE A 1 301 ? 43.91345 100.91987 118.89106 1.000 39.71619 1199 ILE A C 1
ATOM 2361 O O . ILE A 1 301 ? 43.78298 100.97101 120.12028 1.000 39.47182 1199 ILE A O 1
ATOM 2366 N N . ARG A 1 302 ? 44.36064 101.95670 118.17939 1.000 42.05468 1200 ARG A N 1
ATOM 2367 C CA . ARG A 1 302 ? 44.80973 103.20362 118.79093 1.000 42.70783 1200 ARG A CA 1
ATOM 2368 C C . ARG A 1 302 ? 43.70557 104.24754 118.68546 1.000 44.73584 1200 ARG A C 1
ATOM 2369 O O . ARG A 1 302 ? 43.29410 104.61107 117.58120 1.000 47.98906 1200 ARG A O 1
ATOM 2377 N N . VAL A 1 303 ? 43.22583 104.71892 119.82551 1.000 46.49927 1201 VAL A N 1
ATOM 2378 C CA . VAL A 1 303 ? 42.09115 105.62549 119.83227 1.000 46.45453 1201 VAL A CA 1
ATOM 2379 C C . VAL A 1 303 ? 42.48828 107.00395 119.31978 1.000 51.62821 1201 VAL A C 1
ATOM 2380 O O . VAL A 1 303 ? 43.62634 107.45353 119.45357 1.000 46.09334 1201 VAL A O 1
ATOM 2385 N N . PRO B 2 14 ? 8.34355 118.29275 162.08748 1.000 75.20205 14 PRO B N 1
ATOM 2386 C CA . PRO B 2 14 ? 7.95287 117.12784 161.28220 1.000 70.93170 14 PRO B CA 1
ATOM 2387 C C . PRO B 2 14 ? 8.55903 115.84203 161.82739 1.000 72.44043 14 PRO B C 1
ATOM 2388 O O . PRO B 2 14 ? 8.34083 115.52149 163.00179 1.000 70.44465 14 PRO B O 1
ATOM 2392 N N . MET B 2 15 ? 9.28943 115.12233 160.97064 1.000 65.83928 15 MET B N 1
ATOM 2393 C CA . MET B 2 15 ? 10.12679 113.96530 161.28875 1.000 64.52060 15 MET B CA 1
ATOM 2394 C C . MET B 2 15 ? 9.34631 112.70060 161.63663 1.000 59.64887 15 MET B C 1
ATOM 2395 O O . MET B 2 15 ? 9.97543 111.69357 161.97918 1.000 60.41287 15 MET B O 1
ATOM 2400 N N . ASP B 2 16 ? 8.01152 112.70481 161.55363 1.000 58.28085 16 ASP B N 1
ATOM 2401 C CA . ASP B 2 16 ? 7.23670 111.51970 161.92782 1.000 62.18236 16 ASP B CA 1
ATOM 2402 C C . ASP B 2 16 ? 7.71982 110.26596 161.20567 1.000 58.00149 16 ASP B C 1
ATOM 2403 O O . ASP B 2 16 ? 7.80626 109.18436 161.80178 1.000 57.08840 16 ASP B O 1
ATOM 2408 N N . TYR B 2 17 ? 8.05036 110.39609 159.92466 1.000 55.32056 17 TYR B N 1
ATOM 2409 C CA . TYR B 2 17 ? 8.37944 109.25566 159.08840 1.000 49.66999 17 TYR B CA 1
ATOM 2410 C C . TYR B 2 17 ? 9.87448 109.09318 158.83947 1.000 49.45807 17 TYR B C 1
ATOM 2411 O O . TYR B 2 17 ? 10.25866 108.19054 158.08452 1.000 47.40830 17 TYR B O 1
ATOM 2420 N N . PHE B 2 18 ? 10.72148 109.92478 159.46253 1.000 45.34619 18 PHE B N 1
ATOM 2421 C CA . PHE B 2 18 ? 12.13437 109.95823 159.09488 1.000 47.57558 18 PHE B CA 1
ATOM 2422 C C . PHE B 2 18 ? 12.77768 108.58616 159.21650 1.000 45.64619 18 PHE B C 1
ATOM 2423 O O . PHE B 2 18 ? 13.52146 108.16320 158.33007 1.000 46.28602 18 PHE B O 1
ATOM 2431 N N . ASN B 2 19 ? 12.49617 107.86806 160.29946 1.000 48.20789 19 ASN B N 1
ATOM 2432 C CA . ASN B 2 19 ? 13.22963 106.63619 160.55344 1.000 46.79125 19 ASN B CA 1
ATOM 2433 C C . ASN B 2 19 ? 12.70551 105.48749 159.71185 1.000 47.27430 19 ASN B C 1
ATOM 2434 O O . ASN B 2 19 ? 13.49279 104.65420 159.22964 1.000 46.05948 19 ASN B O 1
ATOM 2439 N N . ILE B 2 20 ? 11.38279 105.44702 159.52752 1.000 45.76404 20 ILE B N 1
ATOM 2440 C CA . ILE B 2 20 ? 10.76916 104.52387 158.57876 1.000 46.40701 20 ILE B CA 1
ATOM 2441 C C . ILE B 2 20 ? 11.43858 104.65057 157.21436 1.000 44.91760 20 ILE B C 1
ATOM 2442 O O . ILE B 2 20 ? 12.01511 103.68963 156.68718 1.000 40.27299 20 ILE B O 1
ATOM 2447 N N . LYS B 2 21 ? 11.38441 105.85567 156.63658 1.000 44.69860 21 LYS B N 1
ATOM 2448 C CA . LYS B 2 21 ? 11.89837 106.04888 155.28526 1.000 47.85916 21 LYS B CA 1
ATOM 2449 C C . LYS B 2 21 ? 13.40728 105.83622 155.22715 1.000 47.26589 21 LYS B C 1
ATOM 2450 O O . LYS B 2 21 ? 13.91955 105.21509 154.28564 1.000 41.63683 21 LYS B O 1
ATOM 2456 N N . GLN B 2 22 ? 14.13255 106.31626 156.23666 1.000 46.65408 22 GLN B N 1
ATOM 2457 C CA . GLN B 2 22 ? 15.57660 106.13466 156.24516 1.000 47.74889 22 GLN B CA 1
ATOM 2458 C C . GLN B 2 22 ? 15.95452 104.66337 156.22730 1.000 45.48500 22 GLN B C 1
ATOM 2459 O O . GLN B 2 22 ? 16.91496 104.27585 155.54911 1.000 44.00792 22 GLN B O 1
ATOM 2465 N N . ASN B 2 23 ? 15.20510 103.81747 156.94865 1.000 44.74985 23 ASN B N 1
ATOM 2466 C CA . ASN B 2 23 ? 15.55906 102.40131 156.93817 1.000 43.75183 23 ASN B CA 1
ATOM 2467 C C . ASN B 2 23 ? 15.04158 101.68668 155.69514 1.000 43.00389 23 ASN B C 1
ATOM 2468 O O . ASN B 2 23 ? 15.66556 100.72098 155.24243 1.000 41.29994 23 ASN B O 1
ATOM 2473 N N . TYR B 2 24 ? 13.92741 102.14916 155.11921 1.000 43.54671 24 TYR B N 1
ATOM 2474 C CA . TYR B 2 24 ? 13.43553 101.52581 153.89570 1.000 42.11122 24 TYR B CA 1
ATOM 2475 C C . TYR B 2 24 ? 14.39954 101.77022 152.73932 1.000 42.03849 24 TYR B C 1
ATOM 2476 O O . TYR B 2 24 ? 14.75535 100.84097 152.00164 1.000 40.63418 24 TYR B O 1
ATOM 2485 N N . TYR B 2 25 ? 14.84537 103.01644 152.56804 1.000 41.20435 25 TYR B N 1
ATOM 2486 C CA . TYR B 2 25 ? 15.59253 103.33438 151.35852 1.000 42.29667 25 TYR B CA 1
ATOM 2487 C C . TYR B 2 25 ? 17.00198 102.77190 151.39132 1.000 41.79759 25 TYR B C 1
ATOM 2488 O O . TYR B 2 25 ? 17.58129 102.54619 150.32512 1.000 40.24125 25 TYR B O 1
ATOM 2497 N N . THR B 2 26 ? 17.52708 102.46699 152.57729 1.000 44.01739 26 THR B N 1
ATOM 2498 C CA . THR B 2 26 ? 18.82800 101.82096 152.72403 1.000 42.15909 26 THR B CA 1
ATOM 2499 C C . THR B 2 26 ? 18.73729 100.30096 152.72767 1.000 45.86493 26 THR B C 1
ATOM 2500 O O . THR B 2 26 ? 19.77291 99.63209 152.80212 1.000 45.40332 26 THR B O 1
ATOM 2504 N N . GLY B 2 27 ? 17.53415 99.74057 152.64930 1.000 44.86288 27 GLY B N 1
ATOM 2505 C CA . GLY B 2 27 ? 17.37200 98.30567 152.67450 1.000 42.51357 27 GLY B CA 1
ATOM 2506 C C . GLY B 2 27 ? 17.33045 97.66756 154.04953 1.000 47.66696 27 GLY B C 1
ATOM 2507 O O . GLY B 2 27 ? 17.42439 96.43836 154.13550 1.000 45.48658 27 GLY B O 1
ATOM 2508 N N . ASN B 2 28 ? 17.19077 98.44628 155.13067 1.000 46.36152 28 ASN B N 1
ATOM 2509 C CA . ASN B 2 28 ? 17.08025 97.87303 156.47945 1.000 44.33010 28 ASN B CA 1
ATOM 2510 C C . ASN B 2 28 ? 15.60956 97.60445 156.78598 1.000 44.83799 28 ASN B C 1
ATOM 2511 O O . ASN B 2 28 ? 14.95475 98.30662 157.55801 1.000 45.17963 28 ASN B O 1
ATOM 2516 N N . PHE B 2 29 ? 15.09472 96.53551 156.17898 1.000 44.51452 29 PHE B N 1
ATOM 2517 C CA . PHE B 2 29 ? 13.65646 96.29540 156.18691 1.000 49.52571 29 PHE B CA 1
ATOM 2518 C C . PHE B 2 29 ? 13.14813 95.79076 157.53772 1.000 49.23779 29 PHE B C 1
ATOM 2519 O O . PHE B 2 29 ? 12.01748 96.11448 157.93111 1.000 48.55671 29 PHE B O 1
ATOM 2527 N N . VAL B 2 30 ? 13.95324 95.01945 158.27161 1.000 50.03614 30 VAL B N 1
ATOM 2528 C CA . VAL B 2 30 ? 13.53262 94.60033 159.61007 1.000 52.86435 30 VAL B CA 1
ATOM 2529 C C . VAL B 2 30 ? 13.38295 95.81647 160.52695 1.000 47.58814 30 VAL B C 1
ATOM 2530 O O . VAL B 2 30 ? 12.34463 96.01056 161.17888 1.000 53.78567 30 VAL B O 1
ATOM 2534 N N . GLN B 2 31 ? 14.40150 96.67407 160.56116 1.000 47.58250 31 GLN B N 1
ATOM 2535 C CA . GLN B 2 31 ? 14.32468 97.85648 161.40619 1.000 51.04722 31 GLN B CA 1
ATOM 2536 C C . GLN B 2 31 ? 13.25757 98.81864 160.90740 1.000 47.17271 31 GLN B C 1
ATOM 2537 O O . GLN B 2 31 ? 12.64811 99.53587 161.70391 1.000 48.79657 31 GLN B O 1
ATOM 2543 N N . CYS B 2 32 ? 12.99912 98.82581 159.60086 1.000 45.26713 32 CYS B N 1
ATOM 2544 C CA . CYS B 2 32 ? 11.89053 99.60954 159.07419 1.000 46.04144 32 CYS B CA 1
ATOM 2545 C C . CYS B 2 32 ? 10.56175 99.13802 159.65483 1.000 45.66577 32 CYS B C 1
ATOM 2546 O O . CYS B 2 32 ? 9.75433 99.94417 160.13662 1.000 43.80302 32 CYS B O 1
ATOM 2549 N N . LEU B 2 33 ? 10.30488 97.83141 159.58942 1.000 46.04922 33 LEU B N 1
ATOM 2550 C CA . LEU B 2 33 ? 9.07625 97.31746 160.17998 1.000 53.09857 33 LEU B CA 1
ATOM 2551 C C . LEU B 2 33 ? 8.97900 97.68990 161.65581 1.000 50.23805 33 LEU B C 1
ATOM 2552 O O . LEU B 2 33 ? 7.90628 98.08108 162.12024 1.000 45.37337 33 LEU B O 1
ATOM 2557 N N . GLN B 2 34 ? 10.08868 97.58857 162.40098 1.000 48.84755 34 GLN B N 1
ATOM 2558 C CA . GLN B 2 34 ? 10.08850 98.02119 163.80584 1.000 51.52697 34 GLN B CA 1
ATOM 2559 C C . GLN B 2 34 ? 9.65307 99.48331 163.94842 1.000 52.41223 34 GLN B C 1
ATOM 2560 O O . GLN B 2 34 ? 8.80407 99.82641 164.79499 1.000 52.80411 34 GLN B O 1
ATOM 2566 N N . GLU B 2 35 ? 10.26031 100.37084 163.14844 1.000 49.87428 35 GLU B N 1
ATOM 2567 C CA . GLU B 2 35 ? 9.90641 101.78418 163.22102 1.000 49.67540 35 GLU B CA 1
ATOM 2568 C C . GLU B 2 35 ? 8.43778 101.99915 162.90583 1.000 48.30863 35 GLU B C 1
ATOM 2569 O O . GLU B 2 35 ? 7.80724 102.89181 163.47995 1.000 47.39222 35 GLU B O 1
ATOM 2575 N N . ILE B 2 36 ? 7.87837 101.18044 162.00974 1.000 47.00889 36 ILE B N 1
ATOM 2576 C CA . ILE B 2 36 ? 6.45542 101.27622 161.69483 1.000 47.06795 36 ILE B CA 1
ATOM 2577 C C . ILE B 2 36 ? 5.61773 100.79313 162.87136 1.000 50.37009 36 ILE B C 1
ATOM 2578 O O . ILE B 2 36 ? 4.59707 101.40082 163.21146 1.000 51.62676 36 ILE B O 1
ATOM 2583 N N . GLU B 2 37 ? 6.03868 99.69569 163.51071 1.000 53.17666 37 GLU B N 1
ATOM 2584 C CA . GLU B 2 37 ? 5.30998 99.14932 164.65623 1.000 54.03468 37 GLU B CA 1
ATOM 2585 C C . GLU B 2 37 ? 5.24895 100.13716 165.81236 1.000 56.25612 37 GLU B C 1
ATOM 2586 O O . GLU B 2 37 ? 4.37028 100.02810 166.67095 1.000 59.99641 37 GLU B O 1
ATOM 2592 N N . LYS B 2 38 ? 6.19794 101.07000 165.88966 1.000 54.44644 38 LYS B N 1
ATOM 2593 C CA . LYS B 2 38 ? 6.07769 102.07995 166.94198 1.000 54.17444 38 LYS B CA 1
ATOM 2594 C C . LYS B 2 38 ? 4.76128 102.86124 166.85442 1.000 58.65624 38 LYS B C 1
ATOM 2595 O O . LYS B 2 38 ? 4.32467 103.44025 167.85430 1.000 58.91496 38 LYS B O 1
ATOM 2601 N N . PHE B 2 39 ? 4.10357 102.87868 165.69749 1.000 56.21777 39 PHE B N 1
ATOM 2602 C CA . PHE B 2 39 ? 2.78283 103.48876 165.55786 1.000 61.21562 39 PHE B CA 1
ATOM 2603 C C . PHE B 2 39 ? 1.67496 102.45641 165.71433 1.000 69.59424 39 PHE B C 1
ATOM 2604 O O . PHE B 2 39 ? 0.68514 102.49006 164.97295 1.000 73.84479 39 PHE B O 1
ATOM 2612 N N . SER B 2 40 ? 1.83165 101.53178 166.66527 1.000 69.21482 40 SER B N 1
ATOM 2613 C CA . SER B 2 40 ? 0.89716 100.42424 166.84347 1.000 74.73115 40 SER B CA 1
ATOM 2614 C C . SER B 2 40 ? -0.53431 100.93031 166.89836 1.000 73.60099 40 SER B C 1
ATOM 2615 O O . SER B 2 40 ? -0.84046 101.88230 167.62196 1.000 78.15806 40 SER B O 1
ATOM 2618 N N . LYS B 2 41 ? -1.39952 100.31085 166.09418 1.000 73.83993 41 LYS B N 1
ATOM 2619 C CA . LYS B 2 41 ? -2.82948 100.63180 166.07037 1.000 84.14843 41 LYS B CA 1
ATOM 2620 C C . LYS B 2 41 ? -3.08868 102.05379 165.57799 1.000 81.73677 41 LYS B C 1
ATOM 2621 O O . LYS B 2 41 ? -4.01638 102.73049 166.03668 1.000 86.77986 41 LYS B O 1
ATOM 2623 N N . VAL B 2 42 ? -2.26697 102.51963 164.64554 1.000 78.55680 42 VAL B N 1
ATOM 2624 C CA . VAL B 2 42 ? -2.48439 103.79555 163.97873 1.000 73.12623 42 VAL B CA 1
ATOM 2625 C C . VAL B 2 42 ? -2.16921 103.58258 162.51003 1.000 69.97829 42 VAL B C 1
ATOM 2626 O O . VAL B 2 42 ? -1.29833 102.77433 162.16591 1.000 66.03605 42 VAL B O 1
ATOM 2630 N N . THR B 2 43 ? -2.91108 104.26233 161.63964 1.000 67.25888 43 THR B N 1
ATOM 2631 C CA . THR B 2 43 ? -2.68278 104.07970 160.21661 1.000 60.64533 43 THR B CA 1
ATOM 2632 C C . THR B 2 43 ? -3.01543 105.36067 159.45936 1.000 60.99109 43 THR B C 1
ATOM 2633 O O . THR B 2 43 ? -3.93856 106.09899 159.81561 1.000 52.24038 43 THR B O 1
ATOM 2637 N N . ASP B 2 44 ? -2.16444 105.64974 158.47262 1.000 59.45026 44 ASP B N 1
ATOM 2638 C CA . ASP B 2 44 ? -2.40448 106.61052 157.40855 1.000 52.03683 44 ASP B CA 1
ATOM 2639 C C . ASP B 2 44 ? -1.78336 106.03975 156.13895 1.000 49.10285 44 ASP B C 1
ATOM 2640 O O . ASP B 2 44 ? -1.14928 104.97337 156.15750 1.000 46.63532 44 ASP B O 1
ATOM 2645 N N . ASN B 2 45 ? -1.93096 106.77553 155.03616 1.000 45.94402 45 ASN B N 1
ATOM 2646 C CA . ASN B 2 45 ? -1.55691 106.22180 153.73820 1.000 45.40996 45 ASN B CA 1
ATOM 2647 C C . ASN B 2 45 ? -0.04758 106.01470 153.59929 1.000 41.34667 45 ASN B C 1
ATOM 2648 O O . ASN B 2 45 ? 0.38330 105.06624 152.93481 1.000 39.73413 45 ASN B O 1
ATOM 2653 N N . THR B 2 46 ? 0.76488 106.85472 154.23946 1.000 42.42631 46 THR B N 1
ATOM 2654 C CA . THR B 2 46 ? 2.21038 106.64413 154.21972 1.000 43.26319 46 THR B CA 1
ATOM 2655 C C . THR B 2 46 ? 2.58989 105.38377 154.99035 1.000 44.15147 46 THR B C 1
ATOM 2656 O O . THR B 2 46 ? 3.38847 104.55763 154.51446 1.000 40.14111 46 THR B O 1
ATOM 2660 N N . LEU B 2 47 ? 2.02770 105.22518 156.19221 1.000 47.87605 47 LEU B N 1
ATOM 2661 C CA . LEU B 2 47 ? 2.27942 104.02062 156.97550 1.000 45.43446 47 LEU B CA 1
ATOM 2662 C C . LEU B 2 47 ? 1.84789 102.77740 156.21002 1.000 38.25262 47 LEU B C 1
ATOM 2663 O O . LEU B 2 47 ? 2.58428 101.79041 156.14898 1.000 35.13250 47 LEU B O 1
ATOM 2668 N N . LEU B 2 48 ? 0.65530 102.81627 155.61273 1.000 41.56007 48 LEU B N 1
ATOM 2669 C CA . LEU B 2 48 ? 0.17931 101.70974 154.78666 1.000 37.77913 48 LEU B CA 1
ATOM 2670 C C . LEU B 2 48 ? 1.17044 101.39160 153.66875 1.000 38.73699 48 LEU B C 1
ATOM 2671 O O . LEU B 2 48 ? 1.61132 100.24886 153.51421 1.000 35.06974 48 LEU B O 1
ATOM 2676 N N . PHE B 2 49 ? 1.54590 102.41490 152.89685 1.000 43.05238 49 PHE B N 1
ATOM 2677 C CA . PHE B 2 49 ? 2.45396 102.26002 151.76087 1.000 38.95521 49 PHE B CA 1
ATOM 2678 C C . PHE B 2 49 ? 3.75450 101.58876 152.17684 1.000 34.04770 49 PHE B C 1
ATOM 2679 O O . PHE B 2 49 ? 4.18113 100.58632 151.58460 1.000 37.81673 49 PHE B O 1
ATOM 2687 N N . TYR B 2 50 ? 4.36528 102.09235 153.24414 1.000 35.37583 50 TYR B N 1
ATOM 2688 C CA . TYR B 2 50 ? 5.67459 101.59850 153.63057 1.000 36.89198 50 TYR B CA 1
ATOM 2689 C C . TYR B 2 50 ? 5.59808 100.26627 154.35577 1.000 40.71906 50 TYR B C 1
ATOM 2690 O O . TYR B 2 50 ? 6.47774 99.42130 154.17955 1.000 37.51312 50 TYR B O 1
ATOM 2699 N N . LYS B 2 51 ? 4.57370 100.04301 155.17591 1.000 42.87350 51 LYS B N 1
ATOM 2700 C CA . LYS B 2 51 ? 4.43842 98.72826 155.79228 1.000 44.54766 51 LYS B CA 1
ATOM 2701 C C . LYS B 2 51 ? 4.20521 97.66126 154.73516 1.000 39.99764 51 LYS B C 1
ATOM 2702 O O . LYS B 2 51 ? 4.80492 96.58620 154.79520 1.000 40.43703 51 LYS B O 1
ATOM 2708 N N . ALA B 2 52 ? 3.35230 97.94650 153.74480 1.000 42.00273 52 ALA B N 1
ATOM 2709 C CA . ALA B 2 52 ? 3.12404 96.97589 152.68280 1.000 38.31319 52 ALA B CA 1
ATOM 2710 C C . ALA B 2 52 ? 4.41344 96.68529 151.91867 1.000 40.73411 52 ALA B C 1
ATOM 2711 O O . ALA B 2 52 ? 4.77763 95.51597 151.73361 1.000 46.67427 52 ALA B O 1
ATOM 2713 N N . LYS B 2 53 ? 5.14820 97.73286 151.50826 1.000 38.74394 53 LYS B N 1
ATOM 2714 C CA . LYS B 2 53 ? 6.38272 97.50786 150.74766 1.000 39.74723 53 LYS B CA 1
ATOM 2715 C C . LYS B 2 53 ? 7.46073 96.82866 151.58485 1.000 42.02788 53 LYS B C 1
ATOM 2716 O O . LYS B 2 53 ? 8.24469 96.02192 151.05823 1.000 43.36420 53 LYS B O 1
ATOM 2722 N N . THR B 2 54 ? 7.50904 97.12168 152.88534 1.000 41.80285 54 THR B N 1
ATOM 2723 C CA . THR B 2 54 ? 8.51518 96.51734 153.75123 1.000 44.70470 54 THR B CA 1
ATOM 2724 C C . THR B 2 54 ? 8.18010 95.06190 154.04161 1.000 44.44701 54 THR B C 1
ATOM 2725 O O . THR B 2 54 ? 9.07411 94.20857 154.08893 1.000 42.41794 54 THR B O 1
ATOM 2729 N N . LEU B 2 55 ? 6.89761 94.75487 154.23352 1.000 40.89702 55 LEU B N 1
ATOM 2730 C CA . LEU B 2 55 ? 6.51678 93.35982 154.40308 1.000 47.94213 55 LEU B CA 1
ATOM 2731 C C . LEU B 2 55 ? 6.77434 92.57633 153.12189 1.000 50.42743 55 LEU B C 1
ATOM 2732 O O . LEU B 2 55 ? 7.24223 91.43061 153.17398 1.000 51.86173 55 LEU B O 1
ATOM 2737 N N . LEU B 2 56 ? 6.50618 93.19718 151.96219 1.000 46.12950 56 LEU B N 1
ATOM 2738 C CA . LEU B 2 56 ? 6.79309 92.55130 150.68904 1.000 45.77065 56 LEU B CA 1
ATOM 2739 C C . LEU B 2 56 ? 8.27634 92.26365 150.55110 1.000 47.28286 56 LEU B C 1
ATOM 2740 O O . LEU B 2 56 ? 8.66313 91.17020 150.12961 1.000 54.47462 56 LEU B O 1
ATOM 2745 N N . ALA B 2 57 ? 9.12475 93.22630 150.91352 1.000 45.72009 57 ALA B N 1
ATOM 2746 C CA . ALA B 2 57 ? 10.56120 93.02461 150.77302 1.000 48.40003 57 ALA B CA 1
ATOM 2747 C C . ALA B 2 57 ? 11.09799 91.96567 151.72777 1.000 55.20840 57 ALA B C 1
ATOM 2748 O O . ALA B 2 57 ? 12.14136 91.36127 151.44355 1.000 56.58356 57 ALA B O 1
ATOM 2750 N N . LEU B 2 58 ? 10.42115 91.73468 152.85289 1.000 53.04929 58 LEU B N 1
ATOM 2751 C CA . LEU B 2 58 ? 10.83490 90.71513 153.81158 1.000 50.31724 58 LEU B CA 1
ATOM 2752 C C . LEU B 2 58 ? 10.36473 89.31939 153.42362 1.000 53.59638 58 LEU B C 1
ATOM 2753 O O . LEU B 2 58 ? 10.68065 88.36244 154.13716 1.000 56.70700 58 LEU B O 1
ATOM 2758 N N . GLY B 2 59 ? 9.64080 89.18187 152.30970 1.000 54.93811 59 GLY B N 1
ATOM 2759 C CA . GLY B 2 59 ? 9.06995 87.91214 151.91156 1.000 51.78621 59 GLY B CA 1
ATOM 2760 C C . GLY B 2 59 ? 7.88324 87.50516 152.74604 1.000 58.82589 59 GLY B C 1
ATOM 2761 O O . GLY B 2 59 ? 7.56792 86.31568 152.83543 1.000 56.82989 59 GLY B O 1
ATOM 2762 N N . GLN B 2 60 ? 7.21418 88.47047 153.36853 1.000 58.47780 60 GLN B N 1
ATOM 2763 C CA . GLN B 2 60 ? 6.19568 88.19616 154.36323 1.000 53.93755 60 GLN B CA 1
ATOM 2764 C C . GLN B 2 60 ? 5.01449 89.10379 154.14602 1.000 53.51433 60 GLN B C 1
ATOM 2765 O O . GLN B 2 60 ? 4.37779 89.56451 155.10007 1.000 55.31582 60 GLN B O 1
ATOM 2771 N N . TYR B 2 61 ? 4.70396 89.38132 152.88640 1.000 52.23207 61 TYR B N 1
ATOM 2772 C CA . TYR B 2 61 ? 3.60291 90.28822 152.61968 1.000 52.96475 61 TYR B CA 1
ATOM 2773 C C . TYR B 2 61 ? 2.30532 89.72991 153.18658 1.000 52.22341 61 TYR B C 1
ATOM 2774 O O . TYR B 2 61 ? 2.11358 88.51899 153.30302 1.000 51.67601 61 TYR B O 1
ATOM 2783 N N . GLN B 2 62 ? 1.42265 90.64219 153.56514 1.000 56.07960 62 GLN B N 1
ATOM 2784 C CA . GLN B 2 62 ? 0.09259 90.29599 154.02454 1.000 56.27868 62 GLN B CA 1
ATOM 2785 C C . GLN B 2 62 ? -0.76409 91.53188 153.85973 1.000 52.19924 62 GLN B C 1
ATOM 2786 O O . GLN B 2 62 ? -0.27280 92.64640 154.02696 1.000 56.42547 62 GLN B O 1
ATOM 2792 N N . SER B 2 63 ? -2.03101 91.33172 153.52246 1.000 52.25105 63 SER B N 1
ATOM 2793 C CA . SER B 2 63 ? -2.90050 92.45004 153.17879 1.000 52.21815 63 SER B CA 1
ATOM 2794 C C . SER B 2 63 ? -3.15841 93.30782 154.40956 1.000 57.56019 63 SER B C 1
ATOM 2795 O O . SER B 2 63 ? -3.81251 92.85923 155.35882 1.000 58.91858 63 SER B O 1
ATOM 2798 N N . GLN B 2 64 ? -2.68547 94.55957 154.36997 1.000 60.66962 64 GLN B N 1
ATOM 2799 C CA . GLN B 2 64 ? -2.77437 95.45128 155.52423 1.000 59.61341 64 GLN B CA 1
ATOM 2800 C C . GLN B 2 64 ? -4.14801 96.09773 155.65108 1.000 58.68443 64 GLN B C 1
ATOM 2801 O O . GLN B 2 64 ? -4.71020 96.16165 156.74934 1.000 59.43695 64 GLN B O 1
ATOM 2807 N N . ASP B 2 65 ? -4.69355 96.60426 154.55119 1.000 56.79414 65 ASP B N 1
ATOM 2808 C CA . ASP B 2 65 ? -5.97048 97.31559 154.57165 1.000 54.67970 65 ASP B CA 1
ATOM 2809 C C . ASP B 2 65 ? -6.75597 96.96879 153.31454 1.000 58.60419 65 ASP B C 1
ATOM 2810 O O . ASP B 2 65 ? -6.86114 97.77257 152.38017 1.000 60.66866 65 ASP B O 1
ATOM 2815 N N . PRO B 2 66 ? -7.34681 95.77199 153.26700 1.000 59.29214 66 PRO B N 1
ATOM 2816 C CA . PRO B 2 66 ? -8.22491 95.42644 152.13518 1.000 54.51071 66 PRO B CA 1
ATOM 2817 C C . PRO B 2 66 ? -9.39158 96.38073 151.95109 1.000 54.45029 66 PRO B C 1
ATOM 2818 O O . PRO B 2 66 ? -10.02276 96.35989 150.88922 1.000 57.98326 66 PRO B O 1
ATOM 2822 N N . THR B 2 67 ? -9.70247 97.20877 152.94824 1.000 56.50073 67 THR B N 1
ATOM 2823 C CA . THR B 2 67 ? -10.85425 98.10305 152.85126 1.000 62.01468 67 THR B CA 1
ATOM 2824 C C . THR B 2 67 ? -10.60386 99.23893 151.86412 1.000 59.81386 67 THR B C 1
ATOM 2825 O O . THR B 2 67 ? -11.42995 99.49655 150.98054 1.000 63.61964 67 THR B O 1
ATOM 2829 N N . SER B 2 68 ? -9.47381 99.93622 152.00905 1.000 56.22061 68 SER B N 1
ATOM 2830 C CA . SER B 2 68 ? -9.27249 101.24210 151.38760 1.000 60.33125 68 SER B CA 1
ATOM 2831 C C . SER B 2 68 ? -8.78212 101.11945 149.94321 1.000 57.83844 68 SER B C 1
ATOM 2832 O O . SER B 2 68 ? -8.42235 100.04024 149.45343 1.000 57.02076 68 SER B O 1
ATOM 2835 N N . LYS B 2 69 ? -8.75940 102.26436 149.25810 1.000 58.40467 69 LYS B N 1
ATOM 2836 C CA . LYS B 2 69 ? -8.27592 102.28651 147.88272 1.000 53.35321 69 LYS B CA 1
ATOM 2837 C C . LYS B 2 69 ? -6.82858 101.81129 147.81178 1.000 52.45253 69 LYS B C 1
ATOM 2838 O O . LYS B 2 69 ? -6.50108 100.85480 147.09193 1.000 51.34461 69 LYS B O 1
ATOM 2844 N N . LEU B 2 70 ? -5.95155 102.45527 148.58544 1.000 51.78121 70 LEU B N 1
ATOM 2845 C CA . LEU B 2 70 ? -4.53398 102.12722 148.53207 1.000 46.07130 70 LEU B CA 1
ATOM 2846 C C . LEU B 2 70 ? -4.29181 100.65492 148.84791 1.000 49.54545 70 LEU B C 1
ATOM 2847 O O . LEU B 2 70 ? -3.43764 100.01171 148.22573 1.000 47.87765 70 LEU B O 1
ATOM 2852 N N . GLY B 2 71 ? -5.04963 100.09391 149.79335 1.000 52.29896 71 GLY B N 1
ATOM 2853 C CA . GLY B 2 71 ? -4.83656 98.70210 150.15691 1.000 48.42802 71 GLY B CA 1
ATOM 2854 C C . GLY B 2 71 ? -5.24008 97.74932 149.04889 1.000 46.29656 71 GLY B C 1
ATOM 2855 O O . GLY B 2 71 ? -4.52250 96.78757 148.74521 1.000 48.44641 71 GLY B O 1
ATOM 2856 N N . LYS B 2 72 ? -6.40444 97.99334 148.44284 1.000 47.83342 72 LYS B N 1
ATOM 2857 C CA . LYS B 2 72 ? -6.81037 97.23413 147.26163 1.000 54.71806 72 LYS B CA 1
ATOM 2858 C C . LYS B 2 72 ? -5.73575 97.28446 146.18396 1.000 49.20653 72 LYS B C 1
ATOM 2859 O O . LYS B 2 72 ? -5.34463 96.24739 145.62912 1.000 42.46340 72 LYS B O 1
ATOM 2865 N N . VAL B 2 73 ? -5.24947 98.49625 145.87883 1.000 48.31028 73 VAL B N 1
ATOM 2866 C CA . VAL B 2 73 ? -4.18826 98.64763 144.88711 1.000 46.60549 73 VAL B CA 1
ATOM 2867 C C . VAL B 2 73 ? -2.96036 97.83674 145.28015 1.000 46.98004 73 VAL B C 1
ATOM 2868 O O . VAL B 2 73 ? -2.35887 97.15422 144.43940 1.000 48.21766 73 VAL B O 1
ATOM 2872 N N . LEU B 2 74 ? -2.56794 97.89356 146.55871 1.000 42.68465 74 LEU B N 1
ATOM 2873 C CA . LEU B 2 74 ? -1.37314 97.17245 146.99877 1.000 43.35418 74 LEU B CA 1
ATOM 2874 C C . LEU B 2 74 ? -1.53546 95.67221 146.81854 1.000 44.26578 74 LEU B C 1
ATOM 2875 O O . LEU B 2 74 ? -0.59292 94.98298 146.40470 1.000 42.93317 74 LEU B O 1
ATOM 2880 N N . ASP B 2 75 ? -2.72239 95.13865 147.14297 1.000 48.88643 75 ASP B N 1
ATOM 2881 C CA . ASP B 2 75 ? -2.93268 93.69488 146.98789 1.000 47.45716 75 ASP B CA 1
ATOM 2882 C C . ASP B 2 75 ? -2.95636 93.29926 145.51993 1.000 46.35535 75 ASP B C 1
ATOM 2883 O O . ASP B 2 75 ? -2.36542 92.27986 145.13194 1.000 49.07693 75 ASP B O 1
ATOM 2888 N N . LEU B 2 76 ? -3.63468 94.09754 144.68847 1.000 48.56128 76 LEU B N 1
ATOM 2889 C CA . LEU B 2 76 ? -3.55392 93.91073 143.24252 1.000 50.26817 76 LEU B CA 1
ATOM 2890 C C . LEU B 2 76 ? -2.10351 93.90016 142.77382 1.000 51.19917 76 LEU B C 1
ATOM 2891 O O . LEU B 2 76 ? -1.73411 93.11934 141.89216 1.000 47.33446 76 LEU B O 1
ATOM 2896 N N . TYR B 2 77 ? -1.26356 94.74547 143.38619 1.000 49.28597 77 TYR B N 1
ATOM 2897 C CA . TYR B 2 77 ? 0.12750 94.89284 142.96725 1.000 47.57833 77 TYR B CA 1
ATOM 2898 C C . TYR B 2 77 ? 0.94914 93.66817 143.34830 1.000 47.20867 77 TYR B C 1
ATOM 2899 O O . TYR B 2 77 ? 1.72290 93.14239 142.53359 1.000 47.64947 77 TYR B O 1
ATOM 2908 N N . VAL B 2 78 ? 0.79653 93.19978 144.58916 1.000 47.04436 78 VAL B N 1
ATOM 2909 C CA . VAL B 2 78 ? 1.47958 91.97031 144.99768 1.000 49.42126 78 VAL B CA 1
ATOM 2910 C C . VAL B 2 78 ? 1.00980 90.78950 144.14614 1.000 50.52984 78 VAL B C 1
ATOM 2911 O O . VAL B 2 78 ? 1.80458 89.91701 143.77512 1.000 53.60306 78 VAL B O 1
ATOM 2915 N N . GLN B 2 79 ? -0.28649 90.74585 143.82164 1.000 50.96607 79 GLN B N 1
ATOM 2916 C CA . GLN B 2 79 ? -0.80682 89.70523 142.93846 1.000 55.72311 79 GLN B CA 1
ATOM 2917 C C . GLN B 2 79 ? -0.17379 89.79611 141.55576 1.000 56.23638 79 GLN B C 1
ATOM 2918 O O . GLN B 2 79 ? 0.29134 88.78930 141.00050 1.000 54.78057 79 GLN B O 1
ATOM 2924 N N . PHE B 2 80 ? -0.15782 91.00552 140.98090 1.000 56.27671 80 PHE B N 1
ATOM 2925 C CA . PHE B 2 80 ? 0.48161 91.21739 139.69108 1.000 50.56218 80 PHE B CA 1
ATOM 2926 C C . PHE B 2 80 ? 1.90939 90.71380 139.70528 1.000 51.57378 80 PHE B C 1
ATOM 2927 O O . PHE B 2 80 ? 2.38562 90.15821 138.71231 1.000 57.11383 80 PHE B O 1
ATOM 2935 N N . LEU B 2 81 ? 2.62425 90.91823 140.81205 1.000 47.85158 81 LEU B N 1
ATOM 2936 C CA . LEU B 2 81 ? 4.01402 90.47322 140.82786 1.000 53.37872 81 LEU B CA 1
ATOM 2937 C C . LEU B 2 81 ? 4.12237 88.99036 140.48755 1.000 54.89438 81 LEU B C 1
ATOM 2938 O O . LEU B 2 81 ? 5.11038 88.56509 139.87543 1.000 53.84087 81 LEU B O 1
ATOM 2943 N N . ASP B 2 82 ? 3.10137 88.20316 140.83467 1.000 57.62635 82 ASP B N 1
ATOM 2944 C CA . ASP B 2 82 ? 3.03496 86.77936 140.51615 1.000 60.49039 82 ASP B CA 1
ATOM 2945 C C . ASP B 2 82 ? 2.45377 86.52995 139.12910 1.000 58.34366 82 ASP B C 1
ATOM 2946 O O . ASP B 2 82 ? 3.03435 85.78845 138.33111 1.000 57.79239 82 ASP B O 1
ATOM 2951 N N . THR B 2 83 ? 1.29676 87.12300 138.84218 1.000 56.01069 83 THR B N 1
ATOM 2952 C CA . THR B 2 83 ? 0.58363 86.79716 137.61325 1.000 58.33816 83 THR B CA 1
ATOM 2953 C C . THR B 2 83 ? 1.15665 87.52230 136.40299 1.000 62.11652 83 THR B C 1
ATOM 2954 O O . THR B 2 83 ? 1.02833 87.02959 135.27480 1.000 62.79893 83 THR B O 1
ATOM 2958 N N . LYS B 2 84 ? 1.79883 88.67555 136.62417 1.000 62.54318 84 LYS B N 1
ATOM 2959 C CA . LYS B 2 84 ? 2.31636 89.55235 135.56545 1.000 54.18537 84 LYS B CA 1
ATOM 2960 C C . LYS B 2 84 ? 1.21240 90.02184 134.62982 1.000 55.09903 84 LYS B C 1
ATOM 2961 O O . LYS B 2 84 ? 1.45787 90.29418 133.45541 1.000 56.38395 84 LYS B O 1
ATOM 2967 N N . ASN B 2 85 ? -0.00945 90.12831 135.14171 1.000 56.96292 85 ASN B N 1
ATOM 2968 C CA . ASN B 2 85 ? -1.13014 90.66305 134.38602 1.000 53.47007 85 ASN B CA 1
ATOM 2969 C C . ASN B 2 85 ? -1.61351 91.93856 135.05308 1.000 56.27289 85 ASN B C 1
ATOM 2970 O O . ASN B 2 85 ? -1.90066 91.94969 136.25415 1.000 58.17016 85 ASN B O 1
ATOM 2975 N N . ILE B 2 86 ? -1.72130 93.00628 134.26422 1.000 55.02111 86 ILE B N 1
ATOM 2976 C CA . ILE B 2 86 ? -1.96661 94.33713 134.79373 1.000 56.80910 86 ILE B CA 1
ATOM 2977 C C . ILE B 2 86 ? -3.42985 94.74827 134.68120 1.000 57.52506 86 ILE B C 1
ATOM 2978 O O . ILE B 2 86 ? -3.80676 95.82875 135.16388 1.000 51.93051 86 ILE B O 1
ATOM 2983 N N . GLU B 2 87 ? -4.27520 93.89609 134.09554 1.000 60.34204 87 GLU B N 1
ATOM 2984 C CA . GLU B 2 87 ? -5.61380 94.32763 133.71048 1.000 63.65227 87 GLU B CA 1
ATOM 2985 C C . GLU B 2 87 ? -6.43129 94.75771 134.91623 1.000 64.03210 87 GLU B C 1
ATOM 2986 O O . GLU B 2 87 ? -7.14709 95.76403 134.85688 1.000 63.01852 87 GLU B O 1
ATOM 2992 N N . GLU B 2 88 ? -6.33579 94.01320 136.02180 1.000 59.91471 88 GLU B N 1
ATOM 2993 C CA . GLU B 2 88 ? -7.07353 94.38334 137.22699 1.000 63.38142 88 GLU B CA 1
ATOM 2994 C C . GLU B 2 88 ? -6.61103 95.73097 137.77547 1.000 60.74859 88 GLU B C 1
ATOM 2995 O O . GLU B 2 88 ? -7.42972 96.60528 138.08430 1.000 62.61114 88 GLU B O 1
ATOM 3001 N N . LEU B 2 89 ? -5.29581 95.90179 137.92101 1.000 59.82316 89 LEU B N 1
ATOM 3002 C CA . LEU B 2 89 ? -4.73399 97.14356 138.44644 1.000 58.69956 89 LEU B CA 1
ATOM 3003 C C . LEU B 2 89 ? -5.14529 98.34270 137.58605 1.000 56.56463 89 LEU B C 1
ATOM 3004 O O . LEU B 2 89 ? -5.63615 99.36516 138.09779 1.000 56.40549 89 LEU B O 1
ATOM 3009 N N . GLU B 2 90 ? -4.98309 98.21554 136.26362 1.000 60.43088 90 GLU B N 1
ATOM 3010 C CA . GLU B 2 90 ? -5.35935 99.28946 135.34279 1.000 61.25914 90 GLU B CA 1
ATOM 3011 C C . GLU B 2 90 ? -6.85176 99.58768 135.40930 1.000 63.27969 90 GLU B C 1
ATOM 3012 O O . GLU B 2 90 ? -7.26176 100.75525 135.43551 1.000 65.40052 90 GLU B O 1
ATOM 3018 N N . ASN B 2 91 ? -7.68505 98.53781 135.39989 1.000 66.75902 91 ASN B N 1
ATOM 3019 C CA . ASN B 2 91 ? -9.12964 98.73953 135.39989 1.000 67.39901 91 ASN B CA 1
ATOM 3020 C C . ASN B 2 91 ? -9.59890 99.34485 136.70898 1.000 62.94927 91 ASN B C 1
ATOM 3021 O O . ASN B 2 91 ? -10.60923 100.05741 136.73238 1.000 65.24885 91 ASN B O 1
ATOM 3026 N N . LEU B 2 92 ? -8.87394 99.08492 137.79927 1.000 58.03104 92 LEU B N 1
ATOM 3027 C CA . LEU B 2 92 ? -9.20968 99.71804 139.06644 1.000 58.64012 92 LEU B CA 1
ATOM 3028 C C . LEU B 2 92 ? -8.84670 101.19461 139.05569 1.000 65.26383 92 LEU B C 1
ATOM 3029 O O . LEU B 2 92 ? -9.58038 102.02260 139.60933 1.000 67.06021 92 LEU B O 1
ATOM 3034 N N . LEU B 2 93 ? -7.71560 101.55078 138.44163 1.000 66.32765 93 LEU B N 1
ATOM 3035 C CA . LEU B 2 93 ? -7.32796 102.95690 138.42144 1.000 63.53961 93 LEU B CA 1
ATOM 3036 C C . LEU B 2 93 ? -7.83855 103.70586 137.19430 1.000 63.53749 93 LEU B C 1
ATOM 3037 O O . LEU B 2 93 ? -7.73554 104.93550 137.15555 1.000 60.63018 93 LEU B O 1
ATOM 3042 N N . LYS B 2 94 ? -8.39589 103.00089 136.21264 1.000 63.47604 94 LYS B N 1
ATOM 3043 C CA . LYS B 2 94 ? -8.84446 103.61017 134.96359 1.000 69.36111 94 LYS B CA 1
ATOM 3044 C C . LYS B 2 94 ? -9.81015 104.76178 135.21938 1.000 70.61894 94 LYS B C 1
ATOM 3045 O O . LYS B 2 94 ? -10.82773 104.59650 135.89900 1.000 72.53586 94 LYS B O 1
ATOM 3051 N N . ASP B 2 95 ? -9.46585 105.93746 134.69331 1.000 71.71873 95 ASP B N 1
ATOM 3052 C CA . ASP B 2 95 ? -10.26847 107.16101 134.69730 1.000 75.71685 95 ASP B CA 1
ATOM 3053 C C . ASP B 2 95 ? -10.46433 107.76058 136.08551 1.000 72.40655 95 ASP B C 1
ATOM 3054 O O . ASP B 2 95 ? -11.15036 108.78279 136.20744 1.000 74.96163 95 ASP B O 1
ATOM 3059 N N . LYS B 2 96 ? -9.87125 107.19090 137.12651 1.000 70.99710 96 LYS B N 1
ATOM 3060 C CA . LYS B 2 96 ? -10.07766 107.69609 138.47402 1.000 68.07785 96 LYS B CA 1
ATOM 3061 C C . LYS B 2 96 ? -9.02652 108.74235 138.83181 1.000 63.67772 96 LYS B C 1
ATOM 3062 O O . LYS B 2 96 ? -7.96407 108.82884 138.21676 1.000 66.37259 96 LYS B O 1
ATOM 3068 N N . GLN B 2 97 ? -9.34599 109.55308 139.83465 1.000 62.75312 97 GLN B N 1
ATOM 3069 C CA . GLN B 2 97 ? -8.37818 110.47853 140.41724 1.000 60.62756 97 GLN B CA 1
ATOM 3070 C C . GLN B 2 97 ? -7.51753 109.69659 141.39635 1.000 63.62820 97 GLN B C 1
ATOM 3071 O O . GLN B 2 97 ? -7.93951 109.39952 142.51870 1.000 64.52841 97 GLN B O 1
ATOM 3077 N N . ASN B 2 98 ? -6.30248 109.36361 140.97885 1.000 57.60559 98 ASN B N 1
ATOM 3078 C CA . ASN B 2 98 ? -5.43591 108.48084 141.73941 1.000 52.93697 98 ASN B CA 1
ATOM 3079 C C . ASN B 2 98 ? -4.32452 109.27421 142.42558 1.000 49.64997 98 ASN B C 1
ATOM 3080 O O . ASN B 2 98 ? -3.80779 110.24923 141.87222 1.000 49.13946 98 ASN B O 1
ATOM 3085 N N . SER B 2 99 ? -3.98533 108.86689 143.64824 1.000 45.76826 99 SER B N 1
ATOM 3086 C CA . SER B 2 99 ? -2.96681 109.53153 144.44999 1.000 47.89926 99 SER B CA 1
ATOM 3087 C C . SER B 2 99 ? -1.57058 109.11599 143.99870 1.000 43.80977 99 SER B C 1
ATOM 3088 O O . SER B 2 99 ? -1.40530 108.10414 143.30921 1.000 43.50577 99 SER B O 1
ATOM 3091 N N . PRO B 2 100 ? -0.53934 109.86725 144.39366 1.000 44.06723 100 PRO B N 1
ATOM 3092 C CA . PRO B 2 100 ? 0.82325 109.46232 144.00019 1.000 41.63556 100 PRO B CA 1
ATOM 3093 C C . PRO B 2 100 ? 1.21322 108.05577 144.44384 1.000 39.59345 100 PRO B C 1
ATOM 3094 O O . PRO B 2 100 ? 1.90162 107.37244 143.67971 1.000 36.73857 100 PRO B O 1
ATOM 3098 N N . TYR B 2 101 ? 0.78421 107.57413 145.61853 1.000 38.25880 101 TYR B N 1
ATOM 3099 C CA . TYR B 2 101 ? 1.15031 106.20821 146.01911 1.000 44.08964 101 TYR B CA 1
ATOM 3100 C C . TYR B 2 101 ? 0.55611 105.16497 145.06392 1.000 43.32368 101 TYR B C 1
ATOM 3101 O O . TYR B 2 101 ? 1.24065 104.21039 144.62451 1.000 43.26387 101 TYR B O 1
ATOM 3110 N N . GLU B 2 102 ? -0.72817 105.33781 144.74113 1.000 42.36211 102 GLU B N 1
ATOM 3111 C CA . GLU B 2 102 ? -1.40181 104.47731 143.77669 1.000 43.90727 102 GLU B CA 1
ATOM 3112 C C . GLU B 2 102 ? -0.67832 104.48777 142.43495 1.000 43.60773 102 GLU B C 1
ATOM 3113 O O . GLU B 2 102 ? -0.42388 103.42905 141.83245 1.000 40.08877 102 GLU B O 1
ATOM 3119 N N . LEU B 2 103 ? -0.32507 105.68688 141.96042 1.000 43.20899 103 LEU B N 1
ATOM 3120 C CA . LEU B 2 103 ? 0.39727 105.80209 140.70159 1.000 38.79109 103 LEU B CA 1
ATOM 3121 C C . LEU B 2 103 ? 1.77180 105.15288 140.79863 1.000 39.33108 103 LEU B C 1
ATOM 3122 O O . LEU B 2 103 ? 2.24767 104.56982 139.82214 1.000 36.00008 103 LEU B O 1
ATOM 3127 N N . TYR B 2 104 ? 2.40775 105.21322 141.97083 1.000 37.21276 104 TYR B N 1
ATOM 3128 C CA . TYR B 2 104 ? 3.68986 104.53820 142.14977 1.000 38.13023 104 TYR B CA 1
ATOM 3129 C C . TYR B 2 104 ? 3.55675 103.07063 141.80837 1.000 41.91986 104 TYR B C 1
ATOM 3130 O O . TYR B 2 104 ? 4.33378 102.51801 141.01199 1.000 40.62785 104 TYR B O 1
ATOM 3139 N N . LEU B 2 105 ? 2.55978 102.42306 142.40784 1.000 40.64069 105 LEU B N 1
ATOM 3140 C CA . LEU B 2 105 ? 2.40318 100.98902 142.17464 1.000 38.10836 105 LEU B CA 1
ATOM 3141 C C . LEU B 2 105 ? 2.02811 100.69170 140.71615 1.000 40.09661 105 LEU B C 1
ATOM 3142 O O . LEU B 2 105 ? 2.59851 99.77940 140.09220 1.000 38.19607 105 LEU B O 1
ATOM 3147 N N . LEU B 2 106 ? 1.08423 101.45510 140.14767 1.000 37.37494 106 LEU B N 1
ATOM 3148 C CA . LEU B 2 106 ? 0.70420 101.20696 138.75618 1.000 39.12416 106 LEU B CA 1
ATOM 3149 C C . LEU B 2 106 ? 1.88406 101.40944 137.80647 1.000 42.32311 106 LEU B C 1
ATOM 3150 O O . LEU B 2 106 ? 2.08354 100.62258 136.87188 1.000 47.02033 106 LEU B O 1
ATOM 3155 N N . ALA B 2 107 ? 2.69313 102.43967 138.03678 1.000 37.87137 107 ALA B N 1
ATOM 3156 C CA . ALA B 2 107 ? 3.79596 102.70735 137.12819 1.000 39.46451 107 ALA B CA 1
ATOM 3157 C C . ALA B 2 107 ? 4.92385 101.70908 137.31807 1.000 42.29420 107 ALA B C 1
ATOM 3158 O O . ALA B 2 107 ? 5.60539 101.35615 136.34743 1.000 37.23050 107 ALA B O 1
ATOM 3160 N N . THR B 2 108 ? 5.14735 101.23926 138.54588 1.000 39.91891 108 THR B N 1
ATOM 3161 C CA . THR B 2 108 ? 6.10174 100.15180 138.69843 1.000 40.38255 108 THR B CA 1
ATOM 3162 C C . THR B 2 108 ? 5.64406 98.92962 137.92109 1.000 39.07009 108 THR B C 1
ATOM 3163 O O . THR B 2 108 ? 6.45116 98.27642 137.25357 1.000 38.75641 108 THR B O 1
ATOM 3167 N N . ALA B 2 109 ? 4.34926 98.61138 137.98306 1.000 42.73339 109 ALA B N 1
ATOM 3168 C CA . ALA B 2 109 ? 3.84744 97.46372 137.22764 1.000 45.65681 109 ALA B CA 1
ATOM 3169 C C . ALA B 2 109 ? 4.06938 97.66193 135.73042 1.000 45.22467 109 ALA B C 1
ATOM 3170 O O . ALA B 2 109 ? 4.66135 96.80499 135.05859 1.000 41.99603 109 ALA B O 1
ATOM 3172 N N . GLN B 2 110 ? 3.61943 98.80774 135.20112 1.000 41.82979 110 GLN B N 1
ATOM 3173 C CA . GLN B 2 110 ? 3.87236 99.15839 133.80515 1.000 40.14445 110 GLN B CA 1
ATOM 3174 C C . GLN B 2 110 ? 5.35223 99.01900 133.43476 1.000 43.67161 110 GLN B C 1
ATOM 3175 O O . GLN B 2 110 ? 5.68808 98.46802 132.37578 1.000 41.00354 110 GLN B O 1
ATOM 3181 N N . ALA B 2 111 ? 6.25475 99.46238 134.31381 1.000 39.78598 111 ALA B N 1
ATOM 3182 C CA . ALA B 2 111 ? 7.67438 99.38770 133.99468 1.000 36.75246 111 ALA B CA 1
ATOM 3183 C C . ALA B 2 111 ? 8.16016 97.95102 133.99207 1.000 40.32277 111 ALA B C 1
ATOM 3184 O O . ALA B 2 111 ? 9.02616 97.59074 133.18912 1.000 41.41411 111 ALA B O 1
ATOM 3186 N N . ILE B 2 112 ? 7.63498 97.12182 134.89730 1.000 41.39484 112 ILE B N 1
ATOM 3187 C CA . ILE B 2 112 ? 8.02489 95.71573 134.93630 1.000 41.39852 112 ILE B CA 1
ATOM 3188 C C . ILE B 2 112 ? 7.57515 94.99745 133.66634 1.000 38.76111 112 ILE B C 1
ATOM 3189 O O . ILE B 2 112 ? 8.25523 94.09227 133.17397 1.000 38.20766 112 ILE B O 1
ATOM 3194 N N . LEU B 2 113 ? 6.43406 95.38682 133.11291 1.000 43.77192 113 LEU B N 1
ATOM 3195 C CA . LEU B 2 113 ? 5.98654 94.78370 131.86489 1.000 48.08189 113 LEU B CA 1
ATOM 3196 C C . LEU B 2 113 ? 6.85167 95.17690 130.67058 1.000 48.97989 113 LEU B C 1
ATOM 3197 O O . LEU B 2 113 ? 6.72153 94.55653 129.60975 1.000 50.27387 113 LEU B O 1
ATOM 3202 N N . GLY B 2 114 ? 7.75217 96.15270 130.82396 1.000 42.98137 114 GLY B N 1
ATOM 3203 C CA . GLY B 2 114 ? 8.57049 96.63533 129.73136 1.000 39.44869 114 GLY B CA 1
ATOM 3204 C C . GLY B 2 114 ? 8.05189 97.89154 129.06987 1.000 40.07447 114 GLY B C 1
ATOM 3205 O O . GLY B 2 114 ? 8.64793 98.34598 128.09021 1.000 45.51407 114 GLY B O 1
ATOM 3206 N N . ASP B 2 115 ? 6.97357 98.46712 129.58559 1.000 38.47371 115 ASP B N 1
ATOM 3207 C CA . ASP B 2 115 ? 6.29212 99.58982 128.95578 1.000 41.96112 115 ASP B CA 1
ATOM 3208 C C . ASP B 2 115 ? 6.71558 100.88514 129.64712 1.000 42.55936 115 ASP B C 1
ATOM 3209 O O . ASP B 2 115 ? 5.95905 101.52640 130.38291 1.000 39.27280 115 ASP B O 1
ATOM 3214 N N . LEU B 2 116 ? 7.97043 101.26268 129.37144 1.000 42.02056 116 LEU B N 1
ATOM 3215 C CA . LEU B 2 116 ? 8.63438 102.31460 130.13051 1.000 36.53039 116 LEU B CA 1
ATOM 3216 C C . LEU B 2 116 ? 8.08679 103.70607 129.79356 1.000 41.16740 116 LEU B C 1
ATOM 3217 O O . LEU B 2 116 ? 8.01647 104.56852 130.67914 1.000 38.15643 116 LEU B O 1
ATOM 3222 N N . ASP B 2 117 ? 7.66501 103.93152 128.54335 1.000 41.20601 117 ASP B N 1
ATOM 3223 C CA . ASP B 2 117 ? 7.01868 105.19015 128.16685 1.000 36.46331 117 ASP B CA 1
ATOM 3224 C C . ASP B 2 117 ? 5.73726 105.41673 128.96192 1.000 37.78470 117 ASP B C 1
ATOM 3225 O O . ASP B 2 117 ? 5.54847 106.46650 129.59245 1.000 43.64782 117 ASP B O 1
ATOM 3230 N N . LYS B 2 118 ? 4.82089 104.45075 128.89995 1.000 39.49586 118 LYS B N 1
ATOM 3231 C CA . LYS B 2 118 ? 3.56602 104.55890 129.63469 1.000 41.72529 118 LYS B CA 1
ATOM 3232 C C . LYS B 2 118 ? 3.82722 104.72684 131.12727 1.000 39.82167 118 LYS B C 1
ATOM 3233 O O . LYS B 2 118 ? 3.12877 105.49086 131.80792 1.000 36.99997 118 LYS B O 1
ATOM 3239 N N . SER B 2 119 ? 4.84457 104.02716 131.64452 1.000 37.43813 119 SER B N 1
ATOM 3240 C CA . SER B 2 119 ? 5.18120 104.11745 133.06056 1.000 38.22744 119 SER B CA 1
ATOM 3241 C C . SER B 2 119 ? 5.59738 105.53634 133.42937 1.000 40.02308 119 SER B C 1
ATOM 3242 O O . SER B 2 119 ? 5.11513 106.10008 134.42369 1.000 35.10343 119 SER B O 1
ATOM 3245 N N . LEU B 2 120 ? 6.48617 106.13416 132.62173 1.000 34.53184 120 LEU B N 1
ATOM 3246 C CA . LEU B 2 120 ? 6.93305 107.49558 132.89592 1.000 38.08524 120 LEU B CA 1
ATOM 3247 C C . LEU B 2 120 ? 5.76973 108.47544 132.83093 1.000 38.27456 120 LEU B C 1
ATOM 3248 O O . LEU B 2 120 ? 5.69956 109.41936 133.62975 1.000 39.76487 120 LEU B O 1
ATOM 3253 N N . GLU B 2 121 ? 4.83581 108.25682 131.89870 1.000 37.08073 121 GLU B N 1
ATOM 3254 C CA . GLU B 2 121 ? 3.65861 109.12175 131.81106 1.000 38.02420 121 GLU B CA 1
ATOM 3255 C C . GLU B 2 121 ? 2.76267 108.97718 133.04100 1.000 35.39077 121 GLU B C 1
ATOM 3256 O O . GLU B 2 121 ? 2.24993 109.97385 133.56606 1.000 38.09878 121 GLU B O 1
ATOM 3262 N N . THR B 2 122 ? 2.55055 107.74487 133.50278 1.000 36.44709 122 THR B N 1
ATOM 3263 C CA . THR B 2 122 ? 1.84119 107.53039 134.76099 1.000 38.22885 122 THR B CA 1
ATOM 3264 C C . THR B 2 122 ? 2.48141 108.33406 135.88227 1.000 40.46977 122 THR B C 1
ATOM 3265 O O . THR B 2 122 ? 1.79210 109.02151 136.64194 1.000 42.12970 122 THR B O 1
ATOM 3269 N N . CYS B 2 123 ? 3.81482 108.26609 135.98910 1.000 38.30167 123 CYS B N 1
ATOM 3270 C CA . CYS B 2 123 ? 4.51788 109.02471 137.02925 1.000 40.72546 123 CYS B CA 1
ATOM 3271 C C . CYS B 2 123 ? 4.28772 110.52164 136.88851 1.000 37.85472 123 CYS B C 1
ATOM 3272 O O . CYS B 2 123 ? 3.94872 111.19857 137.86572 1.000 42.11761 123 CYS B O 1
ATOM 3275 N N . VAL B 2 124 ? 4.52767 111.06339 135.68629 1.000 40.13216 124 VAL B N 1
ATOM 3276 C CA . VAL B 2 124 ? 4.43667 112.50602 135.44755 1.000 39.04877 124 VAL B CA 1
ATOM 3277 C C . VAL B 2 124 ? 3.03488 113.01877 135.77318 1.000 45.51669 124 VAL B C 1
ATOM 3278 O O . VAL B 2 124 ? 2.86920 114.15489 136.24875 1.000 44.21398 124 VAL B O 1
ATOM 3282 N N . GLU B 2 125 ? 2.01143 112.18050 135.55325 1.000 45.84875 125 GLU B N 1
ATOM 3283 C CA . GLU B 2 125 ? 0.64569 112.50230 135.97183 1.000 49.95452 125 GLU B CA 1
ATOM 3284 C C . GLU B 2 125 ? 0.59811 113.06442 137.39771 1.000 53.45825 125 GLU B C 1
ATOM 3285 O O . GLU B 2 125 ? 0.00579 114.12358 137.64465 1.000 52.43776 125 GLU B O 1
ATOM 3291 N N . GLY B 2 126 ? 1.24490 112.38183 138.34478 1.000 51.31572 126 GLY B N 1
ATOM 3292 C CA . GLY B 2 126 ? 1.11779 112.72955 139.74538 1.000 46.48544 126 GLY B CA 1
ATOM 3293 C C . GLY B 2 126 ? 2.15725 113.63989 140.37257 1.000 49.58499 126 GLY B C 1
ATOM 3294 O O . GLY B 2 126 ? 2.21055 113.71102 141.60503 1.000 49.64420 126 GLY B O 1
ATOM 3295 N N . ILE B 2 127 ? 2.95629 114.36521 139.57873 1.000 48.41471 127 ILE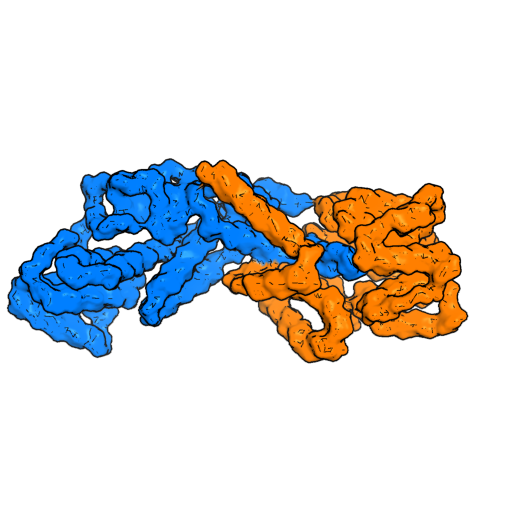 B N 1
ATOM 3296 C CA . ILE B 2 127 ? 4.06882 115.16264 140.11106 1.000 42.47627 127 ILE B CA 1
ATOM 3297 C C . ILE B 2 127 ? 3.73770 116.65203 140.20649 1.000 54.24122 127 ILE B C 1
ATOM 3298 O O . ILE B 2 127 ? 4.60345 117.44853 140.59741 1.000 58.32767 127 ILE B O 1
ATOM 3303 N N . ASP B 2 128 ? 2.51321 117.05457 139.87459 1.000 54.90534 128 ASP B N 1
ATOM 3304 C CA . ASP B 2 128 ? 2.08794 118.45201 139.99689 1.000 61.49602 128 ASP B CA 1
ATOM 3305 C C . ASP B 2 128 ? 2.58655 119.11355 141.27611 1.000 63.82835 128 ASP B C 1
ATOM 3306 O O . ASP B 2 128 ? 3.55223 119.89028 141.26637 1.000 68.44026 128 ASP B O 1
ATOM 3311 N N . ASN B 2 129 ? 1.93628 118.76286 142.38253 1.000 63.06358 129 ASN B N 1
ATOM 3312 C CA . ASN B 2 129 ? 2.06765 119.44235 143.66208 1.000 61.23608 129 ASN B CA 1
ATOM 3313 C C . ASN B 2 129 ? 3.05415 118.69971 144.56542 1.000 66.48594 129 ASN B C 1
ATOM 3314 O O . ASN B 2 129 ? 2.82797 117.53260 144.91096 1.000 62.12753 129 ASN B O 1
ATOM 3319 N N . ASP B 2 130 ? 4.13350 119.39038 144.96764 1.000 64.24888 130 ASP B N 1
ATOM 3320 C CA . ASP B 2 130 ? 5.20073 118.80492 145.77596 1.000 58.18723 130 ASP B CA 1
ATOM 3321 C C . ASP B 2 130 ? 4.87249 118.75083 147.26376 1.000 61.63067 130 ASP B C 1
ATOM 3322 O O . ASP B 2 130 ? 5.64097 118.16409 148.03807 1.000 60.21266 130 ASP B O 1
ATOM 3327 N N . GLU B 2 131 ? 3.76628 119.35721 147.68127 1.000 67.30102 131 GLU B N 1
ATOM 3328 C CA . GLU B 2 131 ? 3.30084 119.29723 149.05785 1.000 63.70683 131 GLU B CA 1
ATOM 3329 C C . GLU B 2 131 ? 2.24785 118.22148 149.26622 1.000 63.08370 131 GLU B C 1
ATOM 3330 O O . GLU B 2 131 ? 1.71240 118.10941 150.37474 1.000 64.13658 131 GLU B O 1
ATOM 3336 N N . ALA B 2 132 ? 1.92790 117.44580 148.22672 1.000 58.18537 132 ALA B N 1
ATOM 3337 C CA . ALA B 2 132 ? 0.96833 116.35447 148.32128 1.000 50.66691 132 ALA B CA 1
ATOM 3338 C C . ALA B 2 132 ? 1.67248 115.05670 148.71351 1.000 53.43064 132 ALA B C 1
ATOM 3339 O O . ALA B 2 132 ? 2.80150 114.79122 148.28892 1.000 52.90152 132 ALA B O 1
ATOM 3341 N N . GLU B 2 133 ? 0.98969 114.25557 149.53078 1.000 50.79682 133 GLU B N 1
ATOM 3342 C CA . GLU B 2 133 ? 1.55088 113.02361 150.07005 1.000 49.95568 133 GLU B CA 1
ATOM 3343 C C . GLU B 2 133 ? 1.96646 112.07192 148.95231 1.000 47.01533 133 GLU B C 1
ATOM 3344 O O . GLU B 2 133 ? 1.22616 111.87551 147.98584 1.000 46.14148 133 GLU B O 1
ATOM 3350 N N . GLY B 2 134 ? 3.16339 111.48863 149.08830 1.000 43.55385 134 GLY B N 1
ATOM 3351 C CA . GLY B 2 134 ? 3.69207 110.53391 148.13226 1.000 39.46104 134 GLY B CA 1
ATOM 3352 C C . GLY B 2 134 ? 4.33246 111.12279 146.88764 1.000 39.63727 134 GLY B C 1
ATOM 3353 O O . GLY B 2 134 ? 4.88824 110.36469 146.08160 1.000 36.49102 134 GLY B O 1
ATOM 3354 N N . THR B 2 135 ? 4.28609 112.44296 146.70172 1.000 41.01431 135 THR B N 1
ATOM 3355 C CA . THR B 2 135 ? 4.77186 113.02540 145.45414 1.000 41.82914 135 THR B CA 1
ATOM 3356 C C . THR B 2 135 ? 6.27057 112.80304 145.28311 1.000 36.94490 135 THR B C 1
ATOM 3357 O O . THR B 2 135 ? 6.71758 112.40533 144.20542 1.000 35.11726 135 THR B O 1
ATOM 3361 N N . THR B 2 136 ? 7.05735 113.04448 146.33750 1.000 32.06548 136 THR B N 1
ATOM 3362 C CA . THR B 2 136 ? 8.49842 112.80707 146.27064 1.000 36.87792 136 THR B CA 1
ATOM 3363 C C . THR B 2 136 ? 8.81169 111.36297 145.88416 1.000 37.85603 136 THR B C 1
ATOM 3364 O O . THR B 2 136 ? 9.69772 111.11462 145.05166 1.000 38.79295 136 THR B O 1
ATOM 3368 N N . GLU B 2 137 ? 8.11071 110.39775 146.49590 1.000 35.06193 137 GLU B N 1
ATOM 3369 C CA . GLU B 2 137 ? 8.25155 108.99370 146.10920 1.000 36.96784 137 GLU B CA 1
ATOM 3370 C C . GLU B 2 137 ? 8.05342 108.81617 144.60522 1.000 35.85708 137 GLU B C 1
ATOM 3371 O O . GLU B 2 137 ? 8.86635 108.17716 143.91854 1.000 35.58155 137 GLU B O 1
ATOM 3377 N N . LEU B 2 138 ? 6.97558 109.39448 144.07814 1.000 32.16584 138 LEU B N 1
ATOM 3378 C CA . LEU B 2 138 ? 6.66395 109.23710 142.66704 1.000 36.19151 138 LEU B CA 1
ATOM 3379 C C . LEU B 2 138 ? 7.70353 109.93101 141.78170 1.000 36.63858 138 LEU B C 1
ATOM 3380 O O . LEU B 2 138 ? 7.97917 109.46742 140.67015 1.000 32.00677 138 LEU B O 1
ATOM 3385 N N . LEU B 2 139 ? 8.28668 111.03585 142.25712 1.000 33.34369 139 LEU B N 1
ATOM 3386 C CA . LEU B 2 139 ? 9.35777 111.69240 141.51845 1.000 34.32745 139 LEU B CA 1
ATOM 3387 C C . LEU B 2 139 ? 10.57067 110.77878 141.40128 1.000 33.61190 139 LEU B C 1
ATOM 3388 O O . LEU B 2 139 ? 11.16725 110.64947 140.32431 1.000 32.80186 139 LEU B O 1
ATOM 3393 N N . LEU B 2 140 ? 10.96133 110.15205 142.51427 1.000 31.36141 140 LEU B N 1
ATOM 3394 C CA . LEU B 2 140 ? 12.04206 109.17149 142.45658 1.000 32.26599 140 LEU B CA 1
ATOM 3395 C C . LEU B 2 140 ? 11.73102 108.09671 141.42809 1.000 32.87803 140 LEU B C 1
ATOM 3396 O O . LEU B 2 140 ? 12.58872 107.72899 140.61687 1.000 35.52940 140 LEU B O 1
ATOM 3401 N N . LEU B 2 141 ? 10.49948 107.57859 141.45142 1.000 35.17674 141 LEU B N 1
ATOM 3402 C CA . LEU B 2 141 ? 10.13558 106.53283 140.50018 1.000 35.30346 141 LEU B CA 1
ATOM 3403 C C . LEU B 2 141 ? 10.21597 107.04756 139.06384 1.000 35.92485 141 LEU B C 1
ATOM 3404 O O . LEU B 2 141 ? 10.71052 106.34372 138.17340 1.000 31.26246 141 LEU B O 1
ATOM 3409 N N . ALA B 2 142 ? 9.73488 108.27381 138.82050 1.000 35.05102 142 ALA B N 1
ATOM 3410 C CA . ALA B 2 142 ? 9.86583 108.88010 137.49776 1.000 31.85376 142 ALA B CA 1
ATOM 3411 C C . ALA B 2 142 ? 11.30953 108.86884 137.04349 1.000 32.12021 142 ALA B C 1
ATOM 3412 O O . ALA B 2 142 ? 11.61269 108.48018 135.91395 1.000 34.40964 142 ALA B O 1
ATOM 3414 N N . ILE B 2 143 ? 12.21703 109.28360 137.92801 1.000 30.64709 143 ILE B N 1
ATOM 3415 C CA . ILE B 2 143 ? 13.63703 109.27747 137.59639 1.000 31.81407 143 ILE B CA 1
ATOM 3416 C C . ILE B 2 143 ? 14.08716 107.86902 137.21527 1.000 31.35550 143 ILE B C 1
ATOM 3417 O O . ILE B 2 143 ? 14.72842 107.66025 136.17768 1.000 30.01760 143 ILE B O 1
ATOM 3422 N N . GLU B 2 144 ? 13.77234 106.88677 138.06189 1.000 30.77115 144 GLU B N 1
ATOM 3423 C CA . GLU B 2 144 ? 14.25709 105.52568 137.82043 1.000 34.66443 144 GLU B CA 1
ATOM 3424 C C . GLU B 2 144 ? 13.73518 104.99588 136.49492 1.000 36.35337 144 GLU B C 1
ATOM 3425 O O . GLU B 2 144 ? 14.47161 104.37813 135.71786 1.000 34.66474 144 GLU B O 1
ATOM 3431 N N . VAL B 2 145 ? 12.45947 105.25165 136.22693 1.000 35.87814 145 VAL B N 1
ATOM 3432 C CA . VAL B 2 145 ? 11.78280 104.72779 135.05655 1.000 35.37626 145 VAL B CA 1
ATOM 3433 C C . VAL B 2 145 ? 12.30990 105.39889 133.80139 1.000 34.45343 145 VAL B C 1
ATOM 3434 O O . VAL B 2 145 ? 12.47892 104.75627 132.75983 1.000 35.61046 145 VAL B O 1
ATOM 3438 N N . ALA B 2 146 ? 12.63393 106.68727 133.89011 1.000 34.16570 146 ALA B N 1
ATOM 3439 C CA . ALA B 2 146 ? 13.26647 107.34938 132.75696 1.000 33.18407 146 ALA B CA 1
ATOM 3440 C C . ALA B 2 146 ? 14.66952 106.80364 132.51319 1.000 35.86714 146 ALA B C 1
ATOM 3441 O O . ALA B 2 146 ? 15.05477 106.57474 131.36037 1.000 39.94818 146 ALA B O 1
ATOM 3443 N N . LEU B 2 147 ? 15.45308 106.58664 133.57878 1.000 34.20160 147 LEU B N 1
ATOM 3444 C CA . LEU B 2 147 ? 16.80545 106.06265 133.38642 1.000 34.76785 147 LEU B CA 1
ATOM 3445 C C . LEU B 2 147 ? 16.77199 104.65068 132.79733 1.000 36.48541 147 LEU B C 1
ATOM 3446 O O . LEU B 2 147 ? 17.55865 104.33310 131.89989 1.000 34.23951 147 LEU B O 1
ATOM 3451 N N . LEU B 2 148 ? 15.82795 103.81300 133.24335 1.000 33.87015 148 LEU B N 1
ATOM 3452 C CA . LEU B 2 148 ? 15.66973 102.48103 132.65914 1.000 37.82634 148 LEU B CA 1
ATOM 3453 C C . LEU B 2 148 ? 15.47425 102.53228 131.15023 1.000 38.08177 148 LEU B C 1
ATOM 3454 O O . LEU B 2 148 ? 15.96226 101.65553 130.43153 1.000 40.15045 148 LEU B O 1
ATOM 3459 N N . ASN B 2 149 ? 14.75661 103.53833 130.65302 1.000 37.60744 149 ASN B N 1
ATOM 3460 C CA . ASN B 2 149 ? 14.46780 103.67717 129.23019 1.000 38.03565 149 ASN B CA 1
ATOM 3461 C C . ASN B 2 149 ? 15.57191 104.41316 128.48383 1.000 40.29469 149 ASN B C 1
ATOM 3462 O O . ASN B 2 149 ? 15.35856 104.82806 127.33768 1.000 41.34290 149 ASN B O 1
ATOM 3467 N N . ASN B 2 150 ? 16.73377 104.59346 129.12430 1.000 42.29797 150 ASN B N 1
ATOM 3468 C CA . ASN B 2 150 ? 17.89982 105.28473 128.56248 1.000 44.41731 150 ASN B CA 1
ATOM 3469 C C . ASN B 2 150 ? 17.57838 106.72701 128.17331 1.000 42.58460 150 ASN B C 1
ATOM 3470 O O . ASN B 2 150 ? 18.23198 107.31328 127.30435 1.000 48.94354 150 ASN B O 1
ATOM 3475 N N . ASN B 2 151 ? 16.59089 107.31376 128.84087 1.000 40.64173 151 ASN B N 1
ATOM 3476 C CA . ASN B 2 151 ? 16.19480 108.70248 128.61577 1.000 37.81715 151 ASN B CA 1
ATOM 3477 C C . ASN B 2 151 ? 16.76010 109.57837 129.73969 1.000 38.04765 151 ASN B C 1
ATOM 3478 O O . ASN B 2 151 ? 16.05578 110.12323 130.58933 1.000 36.04486 151 ASN B O 1
ATOM 3483 N N . VAL B 2 152 ? 18.08498 109.71581 129.70846 1.000 41.00475 152 VAL B N 1
ATOM 3484 C CA . VAL B 2 152 ? 18.82651 110.37489 130.78215 1.000 35.68714 152 VAL B CA 1
ATOM 3485 C C . VAL B 2 152 ? 18.59207 111.88592 130.79120 1.000 39.30216 152 VAL B C 1
ATOM 3486 O O . VAL B 2 152 ? 18.51498 112.51215 131.86219 1.000 41.43997 152 VAL B O 1
ATOM 3490 N N . SER B 2 153 ? 18.49176 112.50747 129.61420 1.000 35.58949 153 SER B N 1
ATOM 3491 C CA . SER B 2 153 ? 18.21887 113.93885 129.59250 1.000 37.13840 153 SER B CA 1
ATOM 3492 C C . SER B 2 153 ? 16.86930 114.24491 130.24775 1.000 34.06244 153 SER B C 1
ATOM 3493 O O . SER B 2 153 ? 16.76927 115.15229 131.07721 1.000 34.13159 153 SER B O 1
ATOM 3496 N N . THR B 2 154 ? 15.82418 113.47905 129.90950 1.000 36.62446 154 THR B N 1
ATOM 3497 C CA . THR B 2 154 ? 14.52525 113.68398 130.55173 1.000 35.47748 154 THR B CA 1
ATOM 3498 C C . THR B 2 154 ? 14.61141 113.47887 132.06057 1.000 35.79659 154 THR B C 1
ATOM 3499 O O . THR B 2 154 ? 14.03637 114.25912 132.82365 1.000 34.25161 154 THR B O 1
ATOM 3503 N N . ALA B 2 155 ? 15.32196 112.43729 132.51106 1.000 33.68055 155 ALA B N 1
ATOM 3504 C CA . ALA B 2 155 ? 15.47477 112.20667 133.94907 1.000 36.98213 155 ALA B CA 1
ATOM 3505 C C . ALA B 2 155 ? 16.08518 113.42866 134.64661 1.000 37.09843 155 ALA B C 1
ATOM 3506 O O . ALA B 2 155 ? 15.55534 113.91353 135.66181 1.000 30.70902 155 ALA B O 1
ATOM 3508 N N . SER B 2 156 ? 17.20066 113.93858 134.10121 1.000 35.62802 156 SER B N 1
ATOM 3509 C CA . SER B 2 156 ? 17.84285 115.14162 134.63528 1.000 33.07417 156 SER B CA 1
ATOM 3510 C C . SER B 2 156 ? 16.89736 116.33088 134.65093 1.000 34.75532 156 SER B C 1
ATOM 3511 O O . SER B 2 156 ? 16.86529 117.09373 135.61861 1.000 37.48171 156 SER B O 1
ATOM 3514 N N . THR B 2 157 ? 16.19066 116.55910 133.54521 1.000 35.09447 157 THR B N 1
ATOM 3515 C CA . THR B 2 157 ? 15.27586 117.69331 133.46744 1.000 36.89800 157 THR B CA 1
ATOM 3516 C C . THR B 2 157 ? 14.16208 117.58096 134.50580 1.000 34.69944 157 THR B C 1
ATOM 3517 O O . THR B 2 157 ? 13.82561 118.55777 135.18199 1.000 29.43831 157 THR B O 1
ATOM 3521 N N . ILE B 2 158 ? 13.56385 116.39631 134.62597 1.000 34.84940 158 ILE B N 1
ATOM 3522 C CA . ILE B 2 158 ? 12.51082 116.18605 135.61567 1.000 35.39347 158 ILE B CA 1
ATOM 3523 C C . ILE B 2 158 ? 13.02947 116.51106 137.00858 1.000 31.49185 158 ILE B C 1
ATOM 3524 O O . ILE B 2 158 ? 12.41901 117.28650 137.75275 1.000 35.22129 158 ILE B O 1
ATOM 3529 N N . PHE B 2 159 ? 14.18772 115.95012 137.35894 1.000 33.83851 159 PHE B N 1
ATOM 3530 C CA . PHE B 2 159 ? 14.76894 116.16070 138.68008 1.000 34.72411 159 PHE B CA 1
ATOM 3531 C C . PHE B 2 159 ? 15.12017 117.62782 138.92218 1.000 35.38998 159 PHE B C 1
ATOM 3532 O O . PHE B 2 159 ? 14.82503 118.18336 139.99114 1.000 31.41331 159 PHE B O 1
ATOM 3540 N N . ASP B 2 160 ? 15.81173 118.24825 137.96290 1.000 36.42614 160 ASP B N 1
ATOM 3541 C CA . ASP B 2 160 ? 16.23392 119.64183 138.10028 1.000 37.19278 160 ASP B CA 1
ATOM 3542 C C . ASP B 2 160 ? 15.03061 120.56424 138.23886 1.000 35.36541 160 ASP B C 1
ATOM 3543 O O . ASP B 2 160 ? 15.01162 121.45291 139.10064 1.000 35.11197 160 ASP B O 1
ATOM 3548 N N . ASN B 2 161 ? 14.01149 120.37354 137.39892 1.000 30.08157 161 ASN B N 1
ATOM 3549 C CA . ASN B 2 161 ? 12.85653 121.26076 137.47168 1.000 34.88597 161 ASN B CA 1
ATOM 3550 C C . ASN B 2 161 ? 12.09588 121.07208 138.77327 1.000 36.02889 161 ASN B C 1
ATOM 3551 O O . ASN B 2 161 ? 11.64375 122.04924 139.37628 1.000 38.72648 161 ASN B O 1
ATOM 3556 N N . TYR B 2 162 ? 11.94598 119.82535 139.22580 1.000 36.04656 162 TYR B N 1
ATOM 3557 C CA . TYR B 2 162 ? 11.21255 119.59041 140.45743 1.000 37.74630 162 TYR B CA 1
ATOM 3558 C C . TYR B 2 162 ? 11.94774 120.18934 141.64580 1.000 38.39489 162 TYR B C 1
ATOM 3559 O O . TYR B 2 162 ? 11.35000 120.89551 142.46382 1.000 43.68784 162 TYR B O 1
ATOM 3568 N N . THR B 2 163 ? 13.25533 119.94576 141.73530 1.000 37.37385 163 THR B N 1
ATOM 3569 C CA . THR B 2 163 ? 14.01041 120.33238 142.92006 1.000 45.13024 163 THR B CA 1
ATOM 3570 C C . THR B 2 163 ? 14.31148 121.82825 142.95518 1.000 43.51204 163 THR B C 1
ATOM 3571 O O . THR B 2 163 ? 14.25760 122.44212 144.02780 1.000 48.63464 163 THR B O 1
ATOM 3575 N N . ASN B 2 164 ? 14.62015 122.43974 141.80908 1.000 39.89664 164 ASN B N 1
ATOM 3576 C CA . ASN B 2 164 ? 14.78457 123.89201 141.79065 1.000 45.82756 164 ASN B CA 1
ATOM 3577 C C . ASN B 2 164 ? 13.48781 124.60467 142.15934 1.000 45.55734 164 ASN B C 1
ATOM 3578 O O . ASN B 2 164 ? 13.51231 125.66036 142.79721 1.000 50.25934 164 ASN B O 1
ATOM 3583 N N . ALA B 2 165 ? 12.34660 124.04049 141.76829 1.000 45.60916 165 ALA B N 1
ATOM 3584 C CA . ALA B 2 165 ? 11.03687 124.60664 142.08293 1.000 53.58066 165 ALA B CA 1
ATOM 3585 C C . ALA B 2 165 ? 10.70838 124.59527 143.57836 1.000 57.41212 165 ALA B C 1
ATOM 3586 O O . ALA B 2 165 ? 9.63106 125.05569 143.97078 1.000 55.25385 165 ALA B O 1
ATOM 3588 N N . ILE B 2 166 ? 11.60672 124.05695 144.41196 1.000 59.18778 166 ILE B N 1
ATOM 3589 C CA . ILE B 2 166 ? 11.43749 124.04870 145.87309 1.000 61.37093 166 ILE B CA 1
ATOM 3590 C C . ILE B 2 166 ? 12.35273 125.11939 146.49586 1.000 69.91131 166 ILE B C 1
ATOM 3591 O O . ILE B 2 166 ? 12.41399 125.30898 147.72157 1.000 74.56313 166 ILE B O 1
ATOM 3596 N N . VAL B 2 170 ? 11.91189 121.49084 151.74558 1.000 71.93392 170 VAL B N 1
ATOM 3597 C CA . VAL B 2 170 ? 12.16952 120.05451 151.60014 1.000 68.33876 170 VAL B CA 1
ATOM 3598 C C . VAL B 2 170 ? 12.10928 119.35966 152.95678 1.000 63.37050 170 VAL B C 1
ATOM 3599 O O . VAL B 2 170 ? 13.01543 119.53309 153.77453 1.000 57.65404 170 VAL B O 1
ATOM 3603 N N . SER B 2 171 ? 11.07078 118.55256 153.17937 1.000 63.37789 171 SER B N 1
ATOM 3604 C CA . SER B 2 171 ? 10.89074 117.88827 154.46836 1.000 60.27220 171 SER B CA 1
ATOM 3605 C C . SER B 2 171 ? 12.07452 116.98530 154.80776 1.000 60.06568 171 SER B C 1
ATOM 3606 O O . SER B 2 171 ? 12.74970 116.44058 153.92893 1.000 58.09398 171 SER B O 1
ATOM 3609 N N . GLY B 2 172 ? 12.30932 116.81724 156.11141 1.000 59.37080 172 GLY B N 1
ATOM 3610 C CA . GLY B 2 172 ? 13.47847 116.08301 156.55600 1.000 54.19117 172 GLY B CA 1
ATOM 3611 C C . GLY B 2 172 ? 13.55686 114.67470 156.00470 1.000 60.84674 172 GLY B C 1
ATOM 3612 O O . GLY B 2 172 ? 14.65134 114.17205 155.72733 1.000 64.27620 172 GLY B O 1
ATOM 3613 N N . ASP B 2 173 ? 12.40816 114.02305 155.81636 1.000 59.48092 173 ASP B N 1
ATOM 3614 C CA . ASP B 2 173 ? 12.40538 112.62623 155.40283 1.000 55.92778 173 ASP B CA 1
ATOM 3615 C C . ASP B 2 173 ? 12.39558 112.44014 153.89098 1.000 57.60290 173 ASP B C 1
ATOM 3616 O O . ASP B 2 173 ? 12.87606 111.40185 153.41017 1.000 58.04145 173 ASP B O 1
ATOM 3621 N N . ASN B 2 174 ? 11.89148 113.41834 153.13046 1.000 52.83093 174 ASN B N 1
ATOM 3622 C CA . ASN B 2 174 ? 11.97138 113.35714 151.67409 1.000 51.17833 174 ASN B CA 1
ATOM 3623 C C . ASN B 2 174 ? 13.36984 113.67818 151.15369 1.000 50.86222 174 ASN B C 1
ATOM 3624 O O . ASN B 2 174 ? 13.67919 113.37975 149.98674 1.000 51.21450 174 ASN B O 1
ATOM 3629 N N . GLU B 2 175 ? 14.20053 114.30295 151.99049 1.000 51.43384 175 GLU B N 1
ATOM 3630 C CA . GLU B 2 175 ? 15.56656 114.63666 151.61427 1.000 51.40724 175 GLU B CA 1
ATOM 3631 C C . GLU B 2 175 ? 16.31226 113.40922 151.09001 1.000 48.51800 175 GLU B C 1
ATOM 3632 O O . GLU B 2 175 ? 16.94468 113.45265 150.02343 1.000 43.28014 175 GLU B O 1
ATOM 3638 N N . MET B 2 176 ? 16.23145 112.29825 151.82810 1.000 41.66541 176 MET B N 1
ATOM 3639 C CA . MET B 2 176 ? 16.91040 111.07776 151.41213 1.000 41.47587 176 MET B CA 1
ATOM 3640 C C . MET B 2 176 ? 16.36938 110.56244 150.08868 1.000 38.00666 176 MET B C 1
ATOM 3641 O O . MET B 2 176 ? 17.13259 110.04706 149.27155 1.000 38.37490 176 MET B O 1
ATOM 3646 N N . ILE B 2 177 ? 15.05925 110.69883 149.84947 1.000 39.16972 177 ILE B N 1
ATOM 3647 C CA . ILE B 2 177 ? 14.48053 110.21359 148.59614 1.000 36.49968 177 ILE B CA 1
ATOM 3648 C C . ILE B 2 177 ? 15.06321 110.98356 147.41472 1.000 37.58614 177 ILE B C 1
ATOM 3649 O O . ILE B 2 177 ? 15.48578 110.39424 146.40813 1.000 35.86414 177 ILE B O 1
ATOM 3654 N N . LEU B 2 178 ? 15.09445 112.31650 147.52630 1.000 35.82596 178 LEU B N 1
ATOM 3655 C CA . LEU B 2 178 ? 15.65706 113.13575 146.45581 1.000 39.00571 178 LEU B CA 1
ATOM 3656 C C . LEU B 2 178 ? 17.14751 112.84750 146.25544 1.000 37.89027 178 LEU B C 1
ATOM 3657 O O . LEU B 2 178 ? 17.63264 112.81551 145.11576 1.000 34.54377 178 LEU B O 1
ATOM 3662 N N . ASN B 2 179 ? 17.88115 112.59078 147.34559 1.000 36.99554 179 ASN B N 1
ATOM 3663 C CA . ASN B 2 179 ? 19.28457 112.20289 147.19960 1.000 38.77415 179 ASN B CA 1
ATOM 3664 C C . ASN B 2 179 ? 19.41321 110.87024 146.47232 1.000 37.95139 179 ASN B C 1
ATOM 3665 O O . ASN B 2 179 ? 20.32154 110.68493 145.65662 1.000 36.51409 179 ASN B O 1
ATOM 3670 N N . LEU B 2 180 ? 18.52981 109.92044 146.78201 1.000 36.81716 180 LEU B N 1
ATOM 3671 C CA . LEU B 2 180 ? 18.55140 108.62819 146.11040 1.000 37.60462 180 LEU B CA 1
ATOM 3672 C C . LEU B 2 180 ? 18.32635 108.79613 144.60959 1.000 38.27074 180 LEU B C 1
ATOM 3673 O O . LEU B 2 180 ? 19.06751 108.23396 143.78587 1.000 35.05855 180 LEU B O 1
ATOM 3678 N N . ALA B 2 181 ? 17.29633 109.57117 144.24250 1.000 33.06425 181 ALA B N 1
ATOM 3679 C CA . ALA B 2 181 ? 17.01913 109.83737 142.82984 1.000 37.74698 181 ALA B CA 1
ATOM 3680 C C . ALA B 2 181 ? 18.23106 110.46379 142.14844 1.000 34.67155 181 ALA B C 1
ATOM 3681 O O . ALA B 2 181 ? 18.66312 110.02701 141.06997 1.000 30.65222 181 ALA B O 1
ATOM 3683 N N . GLU B 2 182 ? 18.77678 111.51044 142.76886 1.000 38.74356 182 GLU B N 1
ATOM 3684 C CA . GLU B 2 182 ? 19.93767 112.18115 142.21125 1.000 35.75447 182 GLU B CA 1
ATOM 3685 C C . GLU B 2 182 ? 21.09202 111.21921 142.02617 1.000 34.46062 182 GLU B C 1
ATOM 3686 O O . GLU B 2 182 ? 21.79606 111.27878 141.00850 1.000 34.37335 182 GLU B O 1
ATOM 3692 N N . SER B 2 183 ? 21.29517 110.32131 142.99656 1.000 32.45346 183 SER B N 1
ATOM 3693 C CA . SER B 2 183 ? 22.40111 109.37971 142.91899 1.000 34.78693 183 SER B CA 1
ATOM 3694 C C . SER B 2 183 ? 22.21807 108.39623 141.76170 1.000 37.95115 183 SER B C 1
ATOM 3695 O O . SER B 2 183 ? 23.19875 108.02724 141.10066 1.000 33.96332 183 SER B O 1
ATOM 3698 N N . TYR B 2 184 ? 20.97536 107.95562 141.49967 1.000 33.83096 184 TYR B N 1
ATOM 3699 C CA . TYR B 2 184 ? 20.73604 107.16069 140.29098 1.000 35.36558 184 TYR B CA 1
ATOM 3700 C C . TYR B 2 184 ? 21.09264 107.94940 139.02067 1.000 36.20030 184 TYR B C 1
ATOM 3701 O O . TYR B 2 184 ? 21.65778 107.39677 138.06096 1.000 33.00072 184 TYR B O 1
ATOM 3710 N N . ILE B 2 185 ? 20.75476 109.24016 138.98391 1.000 34.21149 185 ILE B N 1
ATOM 3711 C CA . ILE B 2 185 ? 21.13019 110.03688 137.81368 1.000 31.75461 185 ILE B CA 1
ATOM 3712 C C . ILE B 2 185 ? 22.64753 110.08607 137.66561 1.000 32.45813 185 ILE B C 1
ATOM 3713 O O . ILE B 2 185 ? 23.18365 109.95531 136.56138 1.000 33.65277 185 ILE B O 1
ATOM 3718 N N . LYS B 2 186 ? 23.35767 110.29579 138.77307 1.000 34.80351 186 LYS B N 1
ATOM 3719 C CA . LYS B 2 186 ? 24.80422 110.48204 138.70326 1.000 37.69953 186 LYS B CA 1
ATOM 3720 C C . LYS B 2 186 ? 25.50176 109.17940 138.35589 1.000 39.61752 186 LYS B C 1
ATOM 3721 O O . LYS B 2 186 ? 26.56380 109.18846 137.71977 1.000 38.80623 186 LYS B O 1
ATOM 3727 N N . PHE B 2 187 ? 24.90179 108.05991 138.75800 1.000 34.99668 187 PHE B N 1
ATOM 3728 C CA . PHE B 2 187 ? 25.36461 106.75111 138.33639 1.000 37.03440 187 PHE B CA 1
ATOM 3729 C C . PHE B 2 187 ? 25.21672 106.59293 136.82825 1.000 40.86296 187 PHE B C 1
ATOM 3730 O O . PHE B 2 187 ? 26.15168 106.15384 136.14140 1.000 38.70210 187 PHE B O 1
ATOM 3738 N N . ALA B 2 188 ? 24.04961 106.96419 136.28984 1.000 33.04968 188 ALA B N 1
ATOM 3739 C CA . ALA B 2 188 ? 23.83087 106.77304 134.86323 1.000 36.75666 188 ALA B CA 1
ATOM 3740 C C . ALA B 2 188 ? 24.67777 107.71453 134.01343 1.000 39.68680 188 ALA B C 1
ATOM 3741 O O . ALA B 2 188 ? 24.88422 107.43937 132.82618 1.000 43.12369 188 ALA B O 1
ATOM 3743 N N . THR B 2 189 ? 25.17791 108.80674 134.58595 1.000 41.40840 189 THR B N 1
ATOM 3744 C CA . THR B 2 189 ? 25.89233 109.83188 133.83187 1.000 37.58846 189 THR B CA 1
ATOM 3745 C C . THR B 2 189 ? 27.37555 109.88467 134.16411 1.000 37.46281 189 THR B C 1
ATOM 3746 O O . THR B 2 189 ? 28.07017 110.77113 133.66197 1.000 39.23059 189 THR B O 1
ATOM 3750 N N . ASN B 2 190 ? 27.87020 108.96755 134.99584 1.000 36.20919 190 ASN B N 1
ATOM 3751 C CA . ASN B 2 190 ? 29.24934 108.99829 135.48931 1.000 40.83847 190 ASN B CA 1
ATOM 3752 C C . ASN B 2 190 ? 29.61146 110.37995 136.02076 1.000 40.47242 190 ASN B C 1
ATOM 3753 O O . ASN B 2 190 ? 30.67824 110.91690 135.73460 1.000 46.46437 190 ASN B O 1
ATOM 3758 N N . LYS B 2 191 ? 28.70591 110.98497 136.77495 1.000 40.32396 191 LYS B N 1
ATOM 3759 C CA . LYS B 2 191 ? 28.92137 112.34377 137.25072 1.000 42.44404 191 LYS B CA 1
ATOM 3760 C C . LYS B 2 191 ? 29.51605 112.27368 138.64294 1.000 38.40470 191 LYS B C 1
ATOM 3761 O O . LYS B 2 191 ? 28.87918 111.75609 139.56309 1.000 39.58669 191 LYS B O 1
ATOM 3767 N N . GLU B 2 192 ? 30.73497 112.78871 138.78622 1.000 38.87472 192 GLU B N 1
ATOM 3768 C CA . GLU B 2 192 ? 31.44614 112.78947 140.06170 1.000 42.48149 192 GLU B CA 1
ATOM 3769 C C . GLU B 2 192 ? 31.46059 111.39186 140.67492 1.000 43.66372 192 GLU B C 1
ATOM 3770 O O . GLU B 2 192 ? 31.32184 111.21418 141.89031 1.000 43.24622 192 GLU B O 1
ATOM 3776 N N . THR B 2 193 ? 31.62681 110.39305 139.79561 1.000 40.64698 193 THR B N 1
ATOM 3777 C CA . THR B 2 193 ? 31.79223 109.00408 140.20798 1.000 40.32496 193 THR B CA 1
ATOM 3778 C C . THR B 2 193 ? 32.82761 108.84708 141.32116 1.000 45.99689 193 THR B C 1
ATOM 3779 O O . THR B 2 193 ? 32.60358 108.09829 142.27843 1.000 51.12387 193 THR B O 1
ATOM 3783 N N . ALA B 2 194 ? 33.97035 109.53867 141.21510 1.000 44.76495 194 ALA B N 1
ATOM 3784 C CA . ALA B 2 194 ? 35.05690 109.39195 142.18209 1.000 50.08996 194 ALA B CA 1
ATOM 3785 C C . ALA B 2 194 ? 34.99144 110.37008 143.35297 1.000 48.55294 194 ALA B C 1
ATOM 3786 O O . ALA B 2 194 ? 35.74874 110.20732 144.31181 1.000 50.76430 194 ALA B O 1
ATOM 3788 N N . THR B 2 195 ? 34.11285 111.37781 143.31463 1.000 52.31130 195 THR B N 1
ATOM 3789 C CA 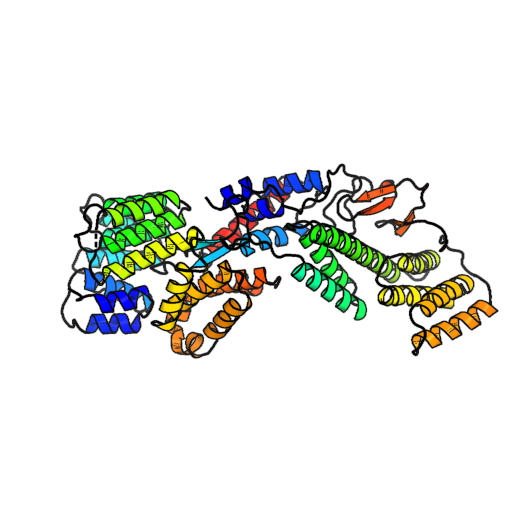. THR B 2 195 ? 34.03796 112.35459 144.39292 1.000 49.23136 195 THR B CA 1
ATOM 3790 C C . THR B 2 195 ? 32.67671 112.22923 145.05303 1.000 48.44004 195 THR B C 1
ATOM 3791 O O . THR B 2 195 ? 32.45646 111.27481 145.82759 1.000 49.41035 195 THR B O 1
ATOM 3795 N N . SER B 2 196 ? 31.72314 113.12393 144.77666 1.000 42.98367 196 SER B N 1
ATOM 3796 C CA . SER B 2 196 ? 30.52106 113.23739 145.59850 1.000 45.49359 196 SER B CA 1
ATOM 3797 C C . SER B 2 196 ? 29.66722 111.96044 145.56367 1.000 48.52175 196 SER B C 1
ATOM 3798 O O . SER B 2 196 ? 29.17660 111.50757 146.60615 1.000 49.33694 196 SER B O 1
ATOM 3801 N N . ASN B 2 197 ? 29.50498 111.34399 144.38983 1.000 43.75025 197 ASN B N 1
ATOM 3802 C CA . ASN B 2 197 ? 28.66328 110.15140 144.30400 1.000 46.76958 197 ASN B CA 1
ATOM 3803 C C . ASN B 2 197 ? 29.24827 108.99811 145.11341 1.000 45.71399 197 ASN B C 1
ATOM 3804 O O . ASN B 2 197 ? 28.53302 108.31927 145.87075 1.000 48.72478 197 ASN B O 1
ATOM 3809 N N . PHE B 2 198 ? 30.55053 108.75078 144.95216 1.000 47.84202 198 PHE B N 1
ATOM 3810 C CA . PHE B 2 198 ? 31.19334 107.68633 145.71305 1.000 48.21369 198 PHE B CA 1
ATOM 3811 C C . PHE B 2 198 ? 31.07226 107.93629 147.21335 1.000 47.96600 198 PHE B C 1
ATOM 3812 O O . PHE B 2 198 ? 30.78003 107.01303 147.98072 1.000 48.14872 198 PHE B O 1
ATOM 3820 N N . TYR B 2 199 ? 31.31852 109.17899 147.65059 1.000 51.21621 199 TYR B N 1
ATOM 3821 C CA . TYR B 2 199 ? 31.17863 109.51793 149.06696 1.000 51.69394 199 TYR B CA 1
ATOM 3822 C C . TYR B 2 199 ? 29.77609 109.20545 149.56918 1.000 47.39296 199 TYR B C 1
ATOM 3823 O O . TYR B 2 199 ? 29.60865 108.65398 150.66506 1.000 44.53696 199 TYR B O 1
ATOM 3832 N N . TYR B 2 200 ? 28.75588 109.55268 148.77765 1.000 48.61681 200 TYR B N 1
ATOM 3833 C CA . TYR B 2 200 ? 27.37738 109.23579 149.15115 1.000 47.16928 200 TYR B CA 1
ATOM 3834 C C . TYR B 2 200 ? 27.20512 107.73627 149.38458 1.000 44.64544 200 TYR B C 1
ATOM 3835 O O . TYR B 2 200 ? 26.74521 107.30093 150.45440 1.000 47.00752 200 TYR B O 1
ATOM 3844 N N . TYR B 2 201 ? 27.62344 106.92606 148.40662 1.000 47.29609 201 TYR B N 1
ATOM 3845 C CA . TYR B 2 201 ? 27.39775 105.48319 148.51326 1.000 48.80784 201 TYR B CA 1
ATOM 3846 C C . TYR B 2 201 ? 28.18910 104.87175 149.66933 1.000 49.92667 201 TYR B C 1
ATOM 3847 O O . TYR B 2 201 ? 27.68214 103.99345 150.38303 1.000 49.84161 201 TYR B O 1
ATOM 3856 N N . GLU B 2 202 ? 29.41814 105.35096 149.89348 1.000 49.31743 202 GLU B N 1
ATOM 3857 C CA . GLU B 2 202 ? 30.27958 104.77208 150.92271 1.000 51.76421 202 GLU B CA 1
ATOM 3858 C C . GLU B 2 202 ? 29.79607 105.13991 152.31734 1.000 49.82295 202 GLU B C 1
ATOM 3859 O O . GLU B 2 202 ? 29.73633 104.28587 153.21147 1.000 51.05625 202 GLU B O 1
ATOM 3865 N N . GLU B 2 203 ? 29.48710 106.42084 152.52629 1.000 49.09459 203 GLU B N 1
ATOM 3866 C CA . GLU B 2 203 ? 28.83625 106.85415 153.75092 1.000 47.30604 203 GLU B CA 1
ATOM 3867 C C . GLU B 2 203 ? 27.62171 105.98772 154.06020 1.000 51.57733 203 GLU B C 1
ATOM 3868 O O . GLU B 2 203 ? 27.45843 105.52358 155.19202 1.000 53.11129 203 GLU B O 1
ATOM 3874 N N . LEU B 2 204 ? 26.74436 105.76272 153.07017 1.000 46.70349 204 LEU B N 1
ATOM 3875 C CA . LEU B 2 204 ? 25.56653 104.94129 153.35291 1.000 48.26847 204 LEU B CA 1
ATOM 3876 C C . LEU B 2 204 ? 25.95686 103.50921 153.69727 1.000 50.05401 204 LEU B C 1
ATOM 3877 O O . LEU B 2 204 ? 25.30627 102.86946 154.53107 1.000 50.56904 204 LEU B O 1
ATOM 3882 N N . SER B 2 205 ? 26.99242 102.97430 153.04218 1.000 46.35174 205 SER B N 1
ATOM 3883 C CA . SER B 2 205 ? 27.40829 101.60873 153.34699 1.000 50.61627 205 SER B CA 1
ATOM 3884 C C . SER B 2 205 ? 27.97473 101.50781 154.75518 1.000 54.35902 205 SER B C 1
ATOM 3885 O O . SER B 2 205 ? 27.88777 100.44891 155.38753 1.000 52.25776 205 SER B O 1
ATOM 3888 N N . GLN B 2 206 ? 28.56292 102.59882 155.25138 1.000 56.52613 206 GLN B N 1
ATOM 3889 C CA . GLN B 2 206 ? 29.13180 102.61347 156.59618 1.000 58.01891 206 GLN B CA 1
ATOM 3890 C C . GLN B 2 206 ? 28.06615 102.84144 157.66458 1.000 56.07596 206 GLN B C 1
ATOM 3891 O O . GLN B 2 206 ? 28.05553 102.15172 158.69250 1.000 58.30082 206 GLN B O 1
ATOM 3897 N N . THR B 2 207 ? 27.15918 103.79260 157.43664 1.000 52.86736 207 THR B N 1
ATOM 3898 C CA . THR B 2 207 ? 26.14808 104.10718 158.43576 1.000 51.73953 207 THR B CA 1
ATOM 3899 C C . THR B 2 207 ? 25.03988 103.06433 158.44533 1.000 56.39888 207 THR B C 1
ATOM 3900 O O . THR B 2 207 ? 24.53912 102.69973 159.51509 1.000 60.81493 207 THR B O 1
ATOM 3904 N N . PHE B 2 208 ? 24.65160 102.56557 157.27224 1.000 51.66537 208 PHE B N 1
ATOM 3905 C CA . PHE B 2 208 ? 23.56345 101.59796 157.14154 1.000 49.60563 208 PHE B CA 1
ATOM 3906 C C . PHE B 2 208 ? 24.05502 100.39198 156.35882 1.000 51.68087 208 PHE B C 1
ATOM 3907 O O . PHE B 2 208 ? 23.58232 100.12071 155.24621 1.000 52.93394 208 PHE B O 1
ATOM 3915 N N . PRO B 2 209 ? 24.98708 99.62321 156.92732 1.000 52.04239 209 PRO B N 1
ATOM 3916 C CA . PRO B 2 209 ? 25.53476 98.46803 156.19649 1.000 48.99279 209 PRO B CA 1
ATOM 3917 C C . PRO B 2 209 ? 24.49094 97.39593 155.90704 1.000 49.78910 209 PRO B C 1
ATOM 3918 O O . PRO B 2 209 ? 24.07758 96.66139 156.81041 1.000 55.35459 209 PRO B O 1
ATOM 3922 N N . THR B 2 210 ? 24.04932 97.30950 154.65112 1.000 48.36712 210 THR B N 1
ATOM 3923 C CA . THR B 2 210 ? 23.12708 96.27570 154.19831 1.000 51.74090 210 THR B CA 1
ATOM 3924 C C . THR B 2 210 ? 23.59444 95.76073 152.84751 1.000 50.36734 210 THR B C 1
ATOM 3925 O O . THR B 2 210 ? 24.57126 96.24888 152.27127 1.000 51.77055 210 THR B O 1
ATOM 3929 N N . TRP B 2 211 ? 22.85513 94.77922 152.33288 1.000 50.06973 211 TRP B N 1
ATOM 3930 C CA . TRP B 2 211 ? 23.08529 94.31177 150.97405 1.000 51.93210 211 TRP B CA 1
ATOM 3931 C C . TRP B 2 211 ? 22.96566 95.45330 149.97462 1.000 51.12382 211 TRP B C 1
ATOM 3932 O O . TRP B 2 211 ? 23.78016 95.55949 149.04717 1.000 54.83498 211 TRP B O 1
ATOM 3943 N N . LYS B 2 212 ? 21.97767 96.33493 150.16464 1.000 45.97746 212 LYS B N 1
ATOM 3944 C CA . LYS B 2 212 ? 21.69950 97.37789 149.18076 1.000 46.13771 212 LYS B CA 1
ATOM 3945 C C . LYS B 2 212 ? 22.82997 98.40060 149.11278 1.000 45.10879 212 LYS B C 1
ATOM 3946 O O . LYS B 2 212 ? 23.37750 98.67292 148.03352 1.000 44.68262 212 LYS B O 1
ATOM 3952 N N . THR B 2 213 ? 23.19112 98.97946 150.26114 1.000 44.50973 213 THR B N 1
ATOM 3953 C CA . THR B 2 213 ? 24.26555 99.96400 150.29519 1.000 42.82310 213 THR B CA 1
ATOM 3954 C C . THR B 2 213 ? 25.59849 99.33743 149.89663 1.000 47.10816 213 THR B C 1
ATOM 3955 O O . THR B 2 213 ? 26.44321 99.99693 149.27001 1.000 46.33878 213 THR B O 1
ATOM 3959 N N . GLN B 2 214 ? 25.78583 98.05267 150.20931 1.000 47.58335 214 GLN B N 1
ATOM 3960 C CA . GLN B 2 214 ? 27.03575 97.38651 149.85876 1.000 52.36162 214 GLN B CA 1
ATOM 3961 C C . GLN B 2 214 ? 27.15485 97.19177 148.34470 1.000 49.72593 214 GLN B C 1
ATOM 3962 O O . GLN B 2 214 ? 28.22203 97.44244 147.76372 1.000 42.98503 214 GLN B O 1
ATOM 3968 N N . LEU B 2 215 ? 26.05928 96.78616 147.68194 1.000 46.34544 215 LEU B N 1
ATOM 3969 C CA . LEU B 2 215 ? 26.08681 96.65712 146.22722 1.000 43.46576 215 LEU B CA 1
ATOM 3970 C C . LEU B 2 215 ? 26.18960 98.01471 145.53946 1.000 45.98412 215 LEU B C 1
ATOM 3971 O O . LEU B 2 215 ? 26.79478 98.11528 144.46408 1.000 45.66811 215 LEU B O 1
ATOM 3976 N N . GLY B 2 216 ? 25.62233 99.06702 146.13737 1.000 44.43472 216 GLY B N 1
ATOM 3977 C CA . GLY B 2 216 ? 25.80828 100.40127 145.57782 1.000 43.72604 216 GLY B CA 1
ATOM 3978 C C . GLY B 2 216 ? 27.26419 100.83027 145.58457 1.000 44.81290 216 GLY B C 1
ATOM 3979 O O . GLY B 2 216 ? 27.80876 101.29038 144.56686 1.000 41.90020 216 GLY B O 1
ATOM 3980 N N . LEU B 2 217 ? 27.92125 100.66892 146.73737 1.000 48.08625 217 LEU B N 1
ATOM 3981 C CA . LEU B 2 217 ? 29.35805 100.92800 146.82374 1.000 46.75455 217 LEU B CA 1
ATOM 3982 C C . LEU B 2 217 ? 30.14727 100.06547 145.83667 1.000 44.17857 217 LEU B C 1
ATOM 3983 O O . LEU B 2 217 ? 31.11313 100.53352 145.21891 1.000 43.30740 217 LEU B O 1
ATOM 3988 N N . LEU B 2 218 ? 29.75437 98.79851 145.68422 1.000 42.64124 218 LEU B N 1
ATOM 3989 C CA . LEU B 2 218 ? 30.44849 97.90878 144.75742 1.000 45.23188 218 LEU B CA 1
ATOM 3990 C C . LEU B 2 218 ? 30.36105 98.43286 143.32471 1.000 45.00674 218 LEU B C 1
ATOM 3991 O O . LEU B 2 218 ? 31.36146 98.46618 142.59556 1.000 44.76917 218 LEU B O 1
ATOM 3996 N N . ASN B 2 219 ? 29.15847 98.82519 142.90149 1.000 43.41588 219 ASN B N 1
ATOM 3997 C CA . ASN B 2 219 ? 28.98207 99.42028 141.58061 1.000 44.46621 219 ASN B CA 1
ATOM 3998 C C . ASN B 2 219 ? 29.86036 100.65531 141.40597 1.000 40.46697 219 ASN B C 1
ATOM 3999 O O . ASN B 2 219 ? 30.45816 100.85742 140.33842 1.000 35.29552 219 ASN B O 1
ATOM 4004 N N . LEU B 2 220 ? 29.96776 101.48045 142.44989 1.000 38.87889 220 LEU B N 1
ATOM 4005 C CA . LEU B 2 220 ? 30.80084 102.67825 142.33138 1.000 41.04290 220 LEU B CA 1
ATOM 4006 C C . LEU B 2 220 ? 32.28718 102.32868 142.22417 1.000 43.34412 220 LEU B C 1
ATOM 4007 O O . LEU B 2 220 ? 33.03530 102.99831 141.49893 1.000 43.72225 220 LEU B O 1
ATOM 4012 N N . HIS B 2 221 ? 32.74037 101.28708 142.92600 1.000 40.16319 221 HIS B N 1
ATOM 4013 C CA . HIS B 2 221 ? 34.12051 100.83977 142.72175 1.000 44.64908 221 HIS B CA 1
ATOM 4014 C C . HIS B 2 221 ? 34.32525 100.30170 141.30824 1.000 43.97542 221 HIS B C 1
ATOM 4015 O O . HIS B 2 221 ? 35.35377 100.57353 140.68282 1.000 46.00713 221 HIS B O 1
ATOM 4022 N N . LEU B 2 222 ? 33.35641 99.54773 140.78187 1.000 43.39058 222 LEU B N 1
ATOM 4023 C CA . LEU B 2 222 ? 33.49785 99.01406 139.42839 1.000 41.97444 222 LEU B CA 1
ATOM 4024 C C . LEU B 2 222 ? 33.58497 100.13607 138.40130 1.000 41.51152 222 LEU B C 1
ATOM 4025 O O . LEU B 2 222 ? 34.36463 100.05345 137.44845 1.000 41.12613 222 LEU B O 1
ATOM 4030 N N . GLN B 2 223 ? 32.79321 101.19665 138.58243 1.000 43.16865 223 GLN B N 1
ATOM 4031 C CA . GLN B 2 223 ? 32.83508 102.31781 137.65247 1.000 39.63891 223 GLN B CA 1
ATOM 4032 C C . GLN B 2 223 ? 34.18567 103.01253 137.66829 1.000 42.10856 223 GLN B C 1
ATOM 4033 O O . GLN B 2 223 ? 34.55664 103.66808 136.68831 1.000 38.44748 223 GLN B O 1
ATOM 4039 N N . GLN B 2 224 ? 34.91037 102.90879 138.77765 1.000 44.39880 224 GLN B N 1
ATOM 4040 C CA . GLN B 2 224 ? 36.21999 103.51895 138.95718 1.000 42.92259 224 GLN B CA 1
ATOM 4041 C C . GLN B 2 224 ? 37.36780 102.60017 138.54609 1.000 48.80888 224 GLN B C 1
ATOM 4042 O O . GLN B 2 224 ? 38.53171 103.00782 138.63685 1.000 45.63779 224 GLN B O 1
ATOM 4048 N N . ARG B 2 225 ? 37.07514 101.37275 138.11188 1.000 47.18541 225 ARG B N 1
ATOM 4049 C CA . ARG B 2 225 ? 38.09639 100.38609 137.77938 1.000 50.14745 225 ARG B CA 1
ATOM 4050 C C . ARG B 2 225 ? 38.90287 99.94693 138.99918 1.000 47.91795 225 ARG B C 1
ATOM 4051 O O . ARG B 2 225 ? 40.02154 99.45798 138.84357 1.000 52.72087 225 ARG B O 1
ATOM 4059 N N . ASN B 2 226 ? 38.36893 100.11099 140.21748 1.000 47.75992 226 ASN B N 1
ATOM 4060 C CA . ASN B 2 226 ? 39.05838 99.69129 141.44589 1.000 46.61869 226 ASN B CA 1
ATOM 4061 C C . ASN B 2 226 ? 38.79696 98.20748 141.68275 1.000 52.51624 226 ASN B C 1
ATOM 4062 O O . ASN B 2 226 ? 37.94009 97.80294 142.47937 1.000 52.07334 226 ASN B O 1
ATOM 4067 N N . ILE B 2 227 ? 39.57549 97.38149 140.98206 1.000 50.50112 227 ILE B N 1
ATOM 4068 C CA . ILE B 2 227 ? 39.38219 95.93607 141.04523 1.000 52.10002 227 ILE B CA 1
ATOM 4069 C C . ILE B 2 227 ? 39.55047 95.42522 142.47081 1.000 51.02317 227 ILE B C 1
ATOM 4070 O O . ILE B 2 227 ? 38.73876 94.62740 142.95705 1.000 49.77050 227 ILE B O 1
ATOM 4075 N N . ALA B 2 228 ? 40.59038 95.88958 143.17050 1.000 50.85152 228 ALA B N 1
ATOM 4076 C CA . ALA B 2 228 ? 40.86258 95.38411 144.51439 1.000 51.15405 228 ALA B CA 1
ATOM 4077 C C . ALA B 2 228 ? 39.70875 95.67588 145.46907 1.000 50.56749 228 ALA B C 1
ATOM 4078 O O . ALA B 2 228 ? 39.25500 94.78670 146.19328 1.000 51.98021 228 ALA B O 1
ATOM 4080 N N . GLU B 2 229 ? 39.21877 96.91842 145.48376 1.000 50.20828 229 GLU B N 1
ATOM 4081 C CA . GLU B 2 229 ? 38.13736 97.28115 146.40043 1.000 50.46566 229 GLU B CA 1
ATOM 4082 C C . GLU B 2 229 ? 36.83704 96.56186 146.04943 1.000 49.21921 229 GLU B C 1
ATOM 4083 O O . GLU B 2 229 ? 36.12567 96.06925 146.93926 1.000 48.25004 229 GLU B O 1
ATOM 4089 N N . ALA B 2 230 ? 36.50137 96.51014 144.75961 1.000 50.34905 230 ALA B N 1
ATOM 4090 C CA . ALA B 2 230 ? 35.35653 95.72171 144.32109 1.000 47.07228 230 ALA B CA 1
ATOM 4091 C C . ALA B 2 230 ? 35.44864 94.29138 144.84029 1.000 52.67109 230 ALA B C 1
ATOM 4092 O O . ALA B 2 230 ? 34.47847 93.75261 145.39244 1.000 48.79415 230 ALA B O 1
ATOM 4094 N N . GLN B 2 231 ? 36.62042 93.65979 144.67107 1.000 50.65592 231 GLN B N 1
ATOM 4095 C CA . GLN B 2 231 ? 36.78393 92.27862 145.11362 1.000 51.20982 231 GLN B CA 1
ATOM 4096 C C . GLN B 2 231 ? 36.70612 92.18064 146.63280 1.000 53.41508 231 GLN B C 1
ATOM 4097 O O . GLN B 2 231 ? 36.17061 91.20582 147.17142 1.000 51.68538 231 GLN B O 1
ATOM 4103 N N . GLY B 2 232 ? 37.22053 93.18601 147.33988 1.000 51.71902 232 GLY B N 1
ATOM 4104 C CA . GLY B 2 232 ? 37.06574 93.20581 148.78544 1.000 57.10756 232 GLY B CA 1
ATOM 4105 C C . GLY B 2 232 ? 35.61007 93.17224 149.21352 1.000 55.71615 232 GLY B C 1
ATOM 4106 O O . GLY B 2 232 ? 35.23100 92.41401 150.11376 1.000 59.38594 232 GLY B O 1
ATOM 4107 N N . ILE B 2 233 ? 34.76757 93.97599 148.55587 1.000 55.56782 233 ILE B N 1
ATOM 4108 C CA . ILE B 2 233 ? 33.35044 93.99925 148.92363 1.000 53.81429 233 ILE B CA 1
ATOM 4109 C C . ILE B 2 233 ? 32.64601 92.71853 148.49022 1.000 50.07867 233 ILE B C 1
ATOM 4110 O O . ILE B 2 233 ? 31.72543 92.25241 149.16909 1.000 53.03074 233 ILE B O 1
ATOM 4115 N N . VAL B 2 234 ? 33.05001 92.12825 147.36449 1.000 49.39786 234 VAL B N 1
ATOM 4116 C CA . VAL B 2 234 ? 32.48260 90.83762 146.97889 1.000 52.71255 234 VAL B CA 1
ATOM 4117 C C . VAL B 2 234 ? 32.78446 89.79396 148.04865 1.000 55.65957 234 VAL B C 1
ATOM 4118 O O . VAL B 2 234 ? 31.89331 89.05840 148.49450 1.000 54.96755 234 VAL B O 1
ATOM 4122 N N . GLU B 2 235 ? 34.04593 89.73102 148.49231 1.000 56.25295 235 GLU B N 1
ATOM 4123 C CA . GLU B 2 235 ? 34.41053 88.78656 149.54467 1.000 60.39475 235 GLU B CA 1
ATOM 4124 C C . GLU B 2 235 ? 33.60796 89.05857 150.80610 1.000 59.55751 235 GLU B C 1
ATOM 4125 O O . GLU B 2 235 ? 33.13592 88.12279 151.46077 1.000 63.47195 235 GLU B O 1
ATOM 4131 N N . LEU B 2 236 ? 33.42519 90.33763 151.15081 1.000 57.32861 236 LEU B N 1
ATOM 4132 C CA . LEU B 2 236 ? 32.65365 90.67994 152.34432 1.000 57.98884 236 LEU B CA 1
ATOM 4133 C C . LEU B 2 236 ? 31.21136 90.18765 152.23951 1.000 58.50974 236 LEU B C 1
ATOM 4134 O O . LEU B 2 236 ? 30.66875 89.60720 153.18824 1.000 59.34834 236 LEU B O 1
ATOM 4139 N N . LEU B 2 237 ? 30.56697 90.42521 151.09737 1.000 54.14321 237 LEU B N 1
ATOM 4140 C CA . LEU B 2 237 ? 29.20394 89.93687 150.91971 1.000 58.61013 237 LEU B CA 1
ATOM 4141 C C . LEU B 2 237 ? 29.15032 88.41249 150.90577 1.000 58.88234 237 LEU B C 1
ATOM 4142 O O . LEU B 2 237 ? 28.12761 87.82133 151.27782 1.000 54.39537 237 LEU B O 1
ATOM 4147 N N . LEU B 2 238 ? 30.22543 87.76066 150.47070 1.000 57.48154 238 LEU B N 1
ATOM 4148 C CA . LEU B 2 238 ? 30.25218 86.30427 150.47519 1.000 62.77864 238 LEU B CA 1
ATOM 4149 C C . LEU B 2 238 ? 30.46235 85.72152 151.86581 1.000 63.27413 238 LEU B C 1
ATOM 4150 O O . LEU B 2 238 ? 30.23285 84.52067 152.05155 1.000 69.99311 238 LEU B O 1
ATOM 4155 N N . SER B 2 239 ? 30.86364 86.54034 152.83547 1.000 61.62734 239 SER B N 1
ATOM 4156 C CA . SER B 2 239 ? 31.14613 86.08780 154.19110 1.000 66.17074 239 SER B CA 1
ATOM 4157 C C . SER B 2 239 ? 29.85421 85.61873 154.86685 1.000 72.29851 239 SER B C 1
ATOM 4158 O O . SER B 2 239 ? 28.80530 85.44529 154.23590 1.000 73.32882 239 SER B O 1
ATOM 4161 N N . ASP B 2 240 ? 29.92347 85.41543 156.18443 1.000 72.55326 240 ASP B N 1
ATOM 4162 C CA . ASP B 2 240 ? 28.80769 84.83001 156.91748 1.000 75.01377 240 ASP B CA 1
ATOM 4163 C C . ASP B 2 240 ? 27.81826 85.86399 157.43818 1.000 72.66099 240 ASP B C 1
ATOM 4164 O O . ASP B 2 240 ? 26.62287 85.55481 157.55126 1.000 68.47692 240 ASP B O 1
ATOM 4169 N N . TYR B 2 241 ? 28.28064 87.08012 157.75699 1.000 68.57504 241 TYR B N 1
ATOM 4170 C CA . TYR B 2 241 ? 27.35871 88.09070 158.26448 1.000 72.57215 241 TYR B CA 1
ATOM 4171 C C . TYR B 2 241 ? 26.32988 88.49364 157.21289 1.000 73.24048 241 TYR B C 1
ATOM 4172 O O . TYR B 2 241 ? 25.21622 88.89834 157.56357 1.000 75.97159 241 TYR B O 1
ATOM 4181 N N . TYR B 2 242 ? 26.66199 88.37466 155.92891 1.000 69.53064 242 TYR B N 1
ATOM 4182 C CA . TYR B 2 242 ? 25.71430 88.72755 154.88053 1.000 63.72771 242 TYR B CA 1
ATOM 4183 C C . TYR B 2 242 ? 25.03991 87.52121 154.24425 1.000 65.16277 242 TYR B C 1
ATOM 4184 O O . TYR B 2 242 ? 23.82013 87.53787 154.04586 1.000 64.24068 242 TYR B O 1
ATOM 4193 N N . SER B 2 243 ? 25.79295 86.47167 153.92579 1.000 63.79353 243 SER B N 1
ATOM 4194 C CA . SER B 2 243 ? 25.23689 85.34847 153.18601 1.000 69.45530 243 SER B CA 1
ATOM 4195 C C . SER B 2 243 ? 24.54373 84.32692 154.07448 1.000 72.08313 243 SER B C 1
ATOM 4196 O O . SER B 2 243 ? 23.79831 83.48409 153.55495 1.000 72.93917 243 SER B O 1
ATOM 4199 N N . VAL B 2 244 ? 24.77019 84.37600 155.38784 1.000 72.70995 244 VAL B N 1
ATOM 4200 C CA . VAL B 2 244 ? 24.12355 83.44670 156.31115 1.000 75.89817 244 VAL B CA 1
ATOM 4201 C C . VAL B 2 244 ? 23.22598 84.22650 157.26890 1.000 75.33290 244 VAL B C 1
ATOM 4202 O O . VAL B 2 244 ? 22.01240 83.99317 157.32618 1.000 76.91097 244 VAL B O 1
ATOM 4206 N N . GLU B 2 245 ? 23.81189 85.16443 158.02093 1.000 71.23374 245 GLU B N 1
ATOM 4207 C CA . GLU B 2 245 ? 23.02943 85.92702 158.98987 1.000 72.99193 245 GLU B CA 1
ATOM 4208 C C . GLU B 2 245 ? 21.95799 86.78023 158.31846 1.000 75.62344 245 GLU B C 1
ATOM 4209 O O . GLU B 2 245 ? 20.88850 87.00597 158.89931 1.000 75.84806 245 GLU B O 1
ATOM 4215 N N . GLN B 2 246 ? 22.21556 87.26079 157.10323 1.000 74.65567 246 GLN B N 1
ATOM 4216 C CA . GLN B 2 246 ? 21.24480 88.04987 156.35600 1.000 69.04864 246 GLN B CA 1
ATOM 4217 C C . GLN B 2 246 ? 20.64853 87.26588 155.19251 1.000 73.23642 246 GLN B C 1
ATOM 4218 O O . GLN B 2 246 ? 20.31884 87.85089 154.15811 1.000 75.42556 246 GLN B O 1
ATOM 4224 N N . LYS B 2 247 ? 20.49201 85.94275 155.35262 1.000 76.63999 247 LYS B N 1
ATOM 4225 C CA . LYS B 2 247 ? 19.95100 85.10059 154.28576 1.000 73.50616 247 LYS B CA 1
ATOM 4226 C C . LYS B 2 247 ? 18.59990 85.59811 153.79058 1.000 77.54207 247 LYS B C 1
ATOM 4227 O O . LYS B 2 247 ? 18.18691 85.25559 152.67482 1.000 76.78726 247 LYS B O 1
ATOM 4233 N N . GLU B 2 248 ? 17.91333 86.41358 154.58630 1.000 77.43673 248 GLU B N 1
ATOM 4234 C CA . GLU B 2 248 ? 16.64147 86.98947 154.18428 1.000 77.92851 248 GLU B CA 1
ATOM 4235 C C . GLU B 2 248 ? 16.78438 87.85295 152.93160 1.000 72.52584 248 GLU B C 1
ATOM 4236 O O . GLU B 2 248 ? 16.37318 87.42713 151.84850 1.000 72.94501 248 GLU B O 1
ATOM 4242 N N . ASN B 2 249 ? 17.37167 89.04440 153.02581 1.000 66.65940 249 ASN B N 1
ATOM 4243 C CA . ASN B 2 249 ? 17.41302 89.86930 151.82463 1.000 68.98005 249 ASN B CA 1
ATOM 4244 C C . ASN B 2 249 ? 18.64332 89.59532 150.95143 1.000 67.30424 249 ASN B C 1
ATOM 4245 O O . ASN B 2 249 ? 18.74106 90.13498 149.83478 1.000 62.67685 249 ASN B O 1
ATOM 4250 N N . ALA B 2 250 ? 19.56131 88.73847 151.40504 1.000 67.97629 250 ALA B N 1
ATOM 4251 C CA . ALA B 2 250 ? 20.51957 88.15519 150.47481 1.000 63.61799 250 ALA B CA 1
ATOM 4252 C C . ALA B 2 250 ? 19.80293 87.56956 149.26552 1.000 66.07887 250 ALA B C 1
ATOM 4253 O O . ALA B 2 250 ? 20.24677 87.75026 148.12481 1.000 66.88599 250 ALA B O 1
ATOM 4255 N N . VAL B 2 251 ? 18.67936 86.88042 149.49264 1.000 62.40074 251 VAL B N 1
ATOM 4256 C CA . VAL B 2 251 ? 17.93178 86.29087 148.38282 1.000 60.93755 251 VAL B CA 1
ATOM 4257 C C . VAL B 2 251 ? 17.41705 87.38295 147.45641 1.000 59.05776 251 VAL B C 1
ATOM 4258 O O . VAL B 2 251 ? 17.52265 87.28482 146.22602 1.000 52.07580 251 VAL B O 1
ATOM 4262 N N . LEU B 2 252 ? 16.88873 88.45791 148.03734 1.000 59.63974 252 LEU B N 1
ATOM 4263 C CA . LEU B 2 252 ? 16.33355 89.53889 147.23608 1.000 56.73733 252 LEU B CA 1
ATOM 4264 C C . LEU B 2 252 ? 17.38484 90.14754 146.31482 1.000 56.38952 252 LEU B C 1
ATOM 4265 O O . LEU B 2 252 ? 17.10005 90.43808 145.14699 1.000 51.02359 252 LEU B O 1
ATOM 4270 N N . TYR B 2 253 ? 18.60988 90.32808 146.81396 1.000 57.09929 253 TYR B N 1
ATOM 4271 C CA . TYR B 2 253 ? 19.64979 91.01864 146.05258 1.000 54.50731 253 TYR B CA 1
ATOM 4272 C C . TYR B 2 253 ? 20.61815 90.08390 145.32565 1.000 53.75864 253 TYR B C 1
ATOM 4273 O O . TYR B 2 253 ? 21.54618 90.57064 144.67094 1.000 54.22426 253 TYR B O 1
ATOM 4282 N N . LYS B 2 254 ? 20.41611 88.76688 145.41502 1.000 53.55644 254 LYS B N 1
ATOM 4283 C CA . LYS B 2 254 ? 21.33973 87.81052 144.80328 1.000 52.16463 254 LYS B CA 1
ATOM 4284 C C . LYS B 2 254 ? 21.49759 87.98922 143.30187 1.000 51.36024 254 LYS B C 1
ATOM 4285 O O . LYS B 2 254 ? 22.64560 87.96062 142.82341 1.000 52.22741 254 LYS B O 1
ATOM 4291 N N . PRO B 2 255 ? 20.43373 88.14690 142.50109 1.000 51.82056 255 PRO B N 1
ATOM 4292 C CA . PRO B 2 255 ? 20.66179 88.28786 141.05218 1.000 49.23814 255 PRO B CA 1
ATOM 4293 C C . PRO B 2 255 ? 21.55881 89.46914 140.69095 1.000 50.93121 255 PRO B C 1
ATOM 4294 O O . PRO B 2 255 ? 22.46498 89.32701 139.85107 1.000 48.12458 255 PRO B O 1
ATOM 4298 N N . THR B 2 256 ? 21.35409 90.63167 141.32038 1.000 48.60070 256 THR B N 1
ATOM 4299 C CA . THR B 2 256 ? 22.22642 91.76006 141.01482 1.000 49.22633 256 THR B CA 1
ATOM 4300 C C . THR B 2 256 ? 23.63619 91.50490 141.53224 1.000 46.01269 256 THR B C 1
ATOM 4301 O O . THR B 2 256 ? 24.60764 91.90745 140.88869 1.000 46.84341 256 THR B O 1
ATOM 4305 N N . PHE B 2 257 ? 23.76605 90.80945 142.66738 1.000 48.46212 257 PHE B N 1
ATOM 4306 C CA . PHE B 2 257 ? 25.08220 90.38224 143.14155 1.000 46.90743 257 PHE B CA 1
ATOM 4307 C C . PHE B 2 257 ? 25.81498 89.56507 142.07968 1.000 44.90387 257 PHE B C 1
ATOM 4308 O O . PHE B 2 257 ? 27.00940 89.77404 141.81406 1.000 45.73596 257 PHE B O 1
ATOM 4316 N N . LEU B 2 258 ? 25.10215 88.62665 141.46028 1.000 45.76889 258 LEU B N 1
ATOM 4317 C CA . LEU B 2 258 ? 25.69453 87.79217 140.42351 1.000 48.52261 258 LEU B CA 1
ATOM 4318 C C . LEU B 2 258 ? 26.11229 88.62289 139.20779 1.000 49.25395 258 LEU B C 1
ATOM 4319 O O . LEU B 2 258 ? 27.21473 88.43902 138.66331 1.000 48.32928 258 LEU B O 1
ATOM 4324 N N . ALA B 2 259 ? 25.24480 89.54078 138.76517 1.000 44.14804 259 ALA B N 1
ATOM 4325 C CA . ALA B 2 259 ? 25.60858 90.42082 137.65358 1.000 39.70719 259 ALA B CA 1
ATOM 4326 C C . ALA B 2 259 ? 26.87945 91.21496 137.96233 1.000 43.32313 259 ALA B C 1
ATOM 4327 O O . ALA B 2 259 ? 27.77540 91.33173 137.11183 1.000 38.77646 259 ALA B O 1
ATOM 4329 N N . ASN B 2 260 ? 26.97323 91.76782 139.17746 1.000 38.69404 260 ASN B N 1
ATOM 4330 C CA . ASN B 2 260 ? 28.14117 92.56000 139.54247 1.000 39.76115 260 ASN B CA 1
ATOM 4331 C C . ASN B 2 260 ? 29.40640 91.71105 139.50386 1.000 45.98882 260 ASN B C 1
ATOM 4332 O O . ASN B 2 260 ? 30.44846 92.14238 138.98034 1.000 45.33364 260 ASN B O 1
ATOM 4337 N N . GLN B 2 261 ? 29.33731 90.50412 140.08409 1.000 43.75883 261 GLN B N 1
ATOM 4338 C CA . GLN B 2 261 ? 30.47717 89.59545 140.02637 1.000 45.10716 261 GLN B CA 1
ATOM 4339 C C . GLN B 2 261 ? 30.89172 89.34388 138.59355 1.000 40.12541 261 GLN B C 1
ATOM 4340 O O . GLN B 2 261 ? 32.08503 89.24052 138.28791 1.000 43.41230 261 GLN B O 1
ATOM 4346 N N . ILE B 2 262 ? 29.91284 89.22273 137.70401 1.000 41.39382 262 ILE B N 1
ATOM 4347 C CA . ILE B 2 262 ? 30.22587 88.99516 136.30057 1.000 42.77942 262 ILE B CA 1
ATOM 4348 C C . ILE B 2 262 ? 31.03789 90.16249 135.73109 1.000 45.80282 262 ILE B C 1
ATOM 4349 O O . ILE B 2 262 ? 32.05339 89.95695 135.05016 1.000 44.16985 262 ILE B O 1
ATOM 4354 N N . THR B 2 263 ? 30.62202 91.40531 136.01168 1.000 42.76284 263 THR B N 1
ATOM 4355 C CA . THR B 2 263 ? 31.37639 92.52125 135.42764 1.000 45.75338 263 THR B CA 1
ATOM 4356 C C . THR B 2 263 ? 32.78053 92.61245 136.02653 1.000 46.79470 263 THR B C 1
ATOM 4357 O O . THR B 2 263 ? 33.74427 92.90778 135.30914 1.000 46.10083 263 THR B O 1
ATOM 4361 N N . LEU B 2 264 ? 32.92657 92.32223 137.32325 1.000 44.68068 264 LEU B N 1
ATOM 4362 C CA . LEU B 2 264 ? 34.26125 92.30071 137.93222 1.000 44.14861 264 LEU B CA 1
ATOM 4363 C C . LEU B 2 264 ? 35.16228 91.23656 137.28854 1.000 47.86146 264 LEU B C 1
ATOM 4364 O O . LEU B 2 264 ? 36.32666 91.50576 136.93546 1.000 50.31558 264 LEU B O 1
ATOM 4369 N N . ALA B 2 265 ? 34.63845 90.01798 137.12316 1.000 42.13299 265 ALA B N 1
ATOM 4370 C CA . ALA B 2 265 ? 35.41297 88.96735 136.46936 1.000 46.92190 265 ALA B CA 1
ATOM 4371 C C . ALA B 2 265 ? 35.80796 89.37830 135.05573 1.000 50.36205 265 ALA B C 1
ATOM 4372 O O . ALA B 2 265 ? 36.96878 89.22354 134.65223 1.000 50.22541 265 ALA B O 1
ATOM 4374 N N . LEU B 2 266 ? 34.85262 89.90296 134.28521 1.000 44.98713 266 LEU B N 1
ATOM 4375 C CA . LEU B 2 266 ? 35.16290 90.34755 132.92979 1.000 48.17844 266 LEU B CA 1
ATOM 4376 C C . LEU B 2 266 ? 36.24233 91.42446 132.93749 1.000 49.39640 266 LEU B C 1
ATOM 4377 O O . LEU B 2 266 ? 37.10286 91.45983 132.04492 1.000 46.20244 266 LEU B O 1
ATOM 4382 N N . MET B 2 267 ? 36.21374 92.30835 133.94207 1.000 46.99259 267 MET B N 1
ATOM 4383 C CA . MET B 2 267 ? 37.23841 93.33694 134.04690 1.000 48.97826 267 MET B CA 1
ATOM 4384 C C . MET B 2 267 ? 38.60787 92.71546 134.27357 1.000 50.68634 267 MET B C 1
ATOM 4385 O O . MET B 2 267 ? 39.62837 93.28629 133.86087 1.000 52.16807 267 MET B O 1
ATOM 4390 N N . GLN B 2 268 ? 38.64952 91.54800 134.92444 1.000 55.59862 268 GLN B N 1
ATOM 4391 C CA . GLN B 2 268 ? 39.91024 90.84776 135.17727 1.000 52.44006 268 GLN B CA 1
ATOM 4392 C C . GLN B 2 268 ? 40.32865 89.86987 134.07741 1.000 46.93158 268 GLN B C 1
ATOM 4393 O O . GLN B 2 268 ? 41.45153 89.36313 134.12698 1.000 54.20098 268 GLN B O 1
ATOM 4399 N N . GLY B 2 269 ? 39.47832 89.58697 133.09444 1.000 49.37011 269 GLY B N 1
ATOM 4400 C CA . GLY B 2 269 ? 39.78445 88.57982 132.09044 1.000 51.47636 269 GLY B CA 1
ATOM 4401 C C . GLY B 2 269 ? 39.39624 87.15856 132.46207 1.000 53.18699 269 GLY B C 1
ATOM 4402 O O . GLY B 2 269 ? 39.77136 86.21758 131.74398 1.000 47.76426 269 GLY B O 1
ATOM 4403 N N . LEU B 2 270 ? 38.65319 86.97527 133.55284 1.000 52.11515 270 LEU B N 1
ATOM 4404 C CA . LEU B 2 270 ? 38.29723 85.66740 134.07258 1.000 50.84929 270 LEU B CA 1
ATOM 4405 C C . LEU B 2 270 ? 37.01915 85.14364 133.41531 1.000 56.05195 270 LEU B C 1
ATOM 4406 O O . LEU B 2 270 ? 36.26662 85.88460 132.77632 1.000 52.34723 270 LEU B O 1
ATOM 4411 N N . ASP B 2 271 ? 36.78254 83.83955 133.57170 1.000 58.22631 271 ASP B N 1
ATOM 4412 C CA . ASP B 2 271 ? 35.61836 83.21290 132.96055 1.000 58.38447 271 ASP B CA 1
ATOM 4413 C C . ASP B 2 271 ? 34.36298 83.55958 133.74982 1.000 54.38695 271 ASP B C 1
ATOM 4414 O O . ASP B 2 271 ? 34.40141 83.71198 134.97342 1.000 53.09473 271 ASP B O 1
ATOM 4419 N N . THR B 2 272 ? 33.24714 83.71117 133.02426 1.000 52.38266 272 THR B N 1
ATOM 4420 C CA . THR B 2 272 ? 31.95786 84.07511 133.60680 1.000 58.02560 272 THR B CA 1
ATOM 4421 C C . THR B 2 272 ? 30.85974 83.06326 133.28372 1.000 62.04755 272 THR B C 1
ATOM 4422 O O . THR B 2 272 ? 29.67073 83.37786 133.43146 1.000 56.98498 272 THR B O 1
ATOM 4426 N N . GLU B 2 273 ? 31.22514 81.85848 132.83676 1.000 64.62646 273 GLU B N 1
ATOM 4427 C CA . GLU B 2 273 ? 30.21421 80.90194 132.40155 1.000 64.48367 273 GLU B CA 1
ATOM 4428 C C . GLU B 2 273 ? 29.38176 80.41940 133.58034 1.000 59.35045 273 GLU B C 1
ATOM 4429 O O . GLU B 2 273 ? 28.14370 80.42052 133.52934 1.000 60.33338 273 GLU B O 1
ATOM 4435 N N . ASP B 2 274 ? 30.05255 80.02070 134.65782 1.000 55.71718 274 ASP B N 1
ATOM 4436 C CA . ASP B 2 274 ? 29.35396 79.56920 135.85199 1.000 59.47578 274 ASP B CA 1
ATOM 4437 C C . ASP B 2 274 ? 28.44158 80.66110 136.40372 1.000 60.94306 274 ASP B C 1
ATOM 4438 O O . ASP B 2 274 ? 27.27004 80.40857 136.72241 1.000 57.38945 274 ASP B O 1
ATOM 4443 N N . LEU B 2 275 ? 28.96879 81.88194 136.53367 1.000 50.84063 275 LEU B N 1
ATOM 4444 C CA . LEU B 2 275 ? 28.17853 82.96990 137.09459 1.000 54.12333 275 LEU B CA 1
ATOM 4445 C C . LEU B 2 275 ? 26.96343 83.27426 136.22793 1.000 54.66254 275 LEU B C 1
ATOM 4446 O O . LEU B 2 275 ? 25.84841 83.46510 136.73888 1.000 56.98665 275 LEU B O 1
ATOM 4451 N N . THR B 2 276 ? 27.16441 83.34112 134.91021 1.000 51.34355 276 THR B N 1
ATOM 4452 C CA . THR B 2 276 ? 26.04945 83.61923 134.01410 1.000 50.64688 276 THR B CA 1
ATOM 4453 C C . THR B 2 276 ? 24.98841 82.53598 134.12624 1.000 55.34832 276 THR B C 1
ATOM 4454 O O . THR B 2 276 ? 23.78829 82.82611 134.07866 1.000 54.95825 276 THR B O 1
ATOM 4458 N N . ASN B 2 277 ? 25.41090 81.28137 134.31537 1.000 56.92481 277 ASN B N 1
ATOM 4459 C CA . ASN B 2 277 ? 24.44022 80.19564 134.43294 1.000 58.20071 277 ASN B CA 1
ATOM 4460 C C . ASN B 2 277 ? 23.65576 80.28089 135.73117 1.000 53.50347 277 ASN B C 1
ATOM 4461 O O . ASN B 2 277 ? 22.43201 80.09295 135.73298 1.000 58.00145 277 ASN B O 1
ATOM 4466 N N . GLN B 2 278 ? 24.33887 80.55442 136.84520 1.000 49.70195 278 GLN B N 1
ATOM 4467 C CA . GLN B 2 278 ? 23.62285 80.75295 138.09920 1.000 51.80038 278 GLN B CA 1
ATOM 4468 C C . GLN B 2 278 ? 22.57989 81.84543 137.94608 1.000 57.63701 278 GLN B C 1
ATOM 4469 O O . GLN B 2 278 ? 21.39965 81.65180 138.26544 1.000 58.98336 278 GLN B O 1
ATOM 4475 N N . LEU B 2 279 ? 23.00086 83.00244 137.43804 1.000 58.33810 279 LEU B N 1
ATOM 4476 C CA . LEU B 2 279 ? 22.08092 84.12548 137.34344 1.000 55.35297 279 LEU B CA 1
ATOM 4477 C C . LEU B 2 279 ? 20.91671 83.80262 136.42026 1.000 54.27805 279 LEU B C 1
ATOM 4478 O O . LEU B 2 279 ? 19.76976 84.16078 136.70997 1.000 56.12346 279 LEU B O 1
ATOM 4483 N N . VAL B 2 280 ? 21.17696 83.11183 135.30986 1.000 54.04519 280 VAL B N 1
ATOM 4484 C CA . VAL B 2 280 ? 20.07919 82.87434 134.37974 1.000 57.15413 280 VAL B CA 1
ATOM 4485 C C . VAL B 2 280 ? 19.10616 81.85209 134.95234 1.000 60.83859 280 VAL B C 1
ATOM 4486 O O . VAL B 2 280 ? 17.91329 81.86383 134.61502 1.000 59.65954 280 VAL B O 1
ATOM 4490 N N . LYS B 2 281 ? 19.58146 80.96452 135.83290 1.000 56.04580 281 LYS B N 1
ATOM 4491 C CA . LYS B 2 281 ? 18.65542 80.05639 136.49699 1.000 62.26015 281 LYS B CA 1
ATOM 4492 C C . LYS B 2 281 ? 17.84098 80.79349 137.54326 1.000 56.83753 281 LYS B C 1
ATOM 4493 O O . LYS B 2 281 ? 16.62084 80.62073 137.62947 1.000 56.82749 281 LYS B O 1
ATOM 4499 N N . LEU B 2 282 ? 18.49442 81.66234 138.30421 1.000 57.34104 282 LEU B N 1
ATOM 4500 C CA . LEU B 2 282 ? 17.86351 82.30514 139.44815 1.000 53.00970 282 LEU B CA 1
ATOM 4501 C C . LEU B 2 282 ? 16.88167 83.40972 139.04568 1.000 59.54471 282 LEU B C 1
ATOM 4502 O O . LEU B 2 282 ? 15.85834 83.61233 139.71788 1.000 60.04210 282 LEU B O 1
ATOM 4507 N N . ASP B 2 283 ? 17.17739 84.14601 137.97189 1.000 51.83368 283 ASP B N 1
ATOM 4508 C CA . ASP B 2 283 ? 16.35880 85.29311 137.59873 1.000 48.66773 283 ASP B CA 1
ATOM 4509 C C . ASP B 2 283 ? 16.54728 85.60929 136.12215 1.000 50.78828 283 ASP B C 1
ATOM 4510 O O . ASP B 2 283 ? 17.21679 86.58583 135.75666 1.000 52.05257 283 ASP B O 1
ATOM 4515 N N . HIS B 2 284 ? 15.94746 84.78698 135.26560 1.000 52.23210 284 HIS B N 1
ATOM 4516 C CA . HIS B 2 284 ? 16.14154 84.91579 133.82860 1.000 56.32500 284 HIS B CA 1
ATOM 4517 C C . HIS B 2 284 ? 15.58417 86.22408 133.28112 1.000 52.94840 284 HIS B C 1
ATOM 4518 O O . HIS B 2 284 ? 15.77060 86.52311 132.09416 1.000 48.29168 284 HIS B O 1
ATOM 4525 N N . GLU B 2 285 ? 14.89059 86.99958 134.10258 1.000 52.76920 285 GLU B N 1
ATOM 4526 C CA . GLU B 2 285 ? 14.41176 88.30552 133.68570 1.000 57.00690 285 GLU B CA 1
ATOM 4527 C C . GLU B 2 285 ? 15.26937 89.45124 134.21756 1.000 47.70261 285 GLU B C 1
ATOM 4528 O O . GLU B 2 285 ? 14.90598 90.61051 134.02315 1.000 48.86227 285 GLU B O 1
ATOM 4534 N N . HIS B 2 286 ? 16.39277 89.16411 134.87525 1.000 45.77931 286 HIS B N 1
ATOM 4535 C CA . HIS B 2 286 ? 17.28515 90.24218 135.28677 1.000 47.39254 286 HIS B CA 1
ATOM 4536 C C . HIS B 2 286 ? 17.75613 91.04702 134.07621 1.000 45.30346 286 HIS B C 1
ATOM 4537 O O . HIS B 2 286 ? 17.90192 90.52116 132.96982 1.000 49.90916 286 HIS B O 1
ATOM 4544 N N . ALA B 2 287 ? 17.98346 92.34337 134.30169 1.000 42.80445 287 ALA B N 1
ATOM 4545 C CA . ALA B 2 287 ? 18.44105 93.23606 133.23828 1.000 43.89113 287 ALA B CA 1
ATOM 4546 C C . ALA B 2 287 ? 19.68166 92.68885 132.52318 1.000 46.66423 287 ALA B C 1
ATOM 4547 O O . ALA B 2 287 ? 19.79210 92.77070 131.28226 1.000 42.84377 287 ALA B O 1
ATOM 4549 N N . PHE B 2 288 ? 20.62410 92.12273 133.29412 1.000 41.51389 288 PHE B N 1
ATOM 4550 C CA . PHE B 2 288 ? 21.82617 91.54924 132.69778 1.000 41.70823 288 PHE B CA 1
ATOM 4551 C C . PHE B 2 288 ? 21.47988 90.47614 131.67257 1.000 43.35317 288 PHE B C 1
ATOM 4552 O O . PHE B 2 288 ? 22.09842 90.41271 130.60341 1.000 40.54052 288 PHE B O 1
ATOM 4560 N N . ILE B 2 289 ? 20.48413 89.63268 131.97436 1.000 44.57995 289 ILE B N 1
ATOM 4561 C CA . ILE B 2 289 ? 20.13492 88.52482 131.08268 1.000 44.27940 289 ILE B CA 1
ATOM 4562 C C . ILE B 2 289 ? 19.40414 89.02833 129.84425 1.000 47.54130 289 ILE B C 1
ATOM 4563 O O . ILE B 2 289 ? 19.56374 88.46216 128.75407 1.000 45.56192 289 ILE B O 1
ATOM 4568 N N . LYS B 2 290 ? 18.58111 90.07557 129.98074 1.000 43.07369 290 LYS B N 1
ATOM 4569 C CA . LYS B 2 290 ? 17.98580 90.69085 128.79736 1.000 45.42429 290 LYS B CA 1
ATOM 4570 C C . LYS B 2 290 ? 19.07015 91.18184 127.84669 1.000 39.83037 290 LYS B C 1
ATOM 4571 O O . LYS B 2 290 ? 19.06763 90.84455 126.65453 1.000 45.27712 290 LYS B O 1
ATOM 4577 N N . HIS B 2 291 ? 20.01531 91.97613 128.36382 1.000 40.90226 291 HIS B N 1
ATOM 4578 C CA . HIS B 2 291 ? 21.12292 92.43662 127.52842 1.000 43.21296 291 HIS B CA 1
ATOM 4579 C C . HIS B 2 291 ? 21.88905 91.26200 126.92601 1.000 44.30591 291 HIS B C 1
ATOM 4580 O O . HIS B 2 291 ? 22.25246 91.28203 125.73956 1.000 46.45558 291 HIS B O 1
ATOM 4587 N N . HIS B 2 292 ? 22.12913 90.22764 127.73612 1.000 41.87803 292 HIS B N 1
ATOM 4588 C CA . HIS B 2 292 ? 22.92802 89.07770 127.33346 1.000 41.77365 292 HIS B CA 1
ATOM 4589 C C . HIS B 2 292 ? 22.28341 88.31747 126.17310 1.000 45.62902 292 HIS B C 1
ATOM 4590 O O . HIS B 2 292 ? 22.93049 88.03431 125.15274 1.000 42.64824 292 HIS B O 1
ATOM 4597 N N . GLN B 2 293 ? 21.00311 87.97298 126.31411 1.000 45.09181 293 GLN B N 1
ATOM 4598 C CA . GLN B 2 293 ? 20.29305 87.30006 125.22833 1.000 47.58385 293 GLN B CA 1
ATOM 4599 C C . GLN B 2 293 ? 20.19424 88.18361 123.98986 1.000 46.97134 293 GLN B C 1
ATOM 4600 O O . GLN B 2 293 ? 20.29079 87.68889 122.85701 1.000 46.53794 293 GLN B O 1
ATOM 4606 N N . GLU B 2 294 ? 20.02943 89.49738 124.18046 1.000 44.64928 294 GLU B N 1
ATOM 4607 C CA . GLU B 2 294 ? 19.91565 90.37949 123.02790 1.000 46.67988 294 GLU B CA 1
ATOM 4608 C C . GLU B 2 294 ? 21.21510 90.41957 122.22689 1.000 47.18456 294 GLU B C 1
ATOM 4609 O O . GLU B 2 294 ? 21.18948 90.34318 120.99396 1.000 45.88509 294 GLU B O 1
ATOM 4615 N N . ILE B 2 295 ? 22.36346 90.54944 122.90285 1.000 41.70440 295 ILE B N 1
ATOM 4616 C CA . ILE B 2 295 ? 23.60916 90.61592 122.13580 1.000 45.52986 295 ILE B CA 1
ATOM 4617 C C . ILE B 2 295 ? 23.95800 89.25222 121.57036 1.000 41.91271 295 ILE B C 1
ATOM 4618 O O . ILE B 2 295 ? 24.55097 89.16163 120.48580 1.000 41.35454 295 ILE B O 1
ATOM 4623 N N . ASP B 2 296 ? 23.56830 88.17553 122.26246 1.000 40.85496 296 ASP B N 1
ATOM 4624 C CA . ASP B 2 296 ? 23.74836 86.83649 121.71655 1.000 43.00605 296 ASP B CA 1
ATOM 4625 C C . ASP B 2 296 ? 23.02218 86.69542 120.38217 1.000 45.54628 296 ASP B C 1
ATOM 4626 O O . ASP B 2 296 ? 23.60909 86.27150 119.37145 1.000 40.91251 296 ASP B O 1
ATOM 4631 N N . ALA B 2 297 ? 21.74559 87.07981 120.35364 1.000 43.86770 297 ALA B N 1
ATOM 4632 C CA . ALA B 2 297 ? 20.98354 86.96118 119.11808 1.000 44.05674 297 ALA B CA 1
ATOM 4633 C C . ALA B 2 297 ? 21.49539 87.92951 118.05404 1.000 41.00950 297 ALA B C 1
ATOM 4634 O O . ALA B 2 297 ? 21.56058 87.58217 116.86937 1.000 46.19731 297 ALA B O 1
ATOM 4636 N N . LYS B 2 298 ? 21.87253 89.14205 118.45426 1.000 40.32919 298 LYS B N 1
ATOM 4637 C CA . LYS B 2 298 ? 22.42617 90.10740 117.50714 1.000 42.38329 298 LYS B CA 1
ATOM 4638 C C . LYS B 2 298 ? 23.64340 89.53181 116.79386 1.000 44.72017 298 LYS B C 1
ATOM 4639 O O . LYS B 2 298 ? 23.76754 89.62428 115.56169 1.000 47.40761 298 LYS B O 1
ATOM 4645 N N . PHE B 2 299 ? 24.52502 88.87820 117.55117 1.000 39.90839 299 PHE B N 1
ATOM 4646 C CA . PHE B 2 299 ? 25.75740 88.37954 116.95983 1.000 42.86815 299 PHE B CA 1
ATOM 4647 C C . PHE B 2 299 ? 25.50323 87.15773 116.08509 1.000 47.28977 299 PHE B C 1
ATOM 4648 O O . PHE B 2 299 ? 26.06337 87.05793 114.98360 1.000 45.80341 299 PHE B O 1
ATOM 4656 N N . ASP B 2 300 ? 24.70083 86.19319 116.57841 1.000 45.22117 300 ASP B N 1
ATOM 4657 C CA . ASP B 2 300 ? 24.34064 85.03227 115.75891 1.000 44.60709 300 ASP B CA 1
ATOM 4658 C C . ASP B 2 300 ? 23.66133 85.46031 114.46122 1.000 48.47556 300 ASP B C 1
ATOM 4659 O O . ASP B 2 300 ? 23.86539 84.84047 113.40630 1.000 51.46859 300 ASP B O 1
ATOM 4664 N N . GLU B 2 301 ? 22.88645 86.54252 114.50843 1.000 44.95273 301 GLU B N 1
ATOM 4665 C CA . GLU B 2 301 ? 22.24222 87.02832 113.29951 1.000 48.80542 301 GLU B CA 1
ATOM 4666 C C . GLU B 2 301 ? 23.26016 87.61471 112.33579 1.000 53.56856 301 GLU B C 1
ATOM 4667 O O . GLU B 2 301 ? 23.15779 87.40198 111.12472 1.000 55.97698 301 GLU B O 1
ATOM 4673 N N . LEU B 2 302 ? 24.24898 88.35514 112.84750 1.000 51.96154 302 LEU B N 1
ATOM 4674 C CA . LEU B 2 302 ? 25.33307 88.81763 111.97903 1.000 50.70656 302 LEU B CA 1
ATOM 4675 C C . LEU B 2 302 ? 26.07144 87.64231 111.33964 1.000 53.73218 302 LEU B C 1
ATOM 4676 O O . LEU B 2 302 ? 26.37957 87.65935 110.13657 1.000 56.07370 302 LEU B O 1
ATOM 4681 N N . VAL B 2 303 ? 26.38556 86.62353 112.14574 1.000 51.09345 303 VAL B N 1
ATOM 4682 C CA . VAL B 2 303 ? 27.05939 85.42891 111.64079 1.000 53.11344 303 VAL B CA 1
ATOM 4683 C C . VAL B 2 303 ? 26.28641 84.85693 110.46333 1.000 61.23775 303 VAL B C 1
ATOM 4684 O O . VAL B 2 303 ? 26.85232 84.53390 109.41137 1.000 62.78008 303 VAL B O 1
ATOM 4688 N N . ARG B 2 304 ? 24.97027 84.74347 110.62424 1.000 62.72321 304 ARG B N 1
ATOM 4689 C CA . ARG B 2 304 ? 24.14033 84.20999 109.55257 1.000 63.93514 304 ARG B CA 1
ATOM 4690 C C . ARG B 2 304 ? 24.12564 85.13748 108.34078 1.000 62.83234 304 ARG B C 1
ATOM 4691 O O . ARG B 2 304 ? 24.25875 84.67798 107.20071 1.000 66.37333 304 ARG B O 1
ATOM 4699 N N . LYS B 2 305 ? 23.98450 86.44551 108.57195 1.000 62.35281 305 LYS B N 1
ATOM 4700 C CA . LYS B 2 305 ? 23.84635 87.41028 107.48077 1.000 60.71514 305 LYS B CA 1
ATOM 4701 C C . LYS B 2 305 ? 25.09035 87.47009 106.60824 1.000 66.65090 305 LYS B C 1
ATOM 4702 O O . LYS B 2 305 ? 24.99254 87.75254 105.40802 1.000 70.80068 305 LYS B O 1
ATOM 4708 N N . TYR B 2 306 ? 26.26604 87.21595 107.17866 1.000 66.14235 306 TYR B N 1
ATOM 4709 C CA . TYR B 2 306 ? 27.46825 87.28138 106.35743 1.000 66.20221 306 TYR B CA 1
ATOM 4710 C C . TYR B 2 306 ? 28.07910 85.90142 106.12036 1.000 72.26894 306 TYR B C 1
ATOM 4711 O O . TYR B 2 306 ? 29.24175 85.67113 106.47303 1.000 75.03667 306 TYR B O 1
ATOM 4720 N N . ASP B 2 307 ? 27.32705 84.98039 105.51799 1.000 72.88297 307 ASP B N 1
ATOM 4721 C CA . ASP B 2 307 ? 27.86164 83.63720 105.25459 1.000 75.86302 307 ASP B CA 1
ATOM 4722 C C . ASP B 2 307 ? 27.65333 83.17717 103.80853 1.000 72.20107 307 ASP B C 1
ATOM 4723 O O . ASP B 2 307 ? 26.79039 83.68697 103.09441 1.000 68.63710 307 ASP B O 1
#

B-factor: mean 45.76, std 11.21, range [22.58, 97.59]

GO terms:
  GO:0043130 ubiquitin binding (F, IDA)
  GO:0030126 COPI vesicle coat (C, IDA)
  GO:0030126 COPI vesicle coat (C, IMP)
  GO:0006888 endoplasmic reticulum to Golgi vesicle-mediated transport (P, IMP)
  GO:0006890 retrograde vesicle-mediated transport, Golgi to endoplasmic reticulum (P, IMP)
  GO:0008298 intracellular mRNA localization (P, IMP)
  GO:0005515 protein binding (F, IPI)

Nearest PDB structures (foldseek):
  3mv3-assembly1_A  TM=9.975E-01  e=2.705E-44  Saccharomyces cerevisiae
  6tzt-assembly1_B  TM=9.322E-01  e=1.417E-24  Homo sapiens
  6u3v-assembly1_B  TM=9.411E-01  e=5.949E-24  Homo sapiens
  5a1v-assembly1_K  TM=9.441E-01  e=8.964E-24  Mus musculus
  3mkr-assembly1_B  TM=9.438E-01  e=1.745E-23  Bos taurus

Solvent-accessible surface area: 26109 Å² total; per-residue (Å²): 110,6,44,66,39,0,48,172,32,9,123,7,2,1,0,9,0,0,12,6,27,1,45,45,0,7,94,16,1,48,160,22,0,4,2,55,88,8,90,42,0,56,103,14,1,25,26,11,22,7,0,0,8,0,3,4,4,2,3,8,38,54,2,46,10,4,33,0,27,0,33,15,60,74,89,118,53,69,127,94,58,29,2,0,34,14,17,22,20,98,8,1,59,98,29,6,89,80,0,58,105,2,10,123,103,96,80,13,84,73,0,13,114,12,0,48,28,0,0,14,31,0,1,4,2,23,9,76,49,47,119,54,45,137,78,0,69,157,18,6,87,43,0,32,16,2,0,12,0,11,23,0,6,51,67,31,115,84,43,71,171,74,72,34,68,54,25,0,16,0,0,0,0,7,9,53,1,127,14,43,82,89,11,53,1,56,0,0,53,31,0,3,39,38,0,54,123,49,116,0,9,89,33,0,16,54,0,0,18,31,0,27,151,57,41,75,85,38,118,100,0,82,109,1,88,150,15,66,96,97,0,69,94,84,62,51,42,67,38,114,26,70,22,62,34,178,34,155,11,61,7,0,2,22,51,21,74,12,5,66,146,131,40,91,32,27,44,1,40,10,2,34,4,66,0,31,82,113,12,96,79,104,57,1,86,3,0,75,0,0,71,0,22,22,122,42,93,31,22,125,0,95,66,145,98,99,52,46,68,3,10,43,2,10,15,9,0,34,10,76,75,0,32,115,24,9,87,152,67,91,114,92,102,56,69,2,6,8,2,0,56,1,9,0,18,38,16,29,71,120,51,131,48,62,36,82,117,38,70,6,2,94,0,4,40,28,2,28,81,2,34,124,77,76,73,22,110,98,2,41,92,39,5,135,143,105,180,34,43,18,4,9,9,5,0,13,0,0,0,5,1,33,84,56,60,33,97,92,0,22,127,17,0,78,123,9,24,127,80,58,158,41,83,6,1,8,2,0,0,0,0,0,0,0,0,0,14,30,55,97,51,13,64,45,0,33,74,31,19,74,101,23,35,125,81,87,105,48,28,9,30,84,32,0,18,59,15,0,63,3,4,15,26,1,15,36,14,115,71,15,42,62,43,1,24,128,54,13,56,90,35,7,129,75,32,61,13,2,19,8,10,0,2,15,0,0,0,15,0,5,36,74,41,56,76,84,0,58,40,18,5,95,76,0,82,46,101,105,6,39,100,119,51,136,112,16,10,89,64,6,71,15,10,0,4,0,0,30,0,0,5,11,10,2,46,6,101,115,20,116,103,28,14,62,74,0,47,165,89,44,111,95,13,15,3,0,122,46,45,96,111,3,52,62,88,2,65,83,10,21,166,122,79,138